Protein 4F7A (pdb70)

Nearest PDB structures (foldseek):
  4f7a-assembly1_A  TM=1.002E+00  e=8.936E-87  Phocaeicola vulgatus ATCC 8482
  8j0p-assembly1_A  TM=9.246E-01  e=2.760E-38  Aquimarina
  5j90-assembly1_B  TM=9.069E-01  e=1.672E-37  Flavobacterium johnsoniae UW101
  6dmf-assembly5_E  TM=7.631E-01  e=2.662E-22  Bacteroides ovatus ATCC 8483
  6dmf-assembly8_H  TM=7.811E-01  e=1.722E-20  Bacteroides ovatus ATCC 8483

B-factor: mean 18.97, std 9.15, range [6.81, 66.85]

Organism: Phocaeicola vulgatus (strain ATCC 8482 / DSM 1447 / JCM 5826 / CCUG 4940 / NBRC 14291 / NCTC 11154) (NCBI:txid435590)

Secondary structure (DSSP, 8-state):
-HHHIIIIIHHHHHHHHTTTT---SSS-SSHHHIIIIITTT---SS-----GGGTTTGGGT---HHHHTHHHHHIIIIIHHHHHHHHHHHTT-GGGHHHHHHHHHHHHH--TTHHHHSSBS-TTTTS--S--PBPHHHHHHHHHHHHHHHHHHHHHHHHTT--GGGGGGG-----SHHHHHHHHHHHHHHH---TTT-HHHHHHHHHHHHHSTT----SGGG-EEE--TT---HHHHHHHTT----HHHHHHHHHTT-TTHHHHB----STT-TTS--PPPTT----TTS--TTTTS--B-TTTS-TTS-EEEE-HHHHHHHHHHHHHTT---SS--HHHHHHHHHHHHHHHHT----TTGGG----PPPP---SSSS-----S----S-TT--SSHHHHHHHHHHHHHHHHTT---HHHHHHHH--S-PPPPSS--STTSS-S-----PPPPHHHHHH-HHHHHHHHHHHTS-SSTTSPPTT--SS---

Radius of gyration: 21.72 Å; Cα contacts (8 Å, |Δi|>4): 953; chains: 1; bounding box: 59×57×56 Å

InterPro domains:
  IPR011990 Tetratricopeptide-like helical domain superfamily [SSF48452] (21-533)
  IPR024302 SusD-like [PF12741] (36-531)

Solvent-accessible surface area: 17786 Å² total

Sequence (490 aa):
KEYDFQKYTTTTNFETIQKGIYFNYDWGEGTTWPWQTFQNLNHDFSGYFHDFASKFSDKNTVYALEAGWTASAWNYTYNYIFPVAHKSTLITQDEAKYKHFYGATLILKVEAHRITDTYGPIVYSKFGKNETNSVDTQEEAYKAFFDDDLDKAVDDALDTYLKEGGKEDGVKSINCNCPTASRWIKFANSLRLRLARVSNVDKTLATSSEAQKALENSYGVIESSSDDENIQISGKGYQNPLAGVAGWGETYGATIASVLNGYEDPRISIYYNPATLAEEHTEEYLGVPQGVYAKDGDPNYYQSYSFINTQQTITASTPAVLLTAAETWFLRAEASLRGINPKNESAKKQCYEAGVQTSFSSQWGAGDASLYLTSKGKPTDYINYAAGPGKKDKKALITTTPNNFDDDAVNQQEEQLEKIITQKWIACWPEGEAWAEQRRTGYPKLFKVQTNNSNNGTIDTDIIRRLPFSQDDAKKDPEEQYKNLCTALGGADNGGTRLWWDTGKNNF

CATH classification: 1.25.40.390

Structure (mmCIF, N/CA/C/O backbone):
data_4F7A
#
_entry.id   4F7A
#
_cell.length_a   160.379
_cell.length_b   160.379
_cell.length_c   160.379
_cell.angle_alpha   90.000
_cell.angle_beta   90.000
_cell.angle_gamma   90.000
#
_symmetry.space_group_name_H-M   'P 43 3 2'
#
loop_
_entity.id
_entity.type
_entity.pdbx_description
1 polymer 'Putative uncharacterized protein'
2 non-polymer GLYCEROL
3 non-polymer 'TRIETHYLENE GLYCOL'
4 non-polymer 'SODIUM ION'
5 non-polymer 'ACETATE ION'
6 water water
#
loop_
_atom_site.group_PDB
_atom_site.id
_atom_site.type_symbol
_atom_site.label_atom_id
_atom_site.label_alt_id
_atom_site.label_comp_id
_atom_site.label_asym_id
_atom_site.label_entity_id
_atom_site.label_seq_id
_atom_site.pdbx_PDB_ins_code
_atom_site.Cartn_x
_atom_site.Cartn_y
_atom_site.Cartn_z
_atom_site.occupancy
_atom_site.B_iso_or_equiv
_atom_site.auth_seq_id
_atom_site.auth_comp_id
_atom_site.auth_asym_id
_atom_site.auth_atom_id
_atom_site.pdbx_PDB_model_num
ATOM 1 N N . LYS A 1 14 ? 33.902 76.118 119.047 1.00 66.20 40 LYS A N 1
ATOM 2 C CA . LYS A 1 14 ? 34.824 77.249 118.716 1.00 65.92 40 LYS A CA 1
ATOM 3 C C . LYS A 1 14 ? 35.705 76.928 117.498 1.00 64.94 40 LYS A C 1
ATOM 4 O O . LYS A 1 14 ? 35.914 77.802 116.650 1.00 63.10 40 LYS A O 1
ATOM 6 N N . GLU A 1 15 ? 36.202 75.687 117.401 1.00 63.45 41 GLU A N 1
ATOM 7 C CA . GLU A 1 15 ? 37.052 75.272 116.255 1.00 61.83 41 GLU A CA 1
ATOM 8 C C . GLU A 1 15 ? 36.273 75.095 114.931 1.00 59.99 41 GLU A C 1
ATOM 9 O O . GLU A 1 15 ? 36.806 75.401 113.854 1.00 57.23 41 GLU A O 1
ATOM 15 N N . TYR A 1 16 ? 35.036 74.591 115.004 1.00 58.21 42 TYR A N 1
ATOM 16 C CA . TYR A 1 16 ? 34.174 74.502 113.815 1.00 56.88 42 TYR A CA 1
ATOM 17 C C . TYR A 1 16 ? 33.913 75.915 113.250 1.00 54.00 42 TYR A C 1
ATOM 18 O O . TYR A 1 16 ? 34.022 76.123 112.041 1.00 54.03 42 TYR A O 1
ATOM 20 N N . ASP A 1 17 ? 33.609 76.874 114.133 1.00 51.26 43 ASP A N 1
ATOM 21 C CA . ASP A 1 17 ? 33.406 78.286 113.755 1.00 49.96 43 ASP A CA 1
ATOM 22 C C . ASP A 1 17 ? 34.689 78.979 113.257 1.00 47.38 43 ASP A C 1
ATOM 23 O O . ASP A 1 17 ? 34.647 79.758 112.290 1.00 45.43 43 ASP A O 1
ATOM 28 N N . PHE A 1 18 ? 35.823 78.700 113.907 1.00 42.82 44 PHE A N 1
ATOM 29 C CA . PHE A 1 18 ? 37.102 79.199 113.424 1.00 39.39 44 PHE A CA 1
ATOM 30 C C . PHE A 1 18 ? 37.304 78.828 111.943 1.00 39.28 44 PHE A C 1
ATOM 31 O O . PHE A 1 18 ? 37.579 79.688 111.124 1.00 36.93 44 PHE A O 1
ATOM 39 N N . GLN A 1 19 ? 37.179 77.548 111.599 1.00 39.97 45 GLN A N 1
ATOM 40 C CA . GLN A 1 19 ? 37.351 77.110 110.203 1.00 41.11 45 GLN A CA 1
ATOM 41 C C . GLN A 1 19 ? 36.268 77.705 109.296 1.00 39.90 45 GLN A C 1
ATOM 42 O O . GLN A 1 19 ? 36.507 77.952 108.105 1.00 38.24 45 GLN A O 1
ATOM 48 N N . LYS A 1 20 ? 35.082 77.923 109.869 1.00 38.44 46 LYS A N 1
ATOM 49 C CA . LYS A 1 20 ? 33.953 78.465 109.116 1.00 38.62 46 LYS A CA 1
ATOM 50 C C . LYS A 1 20 ? 34.253 79.898 108.684 1.00 33.50 46 LYS A C 1
ATOM 51 O O . LYS A 1 20 ? 34.157 80.195 107.505 1.00 33.64 46 LYS A O 1
ATOM 57 N N . TYR A 1 21 ? 34.655 80.761 109.618 1.00 33.19 47 TYR A N 1
ATOM 58 C CA . TYR A 1 21 ? 34.764 82.219 109.345 1.00 32.81 47 TYR A CA 1
ATOM 59 C C . TYR A 1 21 ? 36.144 82.808 109.203 1.00 32.66 47 TYR A C 1
ATOM 60 O O . TYR A 1 21 ? 36.374 83.663 108.341 1.00 31.79 47 TYR A O 1
ATOM 69 N N . THR A 1 22 ? 37.078 82.385 110.052 1.00 30.66 48 THR A N 1
ATOM 70 C CA A THR A 1 22 ? 38.325 83.130 110.193 0.50 29.42 48 THR A CA 1
ATOM 71 C CA B THR A 1 22 ? 38.353 83.096 110.198 0.50 29.33 48 THR A CA 1
ATOM 72 C C . THR A 1 22 ? 39.258 82.964 108.992 1.00 27.58 48 THR A C 1
ATOM 73 O O . THR A 1 22 ? 39.910 83.928 108.578 1.00 27.89 48 THR A O 1
ATOM 80 N N A THR A 1 23 ? 39.316 81.764 108.422 0.50 26.33 49 THR A N 1
ATOM 81 N N B THR A 1 23 ? 39.304 81.769 108.419 0.50 26.06 49 THR A N 1
ATOM 82 C CA A THR A 1 23 ? 40.188 81.499 107.273 0.50 25.89 49 THR A CA 1
ATOM 83 C CA B THR A 1 23 ? 40.178 81.488 107.284 0.50 25.33 49 THR A CA 1
ATOM 84 C C A THR A 1 23 ? 39.868 82.391 106.071 0.50 25.14 49 THR A C 1
ATOM 85 C C B THR A 1 23 ? 39.862 82.342 106.046 0.50 25.03 49 THR A C 1
ATOM 86 O O A THR A 1 23 ? 40.780 82.850 105.368 0.50 23.59 49 THR A O 1
ATOM 87 O O B THR A 1 23 ? 40.773 82.724 105.296 0.50 23.89 49 THR A O 1
ATOM 94 N N . ASN A 1 24 ? 38.580 82.642 105.826 1.00 21.36 50 ASN A N 1
ATOM 95 C CA . ASN A 1 24 ? 38.190 83.544 104.741 1.00 18.85 50 ASN A CA 1
ATOM 96 C C . ASN A 1 24 ? 38.819 84.933 104.911 1.00 15.47 50 ASN A C 1
ATOM 97 O O . ASN A 1 24 ? 39.274 85.540 103.947 1.00 15.22 50 ASN A O 1
ATOM 102 N N . PHE A 1 25 ? 38.838 85.428 106.137 1.00 14.22 51 PHE A N 1
ATOM 103 C CA . PHE A 1 25 ? 39.411 86.724 106.428 1.00 14.47 51 PHE A CA 1
ATOM 104 C C . PHE A 1 25 ? 40.904 86.783 106.145 1.00 16.69 51 PHE A C 1
ATOM 105 O O . PHE A 1 25 ? 41.409 87.822 105.741 1.00 16.31 51 PHE A O 1
ATOM 113 N N . GLU A 1 26 ? 41.581 85.665 106.348 1.00 15.96 52 GLU A N 1
ATOM 114 C CA . GLU A 1 26 ? 43.001 85.572 106.093 1.00 17.05 52 GLU A CA 1
ATOM 115 C C . GLU A 1 26 ? 43.289 85.688 104.591 1.00 18.16 52 GLU A C 1
ATOM 116 O O . GLU A 1 26 ? 44.185 86.419 104.168 1.00 14.59 52 GLU A O 1
ATOM 122 N N . THR A 1 27 ? 42.547 84.939 103.780 1.00 15.88 53 THR A N 1
ATOM 123 C CA . THR A 1 27 ? 42.704 85.007 102.325 1.00 15.42 53 THR A CA 1
ATOM 124 C C . THR A 1 27 ? 42.393 86.409 101.773 1.00 16.21 53 THR A C 1
ATOM 125 O O . THR A 1 27 ? 43.122 86.941 100.928 1.00 13.95 53 THR A O 1
ATOM 129 N N . ILE A 1 28 ? 41.313 87.012 102.260 1.00 16.66 54 ILE A N 1
ATOM 130 C CA . ILE A 1 28 ? 40.917 88.334 101.763 1.00 15.15 54 ILE A CA 1
ATOM 131 C C . ILE A 1 28 ? 41.993 89.373 102.093 1.00 14.46 54 ILE A C 1
ATOM 132 O O . ILE A 1 28 ? 42.395 90.145 101.228 1.00 14.84 54 ILE A O 1
ATOM 137 N N . GLN A 1 29 ? 42.428 89.408 103.353 1.00 12.91 55 GLN A N 1
ATOM 138 C CA . GLN A 1 29 ? 43.413 90.402 103.774 1.00 14.72 55 GLN A CA 1
ATOM 139 C C . GLN A 1 29 ? 44.790 90.217 103.090 1.00 16.24 55 GLN A C 1
ATOM 140 O O . GLN A 1 29 ? 45.471 91.193 102.757 1.00 16.89 55 GLN A O 1
ATOM 146 N N . LYS A 1 30 ? 45.169 88.975 102.820 1.00 14.55 56 LYS A N 1
ATOM 147 C CA . LYS A 1 30 ? 46.399 88.707 102.065 1.00 14.91 56 LYS A CA 1
ATOM 148 C C . LYS A 1 30 ? 46.263 89.048 100.586 1.00 15.99 56 LYS A C 1
ATOM 149 O O . LYS A 1 30 ? 47.259 89.170 99.888 1.00 16.65 56 LYS A O 1
ATOM 155 N N . GLY A 1 31 ? 45.032 89.193 100.120 1.00 14.93 57 GLY A N 1
ATOM 156 C CA . GLY A 1 31 ? 44.751 89.307 98.698 1.00 15.54 57 GLY A CA 1
ATOM 157 C C . GLY A 1 31 ? 44.504 90.724 98.197 1.00 15.67 57 GLY A C 1
ATOM 158 O O . GLY A 1 31 ? 44.268 90.910 97.012 1.00 18.25 57 GLY A O 1
ATOM 159 N N . ILE A 1 32 ? 44.544 91.715 99.080 1.00 14.66 58 ILE A N 1
ATOM 160 C CA . ILE A 1 32 ? 44.338 93.130 98.669 1.00 16.64 58 ILE A CA 1
ATOM 161 C C . ILE A 1 32 ? 45.627 93.687 98.003 1.00 19.46 58 ILE A C 1
ATOM 162 O O . ILE A 1 32 ? 45.628 93.937 96.804 1.00 20.05 58 ILE A O 1
ATOM 167 N N . TYR A 1 33 ? 46.687 93.905 98.800 1.00 18.95 59 TYR A N 1
ATOM 168 C CA . TYR A 1 33 ? 48.080 94.138 98.303 1.00 18.48 59 TYR A CA 1
ATOM 169 C C . TYR A 1 33 ? 48.630 92.738 98.139 1.00 16.03 59 TYR A C 1
ATOM 170 O O . TYR A 1 33 ? 49.258 92.151 99.057 1.00 16.37 59 TYR A O 1
ATOM 179 N N . PHE A 1 34 ? 48.299 92.195 96.979 1.00 14.57 60 PHE A N 1
ATOM 180 C CA . PHE A 1 34 ? 48.145 90.762 96.797 1.00 14.79 60 PHE A CA 1
ATOM 181 C C . PHE A 1 34 ? 49.424 90.018 97.089 1.00 15.10 60 PHE A C 1
ATOM 182 O O . PHE A 1 34 ? 50.443 90.261 96.457 1.00 15.06 60 PHE A O 1
ATOM 190 N N . ASN A 1 35 ? 49.375 89.107 98.055 1.00 14.69 61 ASN A N 1
ATOM 191 C CA . ASN A 1 35 ? 50.474 88.150 98.216 1.00 14.29 61 ASN A CA 1
ATOM 192 C C . ASN A 1 35 ? 49.973 86.853 98.816 1.00 15.74 61 ASN A C 1
ATOM 193 O O . ASN A 1 35 ? 50.583 86.266 99.723 1.00 16.81 61 ASN A O 1
ATOM 198 N N . TYR A 1 36 ? 48.854 86.404 98.266 1.00 14.68 62 TYR A N 1
ATOM 199 C CA . TYR A 1 36 ? 48.205 85.183 98.668 1.00 14.25 62 TYR A CA 1
ATOM 200 C C . TYR A 1 36 ? 48.739 84.020 97.852 1.00 15.92 62 TYR A C 1
ATOM 201 O O . TYR A 1 36 ? 48.735 84.060 96.615 1.00 15.09 62 TYR A O 1
ATOM 210 N N . ASP A 1 37 ? 49.193 82.977 98.547 1.00 16.73 63 ASP A N 1
ATOM 211 C CA . ASP A 1 37 ? 49.770 81.796 97.911 1.00 19.26 63 ASP A CA 1
ATOM 212 C C . ASP A 1 37 ? 48.677 80.742 97.693 1.00 18.97 63 ASP A C 1
ATOM 213 O O . ASP A 1 37 ? 48.254 80.088 98.653 1.00 20.92 63 ASP A O 1
ATOM 218 N N . TRP A 1 38 ? 48.256 80.584 96.442 1.00 19.93 64 TRP A N 1
ATOM 219 C CA . TRP A 1 38 ? 47.223 79.615 96.081 1.00 22.11 64 TRP A CA 1
ATOM 220 C C . TRP A 1 38 ? 47.810 78.236 95.822 1.00 25.72 64 TRP A C 1
ATOM 221 O O . TRP A 1 38 ? 47.067 77.311 95.527 1.00 25.16 64 TRP A O 1
ATOM 232 N N . GLY A 1 39 ? 49.127 78.096 95.959 1.00 25.86 65 GLY A N 1
ATOM 233 C CA . GLY A 1 39 ? 49.823 76.836 95.692 1.00 26.44 65 GLY A CA 1
ATOM 234 C C . GLY A 1 39 ? 51.038 76.984 94.786 1.00 27.63 65 GLY A C 1
ATOM 235 O O . GLY A 1 39 ? 51.771 76.022 94.587 1.00 27.85 65 GLY A O 1
ATOM 236 N N . GLU A 1 40 ? 51.257 78.174 94.226 1.00 23.43 66 GLU A N 1
ATOM 237 C CA . GLU A 1 40 ? 52.345 78.384 93.261 1.00 25.96 66 GLU A CA 1
ATOM 238 C C . GLU A 1 40 ? 53.348 79.466 93.686 1.00 22.97 66 GLU A C 1
ATOM 239 O O . GLU A 1 40 ? 54.133 79.942 92.878 1.00 23.27 66 GLU A O 1
ATOM 245 N N . GLY A 1 41 ? 53.334 79.834 94.954 1.00 20.49 67 GLY A N 1
ATOM 246 C CA . GLY A 1 41 ? 54.345 80.721 95.483 1.00 19.63 67 GLY A CA 1
ATOM 247 C C . GLY A 1 41 ? 53.847 82.150 95.653 1.00 18.66 67 GLY A C 1
ATOM 248 O O . GLY A 1 41 ? 52.667 82.471 95.446 1.00 18.11 67 GLY A O 1
ATOM 249 N N . THR A 1 42 ? 54.772 83.002 96.050 1.00 17.70 68 THR A N 1
ATOM 250 C CA . THR A 1 42 ? 54.479 84.382 96.380 1.00 16.98 68 THR A CA 1
ATOM 251 C C . THR A 1 42 ? 55.406 85.288 95.579 1.00 16.90 68 THR A C 1
ATOM 252 O O . THR A 1 42 ? 56.259 84.798 94.826 1.00 16.10 68 THR A O 1
ATOM 256 N N . THR A 1 43 ? 55.213 86.598 95.743 1.00 16.15 69 THR A N 1
ATOM 257 C CA . THR A 1 43 ? 55.985 87.658 95.090 1.00 14.21 69 THR A CA 1
ATOM 258 C C . THR A 1 43 ? 55.731 87.818 93.586 1.00 14.90 69 THR A C 1
ATOM 259 O O . THR A 1 43 ? 55.387 88.926 93.128 1.00 15.13 69 THR A O 1
ATOM 263 N N . TRP A 1 44 ? 55.941 86.746 92.815 1.00 14.88 70 TRP A N 1
ATOM 264 C CA . TRP A 1 44 ? 55.834 86.831 91.359 1.00 15.77 70 TRP A CA 1
ATOM 265 C C . TRP A 1 44 ? 54.413 87.222 90.862 1.00 15.31 70 TRP A C 1
ATOM 266 O O . TRP A 1 44 ? 54.306 87.991 89.903 1.00 15.37 70 TRP A O 1
ATOM 277 N N . PRO A 1 45 ? 53.334 86.778 91.541 1.00 14.41 71 PRO A N 1
ATOM 278 C CA . PRO A 1 45 ? 52.018 87.307 91.097 1.00 14.45 71 PRO A CA 1
ATOM 279 C C . PRO A 1 45 ? 51.831 88.789 91.360 1.00 13.70 71 PRO A C 1
ATOM 280 O O . PRO A 1 45 ? 51.377 89.525 90.475 1.00 15.86 71 PRO A O 1
ATOM 284 N N . TRP A 1 46 ? 52.240 89.247 92.540 1.00 13.45 72 TRP A N 1
ATOM 285 C CA . TRP A 1 46 ? 52.125 90.657 92.884 1.00 12.17 72 TRP A CA 1
ATOM 286 C C . TRP A 1 46 ? 52.903 91.533 91.904 1.00 13.45 72 TRP A C 1
ATOM 287 O O . TRP A 1 46 ? 52.485 92.657 91.610 1.00 11.56 72 TRP A O 1
ATOM 298 N N . GLN A 1 47 ? 54.019 91.022 91.381 1.00 12.70 73 GLN A N 1
ATOM 299 C CA . GLN A 1 47 ? 54.852 91.823 90.505 1.00 14.37 73 GLN A CA 1
ATOM 300 C C . GLN A 1 47 ? 54.067 92.314 89.289 1.00 15.67 73 GLN A C 1
ATOM 301 O O . GLN A 1 47 ? 54.208 93.470 88.900 1.00 13.74 73 GLN A O 1
ATOM 307 N N . THR A 1 48 ? 53.226 91.454 88.708 1.00 15.51 74 THR A N 1
ATOM 308 C CA . THR A 1 48 ? 52.341 91.877 87.584 1.00 15.35 74 THR A CA 1
ATOM 309 C C . THR A 1 48 ? 50.991 92.439 88.012 1.00 16.90 74 THR A C 1
ATOM 310 O O . THR A 1 48 ? 50.395 93.238 87.291 1.00 17.49 74 THR A O 1
ATOM 314 N N . PHE A 1 49 ? 50.491 92.024 89.173 1.00 15.39 75 PHE A N 1
ATOM 315 C CA . PHE A 1 49 ? 49.273 92.604 89.783 1.00 15.46 75 PHE A CA 1
ATOM 316 C C . PHE A 1 49 ? 49.397 94.124 89.847 1.00 15.14 75 PHE A C 1
ATOM 317 O O . PHE A 1 49 ? 48.560 94.865 89.320 1.00 14.03 75 PHE A O 1
ATOM 325 N N . GLN A 1 50 ? 50.501 94.575 90.424 1.00 13.19 76 GLN A N 1
ATOM 326 C CA . GLN A 1 50 ? 50.683 95.978 90.705 1.00 14.48 76 GLN A CA 1
ATOM 327 C C . GLN A 1 50 ? 52.038 96.588 90.346 1.00 13.65 76 GLN A C 1
ATOM 328 O O . GLN A 1 50 ? 52.087 97.747 89.917 1.00 14.96 76 GLN A O 1
ATOM 334 N N . ASN A 1 51 ? 53.144 95.879 90.573 1.00 14.14 77 ASN A N 1
ATOM 335 C CA . ASN A 1 51 ? 54.443 96.551 90.508 1.00 14.17 77 ASN A CA 1
ATOM 336 C C . ASN A 1 51 ? 54.820 97.011 89.109 1.00 14.70 77 ASN A C 1
ATOM 337 O O . ASN A 1 51 ? 55.359 98.117 88.938 1.00 15.26 77 ASN A O 1
ATOM 342 N N . LEU A 1 52 ? 54.514 96.191 88.107 1.00 15.77 78 LEU A N 1
ATOM 343 C CA . LEU A 1 52 ? 54.802 96.567 86.722 1.00 13.40 78 LEU A CA 1
ATOM 344 C C . LEU A 1 52 ? 53.689 97.380 86.035 1.00 15.99 78 LEU A C 1
ATOM 345 O O . LEU A 1 52 ? 53.789 97.698 84.841 1.00 14.70 78 LEU A O 1
ATOM 350 N N . ASN A 1 53 ? 52.636 97.707 86.778 1.00 15.74 79 ASN A N 1
ATOM 351 C CA . ASN A 1 53 ? 51.580 98.586 86.300 1.00 14.44 79 ASN A CA 1
ATOM 352 C C . ASN A 1 53 ? 51.487 99.842 87.192 1.00 13.18 79 ASN A C 1
ATOM 353 O O . ASN A 1 53 ? 52.237 100.799 87.030 1.00 14.09 79 ASN A O 1
ATOM 358 N N . HIS A 1 54 ? 50.616 99.797 88.180 1.00 13.06 80 HIS A N 1
ATOM 359 C CA . HIS A 1 54 ? 50.297 100.966 88.994 1.00 12.27 80 HIS A CA 1
ATOM 360 C C . HIS A 1 54 ? 51.512 101.603 89.648 1.00 13.76 80 HIS A C 1
ATOM 361 O O . HIS A 1 54 ? 51.583 102.810 89.744 1.00 12.41 80 HIS A O 1
ATOM 368 N N . ASP A 1 55 ? 52.425 100.789 90.154 1.00 12.97 81 ASP A N 1
ATOM 369 C CA . ASP A 1 55 ? 53.570 101.308 90.909 1.00 12.78 81 ASP A CA 1
ATOM 370 C C . ASP A 1 55 ? 54.503 102.104 90.003 1.00 12.34 81 ASP A C 1
ATOM 371 O O . ASP A 1 55 ? 55.189 103.016 90.468 1.00 12.35 81 ASP A O 1
ATOM 384 N N . PHE A 1 57 ? 53.250 103.494 86.915 1.00 10.83 83 PHE A N 1
ATOM 385 C CA . PHE A 1 57 ? 52.462 104.584 86.368 1.00 12.09 83 PHE A CA 1
ATOM 386 C C . PHE A 1 57 ? 52.227 105.689 87.381 1.00 12.70 83 PHE A C 1
ATOM 387 O O . PHE A 1 57 ? 52.143 106.867 87.011 1.00 11.87 83 PHE A O 1
ATOM 395 N N . SER A 1 58 ? 52.211 105.324 88.660 1.00 11.89 84 SER A N 1
ATOM 396 C CA . SER A 1 58 ? 52.176 106.316 89.731 1.00 11.33 84 SER A CA 1
ATOM 397 C C . SER A 1 58 ? 53.385 107.279 89.797 1.00 11.99 84 SER A C 1
ATOM 398 O O . SER A 1 58 ? 53.302 108.352 90.439 1.00 12.47 84 SER A O 1
ATOM 401 N N . GLY A 1 59 ? 54.490 106.873 89.190 1.00 13.50 85 GLY A N 1
ATOM 402 C CA . GLY A 1 59 ? 55.756 107.581 89.265 1.00 12.78 85 GLY A CA 1
ATOM 403 C C . GLY A 1 59 ? 56.673 107.160 90.397 1.00 12.19 85 GLY A C 1
ATOM 404 O O . GLY A 1 59 ? 57.805 107.650 90.472 1.00 12.49 85 GLY A O 1
ATOM 405 N N . TYR A 1 60 ? 56.226 106.235 91.253 1.00 12.93 86 TYR A N 1
ATOM 406 C CA . TYR A 1 60 ? 57.016 105.826 92.414 1.00 11.45 86 TYR A CA 1
ATOM 407 C C . TYR A 1 60 ? 58.228 104.970 92.046 1.00 13.00 86 TYR A C 1
ATOM 408 O O . TYR A 1 60 ? 59.328 105.182 92.570 1.00 13.15 86 TYR A O 1
ATOM 417 N N . PHE A 1 61 ? 57.996 103.957 91.217 1.00 13.29 87 PHE A N 1
ATOM 418 C CA . PHE A 1 61 ? 58.972 102.872 91.010 1.00 12.66 87 PHE A CA 1
ATOM 419 C C . PHE A 1 61 ? 59.221 102.563 89.548 1.00 13.03 87 PHE A C 1
ATOM 420 O O . PHE A 1 61 ? 58.414 102.881 88.667 1.00 12.23 87 PHE A O 1
ATOM 428 N N . HIS A 1 62 ? 60.366 101.939 89.286 1.00 13.05 88 HIS A N 1
ATOM 429 C CA . HIS A 1 62 ? 60.681 101.449 87.940 1.00 14.73 88 HIS A CA 1
ATOM 430 C C . HIS A 1 62 ? 61.639 100.282 88.053 1.00 14.77 88 HIS A C 1
ATOM 431 O O . HIS A 1 62 ? 62.432 100.204 88.988 1.00 15.29 88 HIS A O 1
ATOM 438 N N . ASP A 1 63 ? 61.501 99.329 87.142 1.00 15.43 89 ASP A N 1
ATOM 439 C CA . ASP A 1 63 ? 62.418 98.219 87.036 1.00 14.94 89 ASP A CA 1
ATOM 440 C C . ASP A 1 63 ? 63.712 98.694 86.372 1.00 17.00 89 ASP A C 1
ATOM 441 O O . ASP A 1 63 ? 63.752 99.793 85.829 1.00 19.07 89 ASP A O 1
ATOM 446 N N . PHE A 1 64 ? 64.777 97.898 86.443 1.00 15.94 90 PHE A N 1
ATOM 447 C CA . PHE A 1 64 ? 66.021 98.216 85.729 1.00 18.52 90 PHE A CA 1
ATOM 448 C C . PHE A 1 64 ? 66.176 97.394 84.447 1.00 16.73 90 PHE A C 1
ATOM 449 O O . PHE A 1 64 ? 67.056 97.686 83.621 1.00 16.28 90 PHE A O 1
ATOM 457 N N . ALA A 1 65 ? 65.350 96.365 84.286 1.00 16.59 91 ALA A N 1
ATOM 458 C CA . ALA A 1 65 ? 65.607 95.370 83.252 1.00 17.74 91 ALA A CA 1
ATOM 459 C C . ALA A 1 65 ? 65.195 95.911 81.907 1.00 16.28 91 ALA A C 1
ATOM 460 O O . ALA A 1 65 ? 63.990 96.090 81.643 1.00 15.82 91 ALA A O 1
ATOM 462 N N . SER A 1 66 ? 66.185 96.145 81.041 1.00 16.07 92 SER A N 1
ATOM 463 C CA . SER A 1 66 ? 65.899 96.633 79.666 1.00 17.55 92 SER A CA 1
ATOM 464 C C . SER A 1 66 ? 65.015 95.684 78.849 1.00 18.43 92 SER A C 1
ATOM 465 O O . SER A 1 66 ? 64.288 96.120 77.941 1.00 16.90 92 SER A O 1
ATOM 468 N N . LYS A 1 67 ? 65.020 94.397 79.193 1.00 18.69 93 LYS A N 1
ATOM 469 C CA . LYS A 1 67 ? 64.086 93.448 78.553 1.00 20.09 93 LYS A CA 1
ATOM 470 C C . LYS A 1 67 ? 62.600 93.852 78.706 1.00 19.54 93 LYS A C 1
ATOM 471 O O . LYS A 1 67 ? 61.779 93.496 77.869 1.00 20.96 93 LYS A O 1
ATOM 477 N N . PHE A 1 68 ? 62.281 94.627 79.752 1.00 18.00 94 PHE A N 1
ATOM 478 C CA . PHE A 1 68 ? 60.928 95.148 79.963 1.00 15.74 94 PHE A CA 1
ATOM 479 C C . PHE A 1 68 ? 60.660 96.513 79.337 1.00 15.67 94 PHE A C 1
ATOM 480 O O . PHE A 1 68 ? 59.510 96.972 79.353 1.00 15.79 94 PHE A O 1
ATOM 488 N N . SER A 1 69 ? 61.691 97.149 78.781 1.00 16.02 95 SER A N 1
ATOM 489 C CA . SER A 1 69 ? 61.606 98.566 78.416 1.00 16.59 95 SER A CA 1
ATOM 490 C C . SER A 1 69 ? 60.976 98.793 77.044 1.00 17.95 95 SER A C 1
ATOM 491 O O . SER A 1 69 ? 60.960 99.925 76.538 1.00 17.15 95 SER A O 1
ATOM 494 N N . ASP A 1 70 ? 60.490 97.718 76.430 1.00 14.39 96 ASP A N 1
ATOM 495 C CA . ASP A 1 70 ? 59.721 97.817 75.190 1.00 18.06 96 ASP A CA 1
ATOM 496 C C . ASP A 1 70 ? 58.246 97.463 75.455 1.00 17.12 96 ASP A C 1
ATOM 497 O O . ASP A 1 70 ? 57.447 97.296 74.533 1.00 16.40 96 ASP A O 1
ATOM 502 N N . LYS A 1 71 ? 57.891 97.410 76.726 1.00 15.73 97 LYS A N 1
ATOM 503 C CA . LYS A 1 71 ? 56.527 97.071 77.124 1.00 15.69 97 LYS A CA 1
ATOM 504 C C . LYS A 1 71 ? 55.816 98.232 77.845 1.00 16.31 97 LYS A C 1
ATOM 505 O O . LYS A 1 71 ? 55.664 99.317 77.253 1.00 14.37 97 LYS A O 1
ATOM 511 N N . ASN A 1 72 ? 55.370 98.029 79.087 1.00 12.68 98 ASN A N 1
ATOM 512 C CA . ASN A 1 72 ? 54.479 98.974 79.755 1.00 13.31 98 ASN A CA 1
ATOM 513 C C . ASN A 1 72 ? 55.078 100.372 79.861 1.00 14.43 98 ASN A C 1
ATOM 514 O O . ASN A 1 72 ? 54.357 101.357 79.730 1.00 13.46 98 ASN A O 1
ATOM 519 N N . THR A 1 73 ? 56.386 100.448 80.117 1.00 13.61 99 THR A N 1
ATOM 520 C CA . THR A 1 73 ? 57.026 101.732 80.323 1.00 12.81 99 THR A CA 1
ATOM 521 C C . THR A 1 73 ? 56.856 102.675 79.126 1.00 13.54 99 THR A C 1
ATOM 522 O O . THR A 1 73 ? 56.751 103.893 79.314 1.00 14.93 99 THR A O 1
ATOM 526 N N . VAL A 1 74 ? 56.824 102.118 77.915 1.00 11.71 100 VAL A N 1
ATOM 527 C CA . VAL A 1 74 ? 56.610 102.912 76.676 1.00 13.63 100 VAL A CA 1
ATOM 528 C C . VAL A 1 74 ? 55.178 102.774 76.170 1.00 14.63 100 VAL A C 1
ATOM 529 O O . VAL A 1 74 ? 54.876 103.031 74.997 1.00 15.06 100 VAL A O 1
ATOM 533 N N . TYR A 1 75 ? 54.273 102.417 77.074 1.00 13.30 101 TYR A N 1
ATOM 534 C CA . TYR A 1 75 ? 52.854 102.300 76.754 1.00 13.29 101 TYR A CA 1
ATOM 535 C C . TYR A 1 75 ? 52.545 101.235 75.689 1.00 15.69 101 TYR A C 1
ATOM 536 O O . TYR A 1 75 ? 51.496 101.311 75.047 1.00 15.22 101 TYR A O 1
ATOM 545 N N . ALA A 1 76 ? 53.447 100.270 75.492 1.00 15.77 102 ALA A N 1
ATOM 546 C CA . ALA A 1 76 ? 53.146 99.080 74.680 1.00 17.82 102 ALA A CA 1
ATOM 547 C C . ALA A 1 76 ? 52.673 98.033 75.686 1.00 16.79 102 ALA A C 1
ATOM 548 O O . ALA A 1 76 ? 53.437 97.214 76.173 1.00 16.15 102 ALA A O 1
ATOM 550 N N . LEU A 1 77 ? 51.406 98.121 76.058 1.00 16.44 103 LEU A N 1
ATOM 551 C CA . LEU A 1 77 ? 50.955 97.428 77.246 1.00 17.40 103 LEU A CA 1
ATOM 552 C C . LEU A 1 77 ? 50.997 95.914 77.032 1.00 19.12 103 LEU A C 1
ATOM 553 O O . LEU A 1 77 ? 50.527 95.411 76.026 1.00 18.61 103 LEU A O 1
ATOM 558 N N . GLU A 1 78 ? 51.588 95.216 78.000 1.00 17.77 104 GLU A N 1
ATOM 559 C CA . GLU A 1 78 ? 51.718 93.776 77.989 1.00 17.66 104 GLU A CA 1
ATOM 560 C C . GLU A 1 78 ? 50.446 93.132 78.582 1.00 17.45 104 GLU A C 1
ATOM 561 O O . GLU A 1 78 ? 50.147 93.281 79.774 1.00 17.11 104 GLU A O 1
ATOM 567 N N . ALA A 1 79 ? 49.737 92.403 77.728 1.00 20.11 105 ALA A N 1
ATOM 568 C CA . ALA A 1 79 ? 48.402 91.851 78.013 1.00 22.23 105 ALA A CA 1
ATOM 569 C C . ALA A 1 79 ? 48.387 90.982 79.267 1.00 22.42 105 ALA A C 1
ATOM 570 O O . ALA A 1 79 ? 47.452 91.055 80.061 1.00 24.90 105 ALA A O 1
ATOM 572 N N . GLY A 1 80 ? 49.421 90.176 79.443 1.00 21.31 106 GLY A N 1
ATOM 573 C CA . GLY A 1 80 ? 49.540 89.306 80.629 1.00 24.10 106 GLY A CA 1
ATOM 574 C C . GLY A 1 80 ? 49.718 90.102 81.913 1.00 24.46 106 GLY A C 1
ATOM 575 O O . GLY A 1 80 ? 49.168 89.740 82.973 1.00 26.63 106 GLY A O 1
ATOM 576 N N . TRP A 1 81 ? 50.431 91.219 81.822 1.00 19.98 107 TRP A N 1
ATOM 577 C CA . TRP A 1 81 ? 50.680 92.053 83.006 1.00 17.50 107 TRP A CA 1
ATOM 578 C C . TRP A 1 81 ? 49.463 92.882 83.371 1.00 14.94 107 TRP A C 1
ATOM 579 O O . TRP A 1 81 ? 49.077 92.946 84.537 1.00 16.18 107 TRP A O 1
ATOM 590 N N . THR A 1 82 ? 48.863 93.548 82.384 1.00 12.59 108 THR A N 1
ATOM 591 C CA . THR A 1 82 ? 47.746 94.414 82.687 1.00 12.53 108 THR A CA 1
ATOM 592 C C . THR A 1 82 ? 46.489 93.678 83.157 1.00 12.74 108 THR A C 1
ATOM 593 O O . THR A 1 82 ? 45.648 94.276 83.827 1.00 14.13 108 THR A O 1
ATOM 597 N N . ALA A 1 83 ? 46.357 92.395 82.820 1.00 12.36 109 ALA A N 1
ATOM 598 C CA . ALA A 1 83 ? 45.199 91.610 83.231 1.00 11.79 109 ALA A CA 1
ATOM 599 C C . ALA A 1 83 ? 45.296 91.093 84.671 1.00 14.95 109 ALA A C 1
ATOM 600 O O . ALA A 1 83 ? 44.315 90.572 85.217 1.00 13.16 109 ALA A O 1
ATOM 602 N N . SER A 1 84 ? 46.482 91.177 85.271 1.00 14.38 110 SER A N 1
ATOM 603 C CA . SER A 1 84 ? 46.742 90.469 86.512 1.00 14.90 110 SER A CA 1
ATOM 604 C C . SER A 1 84 ? 45.894 90.886 87.708 1.00 13.71 110 SER A C 1
ATOM 605 O O . SER A 1 84 ? 45.428 90.026 88.455 1.00 13.38 110 SER A O 1
ATOM 608 N N . ALA A 1 85 ? 45.684 92.184 87.900 1.00 11.72 111 ALA A N 1
ATOM 609 C CA . ALA A 1 85 ? 44.881 92.650 89.033 1.00 13.59 111 ALA A CA 1
ATOM 610 C C . ALA A 1 85 ? 43.474 92.020 88.944 1.00 15.66 111 ALA A C 1
ATOM 611 O O . ALA A 1 85 ? 42.964 91.440 89.915 1.00 13.65 111 ALA A O 1
ATOM 613 N N . TRP A 1 86 ? 42.883 92.089 87.754 1.00 13.77 112 TRP A N 1
ATOM 614 C CA . TRP A 1 86 ? 41.592 91.438 87.487 1.00 12.65 112 TRP A CA 1
ATOM 615 C C . TRP A 1 86 ? 41.646 89.923 87.776 1.00 14.20 112 TRP A C 1
ATOM 616 O O . TRP A 1 86 ? 40.869 89.403 88.592 1.00 14.16 112 TRP A O 1
ATOM 627 N N . ASN A 1 87 ? 42.588 89.237 87.141 1.00 14.56 113 ASN A N 1
ATOM 628 C CA . ASN A 1 87 ? 42.606 87.774 87.148 1.00 14.09 113 ASN A CA 1
ATOM 629 C C . ASN A 1 87 ? 42.786 87.203 88.568 1.00 15.73 113 ASN A C 1
ATOM 630 O O . ASN A 1 87 ? 42.038 86.314 89.011 1.00 15.94 113 ASN A O 1
ATOM 635 N N . TYR A 1 88 ? 43.774 87.728 89.282 1.00 15.75 114 TYR A N 1
ATOM 636 C CA . TYR A 1 88 ? 44.079 87.231 90.615 1.00 15.18 114 TYR A CA 1
ATOM 637 C C . TYR A 1 88 ? 42.965 87.539 91.596 1.00 12.19 114 TYR A C 1
ATOM 638 O O . TYR A 1 88 ? 42.632 86.714 92.444 1.00 15.29 114 TYR A O 1
ATOM 647 N N . THR A 1 89 ? 42.384 88.721 91.493 1.00 14.32 115 THR A N 1
ATOM 648 C CA . THR A 1 89 ? 41.346 89.121 92.400 1.00 14.83 115 THR A CA 1
ATOM 649 C C . THR A 1 89 ? 40.076 88.283 92.175 1.00 13.72 115 THR A C 1
ATOM 650 O O . THR A 1 89 ? 39.510 87.761 93.128 1.00 16.85 115 THR A O 1
ATOM 654 N N . TYR A 1 90 ? 39.660 88.111 90.926 1.00 14.88 116 TYR A N 1
ATOM 655 C CA . TYR A 1 90 ? 38.470 87.313 90.638 1.00 14.51 116 TYR A CA 1
ATOM 656 C C . TYR A 1 90 ? 38.694 85.814 90.803 1.00 16.62 116 TYR A C 1
ATOM 657 O O . TYR A 1 90 ? 37.782 85.104 91.194 1.00 16.94 116 TYR A O 1
ATOM 666 N N . ASN A 1 91 ? 39.906 85.336 90.549 1.00 18.53 117 ASN A N 1
ATOM 667 C CA . ASN A 1 91 ? 40.177 83.913 90.734 1.00 18.73 117 ASN A CA 1
ATOM 668 C C . ASN A 1 91 ? 40.225 83.506 92.197 1.00 19.05 117 ASN A C 1
ATOM 669 O O . ASN A 1 91 ? 39.710 82.451 92.553 1.00 17.89 117 ASN A O 1
ATOM 674 N N . TYR A 1 92 ? 40.828 84.340 93.041 1.00 17.58 118 TYR A N 1
ATOM 675 C CA . TYR A 1 92 ? 41.168 83.914 94.402 1.00 18.17 118 TYR A CA 1
ATOM 676 C C . TYR A 1 92 ? 40.574 84.680 95.581 1.00 18.63 118 TYR A C 1
ATOM 677 O O . TYR A 1 92 ? 40.483 84.129 96.669 1.00 19.50 118 TYR A O 1
ATOM 686 N N . ILE A 1 93 ? 40.209 85.943 95.393 1.00 16.21 119 ILE A N 1
ATOM 687 C CA . ILE A 1 93 ? 39.956 86.831 96.507 1.00 15.61 119 ILE A CA 1
ATOM 688 C C . ILE A 1 93 ? 38.481 87.238 96.586 1.00 17.67 119 ILE A C 1
ATOM 689 O O . ILE A 1 93 ? 37.829 87.030 97.610 1.00 16.85 119 ILE A O 1
ATOM 694 N N . PHE A 1 94 ? 37.958 87.786 95.495 1.00 17.04 120 PHE A N 1
ATOM 695 C CA . PHE A 1 94 ? 36.565 88.221 95.486 1.00 16.74 120 PHE A CA 1
ATOM 696 C C . PHE A 1 94 ? 35.583 87.084 95.789 1.00 17.19 120 PHE A C 1
ATOM 697 O O . PHE A 1 94 ? 34.634 87.281 96.541 1.00 15.87 120 PHE A O 1
ATOM 705 N N . PRO A 1 95 ? 35.805 85.886 95.241 1.00 17.45 121 PRO A N 1
ATOM 706 C CA . PRO A 1 95 ? 34.820 84.839 95.561 1.00 19.98 121 PRO A CA 1
ATOM 707 C C . PRO A 1 95 ? 34.793 84.496 97.055 1.00 20.01 121 PRO A C 1
ATOM 708 O O . PRO A 1 95 ? 33.734 84.126 97.588 1.00 16.83 121 PRO A O 1
ATOM 712 N N . VAL A 1 96 ? 35.939 84.654 97.720 1.00 16.44 122 VAL A N 1
ATOM 713 C CA . VAL A 1 96 ? 36.020 84.471 99.163 1.00 16.37 122 VAL A CA 1
ATOM 714 C C . VAL A 1 96 ? 35.325 85.592 99.926 1.00 16.26 122 VAL A C 1
ATOM 715 O O . VAL A 1 96 ? 34.652 85.321 100.918 1.00 13.73 122 VAL A O 1
ATOM 719 N N . ALA A 1 97 ? 35.483 86.846 99.483 1.00 15.39 123 ALA A N 1
ATOM 720 C CA . ALA A 1 97 ? 34.783 87.962 100.106 1.00 15.29 123 ALA A CA 1
ATOM 721 C C . ALA A 1 97 ? 33.285 87.793 99.957 1.00 17.10 123 ALA A C 1
ATOM 722 O O . ALA A 1 97 ? 32.517 88.132 100.870 1.00 15.09 123 ALA A O 1
ATOM 724 N N . HIS A 1 98 ? 32.867 87.287 98.793 1.00 16.16 124 HIS A N 1
ATOM 725 C CA . HIS A 1 98 ? 31.446 87.037 98.557 1.00 17.69 124 HIS A CA 1
ATOM 726 C C . HIS A 1 98 ? 30.932 85.903 99.461 1.00 18.72 124 HIS A C 1
ATOM 727 O O . HIS A 1 98 ? 29.883 86.052 100.112 1.00 19.26 124 HIS A O 1
ATOM 734 N N . LYS A 1 99 ? 31.663 84.781 99.522 1.00 16.81 125 LYS A N 1
ATOM 735 C CA . LYS A 1 99 ? 31.305 83.689 100.436 1.00 19.16 125 LYS A CA 1
ATOM 736 C C . LYS A 1 99 ? 31.211 84.189 101.877 1.00 16.92 125 LYS A C 1
ATOM 737 O O . LYS A 1 99 ? 30.282 83.846 102.606 1.00 18.99 125 LYS A O 1
ATOM 740 N N . SER A 1 100 ? 32.153 85.027 102.283 1.00 18.48 126 SER A N 1
ATOM 741 C CA . SER A 1 100 ? 32.164 85.525 103.656 1.00 16.92 126 SER A CA 1
ATOM 742 C C . SER A 1 100 ? 30.929 86.391 103.912 1.00 17.15 126 SER A C 1
ATOM 743 O O . SER A 1 100 ? 30.359 86.361 105.006 1.00 18.26 126 SER A O 1
ATOM 746 N N . THR A 1 101 ? 30.524 87.162 102.906 1.00 17.61 127 THR A N 1
ATOM 747 C CA . THR A 1 101 ? 29.260 87.915 102.982 1.00 17.95 127 THR A CA 1
ATOM 748 C C . THR A 1 101 ? 28.061 86.988 103.204 1.00 18.02 127 THR A C 1
ATOM 749 O O . THR A 1 101 ? 27.245 87.202 104.111 1.00 17.35 127 THR A O 1
ATOM 753 N N . LEU A 1 102 ? 27.976 85.936 102.403 1.00 19.71 128 LEU A N 1
ATOM 754 C CA . LEU A 1 102 ? 26.838 85.044 102.443 1.00 20.46 128 LEU A CA 1
ATOM 755 C C . LEU A 1 102 ? 26.725 84.343 103.787 1.00 22.86 128 LEU A C 1
ATOM 756 O O . LEU A 1 102 ? 25.623 84.165 104.291 1.00 20.85 128 LEU A O 1
ATOM 761 N N . ILE A 1 103 ? 27.855 83.942 104.374 1.00 19.86 129 ILE A N 1
ATOM 762 C CA . ILE A 1 103 ? 27.788 83.177 105.612 1.00 20.85 129 ILE A CA 1
ATOM 763 C C . ILE A 1 103 ? 27.715 84.028 106.862 1.00 20.33 129 ILE A C 1
ATOM 764 O O . ILE A 1 103 ? 27.493 83.500 107.930 1.00 21.72 129 ILE A O 1
ATOM 769 N N . THR A 1 104 ? 27.880 85.342 106.751 1.00 21.05 130 THR A N 1
ATOM 770 C CA . THR A 1 104 ? 27.777 86.197 107.939 1.00 20.45 130 THR A CA 1
ATOM 771 C C . THR A 1 104 ? 26.563 87.130 107.918 1.00 23.29 130 THR A C 1
ATOM 772 O O . THR A 1 104 ? 26.096 87.545 108.986 1.00 22.71 130 THR A O 1
ATOM 776 N N . GLN A 1 105 ? 26.049 87.443 106.726 1.00 22.84 131 GLN A N 1
ATOM 777 C CA . GLN A 1 105 ? 24.995 88.467 106.595 1.00 23.79 131 GLN A CA 1
ATOM 778 C C . GLN A 1 105 ? 23.712 88.169 107.379 1.00 26.01 131 GLN A C 1
ATOM 779 O O . GLN A 1 105 ? 23.039 89.097 107.817 1.00 25.66 131 GLN A O 1
ATOM 785 N N . ASP A 1 106 ? 23.401 86.887 107.574 1.00 25.74 132 ASP A N 1
ATOM 786 C CA . ASP A 1 106 ? 22.199 86.464 108.278 1.00 29.11 132 ASP A CA 1
ATOM 787 C C . ASP A 1 106 ? 22.532 85.878 109.657 1.00 30.58 132 ASP A C 1
ATOM 788 O O . ASP A 1 106 ? 21.660 85.285 110.271 1.00 32.05 132 ASP A O 1
ATOM 793 N N . GLU A 1 107 ? 23.769 86.047 110.149 1.00 27.11 133 GLU A N 1
ATOM 794 C CA . GLU A 1 107 ? 24.178 85.439 111.428 1.00 28.29 133 GLU A CA 1
ATOM 795 C C . GLU A 1 107 ? 24.101 86.428 112.591 1.00 28.08 133 GLU A C 1
ATOM 796 O O . GLU A 1 107 ? 24.821 87.433 112.627 1.00 27.32 133 GLU A O 1
ATOM 802 N N . ALA A 1 108 ? 23.251 86.111 113.564 1.00 28.63 134 ALA A N 1
ATOM 803 C CA . ALA A 1 108 ? 22.957 87.028 114.659 1.00 29.71 134 ALA A CA 1
ATOM 804 C C . ALA A 1 108 ? 24.205 87.358 115.472 1.00 28.10 134 ALA A C 1
ATOM 805 O O . ALA A 1 108 ? 24.363 88.478 115.939 1.00 29.76 134 ALA A O 1
ATOM 807 N N . LYS A 1 109 ? 25.080 86.382 115.651 1.00 26.62 135 LYS A N 1
ATOM 808 C CA . LYS A 1 109 ? 26.249 86.554 116.513 1.00 26.99 135 LYS A CA 1
ATOM 809 C C . LYS A 1 109 ? 27.491 87.063 115.746 1.00 24.28 135 LYS A C 1
ATOM 810 O O . LYS A 1 109 ? 28.535 87.254 116.340 1.00 25.45 135 LYS A O 1
ATOM 813 N N . TYR A 1 110 ? 27.375 87.290 114.443 1.00 22.42 136 TYR A N 1
ATOM 814 C CA . TYR A 1 110 ? 28.518 87.718 113.623 1.00 20.73 136 TYR A CA 1
ATOM 815 C C . TYR A 1 110 ? 28.282 89.008 112.835 1.00 20.05 136 TYR A C 1
ATOM 816 O O . TYR A 1 110 ? 28.802 89.175 111.734 1.00 19.41 136 TYR A O 1
ATOM 825 N N . LYS A 1 111 ? 27.531 89.936 113.412 1.00 20.41 137 LYS A N 1
ATOM 826 C CA . LYS A 1 111 ? 27.312 91.227 112.768 1.00 20.24 137 LYS A CA 1
ATOM 827 C C . LYS A 1 111 ? 28.613 91.981 112.549 1.00 19.92 137 LYS A C 1
ATOM 828 O O . LYS A 1 111 ? 28.762 92.680 111.530 1.00 18.22 137 LYS A O 1
ATOM 834 N N . HIS A 1 112 ? 29.533 91.864 113.511 1.00 16.19 138 HIS A N 1
ATOM 835 C CA . HIS A 1 112 ? 30.865 92.442 113.379 1.00 17.50 138 HIS A CA 1
ATOM 836 C C . HIS A 1 112 ? 31.678 91.842 112.224 1.00 16.50 138 HIS A C 1
ATOM 837 O O . HIS A 1 112 ? 32.338 92.586 111.482 1.00 16.04 138 HIS A O 1
ATOM 844 N N . PHE A 1 113 ? 31.627 90.520 112.056 1.00 14.87 139 PHE A N 1
ATOM 845 C CA . PHE A 1 113 ? 32.351 89.870 110.940 1.00 15.35 139 PHE A CA 1
ATOM 846 C C . PHE A 1 113 ? 31.727 90.230 109.598 1.00 15.00 139 PHE A C 1
ATOM 847 O O . PHE A 1 113 ? 32.416 90.365 108.589 1.00 15.45 139 PHE A O 1
ATOM 855 N N . TYR A 1 114 ? 30.401 90.354 109.588 1.00 16.06 140 TYR A N 1
ATOM 856 C CA . TYR A 1 114 ? 29.655 90.840 108.409 1.00 15.12 140 TYR A CA 1
ATOM 857 C C . TYR A 1 114 ? 30.111 92.245 108.030 1.00 14.59 140 TYR A C 1
ATOM 858 O O . TYR A 1 114 ? 30.518 92.491 106.893 1.00 16.02 140 TYR A O 1
ATOM 867 N N . GLY A 1 115 ? 30.109 93.155 108.993 1.00 15.08 141 GLY A N 1
ATOM 868 C CA . GLY A 1 115 ? 30.621 94.508 108.749 1.00 13.82 141 GLY A CA 1
ATOM 869 C C . GLY A 1 115 ? 32.042 94.542 108.199 1.00 14.35 141 GLY A C 1
ATOM 870 O O . GLY A 1 115 ? 32.326 95.210 107.211 1.00 14.38 141 GLY A O 1
ATOM 871 N N . ALA A 1 116 ? 32.936 93.805 108.851 1.00 13.42 142 ALA A N 1
ATOM 872 C CA . ALA A 1 116 ? 34.327 93.735 108.422 1.00 13.22 142 ALA A CA 1
ATOM 873 C C . ALA A 1 116 ? 34.477 93.166 107.000 1.00 13.30 142 ALA A C 1
ATOM 874 O O . ALA A 1 116 ? 35.287 93.646 106.220 1.00 14.30 142 ALA A O 1
ATOM 876 N N . THR A 1 117 ? 33.716 92.133 106.685 1.00 12.77 143 THR A N 1
ATOM 877 C CA . THR A 1 117 ? 33.720 91.542 105.361 1.00 15.02 143 THR A CA 1
ATOM 878 C C . THR A 1 117 ? 33.395 92.592 104.320 1.00 15.12 143 THR A C 1
ATOM 879 O O . THR A 1 117 ? 34.085 92.694 103.311 1.00 13.15 143 THR A O 1
ATOM 883 N N . LEU A 1 118 ? 32.336 93.363 104.563 1.00 14.99 144 LEU A N 1
ATOM 884 C CA . LEU A 1 118 ? 31.887 94.371 103.599 1.00 15.23 144 LEU A CA 1
ATOM 885 C C . LEU A 1 118 ? 32.952 95.425 103.371 1.00 15.33 144 LEU A C 1
ATOM 886 O O . LEU A 1 118 ? 33.209 95.807 102.231 1.00 12.02 144 LEU A O 1
ATOM 891 N N . ILE A 1 119 ? 33.560 95.896 104.457 1.00 14.48 145 ILE A N 1
ATOM 892 C CA . ILE A 1 119 ? 34.629 96.905 104.359 1.00 13.08 145 ILE A CA 1
ATOM 893 C C . ILE A 1 119 ? 35.801 96.348 103.539 1.00 12.81 145 ILE A C 1
ATOM 894 O O . ILE A 1 119 ? 36.316 96.997 102.625 1.00 11.24 145 ILE A O 1
ATOM 899 N N . LEU A 1 120 ? 36.241 95.143 103.859 1.00 14.00 146 LEU A N 1
ATOM 900 C CA . LEU A 1 120 ? 37.330 94.549 103.090 1.00 12.16 146 LEU A CA 1
ATOM 901 C C . LEU A 1 120 ? 36.965 94.359 101.611 1.00 13.05 146 LEU A C 1
ATOM 902 O O . LEU A 1 120 ? 37.802 94.506 100.736 1.00 11.88 146 LEU A O 1
ATOM 907 N N . LYS A 1 121 ? 35.708 94.017 101.335 1.00 13.86 147 LYS A N 1
ATOM 908 C CA . LYS A 1 121 ? 35.263 93.784 99.962 1.00 13.65 147 LYS A CA 1
ATOM 909 C C . LYS A 1 121 ? 35.329 95.079 99.146 1.00 11.60 147 LYS A C 1
ATOM 910 O O . LYS A 1 121 ? 35.777 95.090 97.984 1.00 12.02 147 LYS A O 1
ATOM 916 N N . VAL A 1 122 ? 34.936 96.180 99.770 1.00 13.24 148 VAL A N 1
ATOM 917 C CA . VAL A 1 122 ? 35.016 97.494 99.130 1.00 11.39 148 VAL A CA 1
ATOM 918 C C . VAL A 1 122 ? 36.471 97.930 98.991 1.00 13.31 148 VAL A C 1
ATOM 919 O O . VAL A 1 122 ? 36.873 98.454 97.944 1.00 11.78 148 VAL A O 1
ATOM 923 N N . GLU A 1 123 ? 37.264 97.706 100.040 1.00 12.69 149 GLU A N 1
ATOM 924 C CA . GLU A 1 123 ? 38.712 97.987 99.969 1.00 11.16 149 GLU A CA 1
ATOM 925 C C . GLU A 1 123 ? 39.376 97.264 98.779 1.00 12.25 149 GLU A C 1
ATOM 926 O O . GLU A 1 123 ? 40.157 97.851 98.054 1.00 12.89 149 GLU A O 1
ATOM 932 N N . ALA A 1 124 ? 39.066 95.982 98.593 1.00 13.53 150 ALA A N 1
ATOM 933 C CA . ALA A 1 124 ? 39.628 95.207 97.485 1.00 13.91 150 ALA A CA 1
ATOM 934 C C . ALA A 1 124 ? 39.130 95.695 96.141 1.00 14.23 150 ALA A C 1
ATOM 935 O O . ALA A 1 124 ? 39.906 95.884 95.214 1.00 14.70 150 ALA A O 1
ATOM 945 N N . HIS A 1 126 ? 37.349 98.461 95.004 1.00 12.72 152 HIS A N 1
ATOM 946 C CA . HIS A 1 126 ? 37.467 99.827 94.473 1.00 11.30 152 HIS A CA 1
ATOM 947 C C . HIS A 1 126 ? 38.806 99.935 93.751 1.00 13.61 152 HIS A C 1
ATOM 948 O O . HIS A 1 126 ? 38.901 100.635 92.754 1.00 10.25 152 HIS A O 1
ATOM 955 N N . ARG A 1 127 ? 39.825 99.199 94.222 1.00 12.57 153 ARG A N 1
ATOM 956 C CA . ARG A 1 127 ? 41.120 99.151 93.529 1.00 12.77 153 ARG A CA 1
ATOM 957 C C . ARG A 1 127 ? 41.027 98.559 92.099 1.00 13.65 153 ARG A C 1
ATOM 958 O O . ARG A 1 127 ? 41.768 98.973 91.207 1.00 13.13 153 ARG A O 1
ATOM 966 N N . ILE A 1 128 ? 40.096 97.627 91.900 1.00 15.14 154 ILE A N 1
ATOM 967 C CA . ILE A 1 128 ? 39.879 96.998 90.589 1.00 13.23 154 ILE A CA 1
ATOM 968 C C . ILE A 1 128 ? 39.090 97.911 89.639 1.00 13.18 154 ILE A C 1
ATOM 969 O O . ILE A 1 128 ? 39.494 98.088 88.495 1.00 13.20 154 ILE A O 1
ATOM 974 N N . THR A 1 129 ? 37.979 98.496 90.091 1.00 13.51 155 THR A N 1
ATOM 975 C CA . THR A 1 129 ? 37.272 99.431 89.227 1.00 14.38 155 THR A CA 1
ATOM 976 C C . THR A 1 129 ? 38.161 100.612 88.912 1.00 11.96 155 THR A C 1
ATOM 977 O O . THR A 1 129 ? 38.107 101.121 87.804 1.00 12.73 155 THR A O 1
ATOM 981 N N . ASP A 1 130 ? 38.978 101.049 89.857 1.00 12.71 156 ASP A N 1
ATOM 982 C CA . ASP A 1 130 ? 39.863 102.198 89.576 1.00 13.72 156 ASP A CA 1
ATOM 983 C C . ASP A 1 130 ? 40.960 101.864 88.529 1.00 13.47 156 ASP A C 1
ATOM 984 O O . ASP A 1 130 ? 41.553 102.767 87.925 1.00 11.71 156 ASP A O 1
ATOM 989 N N . THR A 1 131 ? 41.221 100.568 88.337 1.00 12.58 157 THR A N 1
ATOM 990 C CA . THR A 1 131 ? 42.155 100.104 87.323 1.00 12.20 157 THR A CA 1
ATOM 991 C C . THR A 1 131 ? 41.494 100.008 85.930 1.00 13.51 157 THR A C 1
ATOM 992 O O . THR A 1 131 ? 42.033 100.514 84.970 1.00 13.25 157 THR A O 1
ATOM 996 N N . TYR A 1 132 ? 40.309 99.394 85.847 1.00 13.16 158 TYR A N 1
ATOM 997 C CA . TYR A 1 132 ? 39.709 98.988 84.572 1.00 12.17 158 TYR A CA 1
ATOM 998 C C . TYR A 1 132 ? 38.464 99.771 84.183 1.00 11.84 158 TYR A C 1
ATOM 999 O O . TYR A 1 132 ? 38.110 99.820 83.010 1.00 13.17 158 TYR A O 1
ATOM 1008 N N . GLY A 1 133 ? 37.767 100.324 85.161 1.00 12.59 159 GLY A N 1
ATOM 1009 C CA . GLY A 1 133 ? 36.456 100.902 84.949 1.00 13.23 159 GLY A CA 1
ATOM 1010 C C . GLY A 1 133 ? 35.334 99.971 85.352 1.00 12.12 159 GLY A C 1
ATOM 1011 O O . GLY A 1 133 ? 35.198 99.607 86.517 1.00 14.69 159 GLY A O 1
ATOM 1012 N N . PRO A 1 134 ? 34.516 99.558 84.383 1.00 12.46 160 PRO A N 1
ATOM 1013 C CA . PRO A 1 134 ? 33.464 98.609 84.696 1.00 13.78 160 PRO A CA 1
ATOM 1014 C C . PRO A 1 134 ? 34.006 97.319 85.334 1.00 12.88 160 PRO A C 1
ATOM 1015 O O . PRO A 1 134 ? 35.084 96.825 84.972 1.00 13.97 160 PRO A O 1
ATOM 1019 N N . ILE A 1 135 ? 33.257 96.781 86.282 1.00 14.37 161 ILE A N 1
ATOM 1020 C CA . ILE A 1 135 ? 33.641 95.512 86.903 1.00 13.84 161 ILE A CA 1
ATOM 1021 C C . ILE A 1 135 ? 32.406 94.678 87.172 1.00 13.98 161 ILE A C 1
ATOM 1022 O O . ILE A 1 135 ? 31.274 95.145 87.010 1.00 14.08 161 ILE A O 1
ATOM 1027 N N . VAL A 1 136 ? 32.622 93.439 87.595 1.00 13.29 162 VAL A N 1
ATOM 1028 C CA . VAL A 1 136 ? 31.559 92.623 88.140 1.00 12.87 162 VAL A CA 1
ATOM 1029 C C . VAL A 1 136 ? 31.564 92.805 89.662 1.00 14.70 162 VAL A C 1
ATOM 1030 O O . VAL A 1 136 ? 32.574 92.496 90.333 1.00 16.58 162 VAL A O 1
ATOM 1034 N N . TYR A 1 137 ? 30.459 93.316 90.212 1.00 14.76 163 TYR A N 1
ATOM 1035 C CA . TYR A 1 137 ? 30.383 93.572 91.649 1.00 15.23 163 TYR A CA 1
ATOM 1036 C C . TYR A 1 137 ? 28.988 93.368 92.195 1.00 16.98 163 TYR A C 1
ATOM 1037 O O . TYR A 1 137 ? 28.708 92.315 92.806 1.00 16.89 163 TYR A O 1
ATOM 1046 N N . SER A 1 138 ? 28.083 94.323 91.963 1.00 18.26 164 SER A N 1
ATOM 1047 C CA . SER A 1 138 ? 26.753 94.242 92.606 1.00 18.12 164 SER A CA 1
ATOM 1048 C C . SER A 1 138 ? 25.977 93.019 92.139 1.00 21.28 164 SER A C 1
ATOM 1049 O O . SER A 1 138 ? 25.112 92.505 92.863 1.00 21.03 164 SER A O 1
ATOM 1052 N N . LYS A 1 139 ? 26.292 92.512 90.953 1.00 21.46 165 LYS A N 1
ATOM 1053 C CA . LYS A 1 139 ? 25.560 91.359 90.429 1.00 22.81 165 LYS A CA 1
ATOM 1054 C C . LYS A 1 139 ? 26.316 90.023 90.552 1.00 23.90 165 LYS A C 1
ATOM 1055 O O . LYS A 1 139 ? 25.853 89.003 90.061 1.00 24.47 165 LYS A O 1
ATOM 1061 N N . PHE A 1 140 ? 27.459 90.031 91.224 1.00 22.32 166 PHE A N 1
ATOM 1062 C CA . PHE A 1 140 ? 28.241 88.805 91.387 1.00 25.69 166 PHE A CA 1
ATOM 1063 C C . PHE A 1 140 ? 27.411 87.712 92.067 1.00 27.71 166 PHE A C 1
ATOM 1064 O O . PHE A 1 140 ? 26.698 87.967 93.038 1.00 25.58 166 PHE A O 1
ATOM 1072 N N . GLY A 1 141 ? 27.481 86.504 91.508 1.00 33.03 167 GLY A N 1
ATOM 1073 C CA . GLY A 1 141 ? 26.753 85.344 92.039 1.00 34.63 167 GLY A CA 1
ATOM 1074 C C . GLY A 1 141 ? 25.242 85.413 91.967 1.00 38.52 167 GLY A C 1
ATOM 1075 O O . GLY A 1 141 ? 24.574 84.599 92.603 1.00 40.45 167 GLY A O 1
ATOM 1076 N N . LYS A 1 142 ? 24.691 86.372 91.211 1.00 37.87 168 LYS A N 1
ATOM 1077 C CA . LYS A 1 142 ? 23.238 86.519 91.067 1.00 39.67 168 LYS A CA 1
ATOM 1078 C C . LYS A 1 142 ? 22.717 85.947 89.741 1.00 40.02 168 LYS A C 1
ATOM 1079 O O . LYS A 1 142 ? 21.511 85.948 89.499 1.00 39.63 168 LYS A O 1
ATOM 1085 N N . ASN A 1 143 ? 23.620 85.501 88.872 1.00 39.44 169 ASN A N 1
ATOM 1086 C CA . ASN A 1 143 ? 23.226 84.859 87.609 1.00 43.12 169 ASN A CA 1
ATOM 1087 C C . ASN A 1 143 ? 22.260 85.720 86.761 1.00 43.40 169 ASN A C 1
ATOM 1088 O O . ASN A 1 143 ? 21.279 85.218 86.213 1.00 45.54 169 ASN A O 1
ATOM 1090 N N . GLU A 1 144 ? 22.540 87.022 86.667 1.00 40.39 170 GLU A N 1
ATOM 1091 C CA . GLU A 1 144 ? 21.745 87.914 85.829 1.00 38.27 170 GLU A CA 1
ATOM 1092 C C . GLU A 1 144 ? 22.292 87.880 84.427 1.00 34.23 170 GLU A C 1
ATOM 1093 O O . GLU A 1 144 ? 23.441 87.482 84.205 1.00 34.02 170 GLU A O 1
ATOM 1099 N N . THR A 1 145 ? 21.455 88.294 83.486 1.00 31.56 171 THR A N 1
ATOM 1100 C CA . THR A 1 145 ? 21.796 88.313 82.064 1.00 32.33 171 THR A CA 1
ATOM 1101 C C . THR A 1 145 ? 23.074 89.103 81.805 1.00 28.21 171 THR A C 1
ATOM 1102 O O . THR A 1 145 ? 23.964 88.624 81.117 1.00 29.36 171 THR A O 1
ATOM 1106 N N . ASN A 1 146 ? 23.138 90.314 82.360 1.00 25.88 172 ASN A N 1
ATOM 1107 C CA . ASN A 1 146 ? 24.327 91.176 82.259 1.00 23.50 172 ASN A CA 1
ATOM 1108 C C . ASN A 1 146 ? 24.954 91.302 83.651 1.00 21.85 172 ASN A C 1
ATOM 1109 O O . ASN A 1 146 ? 24.346 91.838 84.579 1.00 20.08 172 ASN A O 1
ATOM 1114 N N . SER A 1 147 ? 26.168 90.765 83.789 1.00 20.02 173 SER A N 1
ATOM 1115 C CA . SER A 1 147 ? 26.873 90.688 85.069 1.00 20.62 173 SER A CA 1
ATOM 1116 C C . SER A 1 147 ? 27.618 91.974 85.458 1.00 19.76 173 SER A C 1
ATOM 1117 O O . SER A 1 147 ? 28.173 92.082 86.565 1.00 17.44 173 SER A O 1
ATOM 1120 N N . VAL A 1 148 ? 27.643 92.944 84.553 1.00 16.91 174 VAL A N 1
ATOM 1121 C CA . VAL A 1 148 ? 28.557 94.077 84.659 1.00 16.83 174 VAL A CA 1
ATOM 1122 C C . VAL A 1 148 ? 27.927 95.287 85.352 1.00 17.89 174 VAL A C 1
ATOM 1123 O O . VAL A 1 148 ? 26.789 95.677 85.051 1.00 14.99 174 VAL A O 1
ATOM 1127 N N . ASP A 1 149 ? 28.675 95.878 86.277 1.00 15.36 175 ASP A N 1
ATOM 1128 C CA . ASP A 1 149 ? 28.370 97.223 86.781 1.00 15.10 175 ASP A CA 1
ATOM 1129 C C . ASP A 1 149 ? 29.176 98.258 86.000 1.00 14.01 175 ASP A C 1
ATOM 1130 O O . ASP A 1 149 ? 30.384 98.109 85.868 1.00 13.25 175 ASP A O 1
ATOM 1135 N N . THR A 1 150 ? 28.547 99.351 85.572 1.00 14.23 176 THR A N 1
ATOM 1136 C CA . THR A 1 150 ? 29.316 100.554 85.191 1.00 12.80 176 THR A CA 1
ATOM 1137 C C . THR A 1 150 ? 30.104 101.010 86.428 1.00 12.49 176 THR A C 1
ATOM 1138 O O . THR A 1 150 ? 29.774 100.621 87.563 1.00 12.36 176 THR A O 1
ATOM 1142 N N . GLN A 1 151 ? 31.160 101.794 86.240 1.00 12.94 177 GLN A N 1
ATOM 1143 C CA . GLN A 1 151 ? 31.900 102.293 87.392 1.00 14.46 177 GLN A CA 1
ATOM 1144 C C . GLN A 1 151 ? 31.001 103.073 88.351 1.00 15.22 177 GLN A C 1
ATOM 1145 O O . GLN A 1 151 ? 31.163 102.964 89.567 1.00 14.00 177 GLN A O 1
ATOM 1151 N N . GLU A 1 152 ? 30.082 103.866 87.809 1.00 14.70 178 GLU A N 1
ATOM 1152 C CA . GLU A 1 152 ? 29.143 104.627 88.642 1.00 14.61 178 GLU A CA 1
ATOM 1153 C C . GLU A 1 152 ? 28.325 103.683 89.529 1.00 14.72 178 GLU A C 1
ATOM 1154 O O . GLU A 1 152 ? 28.147 103.927 90.708 1.00 14.73 178 GLU A O 1
ATOM 1160 N N . GLU A 1 153 ? 27.834 102.604 88.940 1.00 13.30 179 GLU A N 1
ATOM 1161 C CA . GLU A 1 153 ? 27.050 101.623 89.675 1.00 13.59 179 GLU A CA 1
ATOM 1162 C C . GLU A 1 153 ? 27.896 100.916 90.728 1.00 13.72 179 GLU A C 1
ATOM 1163 O O . GLU A 1 153 ? 27.389 100.608 91.822 1.00 14.19 179 GLU A O 1
ATOM 1169 N N . ALA A 1 154 ? 29.148 100.610 90.389 1.00 14.39 180 ALA A N 1
ATOM 1170 C CA . ALA A 1 154 ? 30.066 99.979 91.368 1.00 13.40 180 ALA A CA 1
ATOM 1171 C C . ALA A 1 154 ? 30.293 100.915 92.548 1.00 13.40 180 ALA A C 1
ATOM 1172 O O . ALA A 1 154 ? 30.230 100.485 93.704 1.00 13.99 180 ALA A O 1
ATOM 1174 N N . TYR A 1 155 ? 30.587 102.193 92.266 1.00 11.52 181 TYR A N 1
ATOM 1175 C CA . TYR A 1 155 ? 30.751 103.196 93.350 1.00 11.54 181 TYR A CA 1
ATOM 1176 C C . TYR A 1 155 ? 29.512 103.310 94.243 1.00 13.01 181 TYR A C 1
ATOM 1177 O O . TYR A 1 155 ? 29.599 103.308 95.476 1.00 12.98 181 TYR A O 1
ATOM 1186 N N . LYS A 1 156 ? 28.339 103.367 93.626 1.00 14.62 182 LYS A N 1
ATOM 1187 C CA . LYS A 1 156 ? 27.120 103.429 94.405 1.00 14.97 182 LYS A CA 1
ATOM 1188 C C . LYS A 1 156 ? 26.994 102.160 95.259 1.00 15.15 182 LYS A C 1
ATOM 1189 O O . LYS A 1 156 ? 26.608 102.234 96.415 1.00 12.13 182 LYS A O 1
ATOM 1195 N N . ALA A 1 157 ? 27.319 100.998 94.698 1.00 13.80 183 ALA A N 1
ATOM 1196 C CA . ALA A 1 157 ? 27.261 99.765 95.500 1.00 14.47 183 ALA A CA 1
ATOM 1197 C C . ALA A 1 157 ? 28.286 99.819 96.655 1.00 13.89 183 ALA A C 1
ATOM 1198 O O . ALA A 1 157 ? 27.994 99.364 97.774 1.00 13.95 183 ALA A O 1
ATOM 1200 N N . PHE A 1 158 ? 29.464 100.396 96.413 1.00 12.54 184 PHE A N 1
ATOM 1201 C CA . PHE A 1 158 ? 30.457 100.536 97.489 1.00 11.78 184 PHE A CA 1
ATOM 1202 C C . PHE A 1 158 ? 29.900 101.371 98.635 1.00 13.71 184 PHE A C 1
ATOM 1203 O O . PHE A 1 158 ? 30.031 100.996 99.806 1.00 13.26 184 PHE A O 1
ATOM 1211 N N . PHE A 1 159 ? 29.289 102.512 98.315 1.00 13.08 185 PHE A N 1
ATOM 1212 C CA . PHE A 1 159 ? 28.743 103.371 99.363 1.00 12.62 185 PHE A CA 1
ATOM 1213 C C . PHE A 1 159 ? 27.630 102.672 100.115 1.00 14.32 185 PHE A C 1
ATOM 1214 O O . PHE A 1 159 ? 27.535 102.817 101.339 1.00 15.80 185 PHE A O 1
ATOM 1222 N N . ASP A 1 160 ? 26.785 101.919 99.396 1.00 15.59 186 ASP A N 1
ATOM 1223 C CA A ASP A 1 160 ? 25.729 101.086 100.013 0.50 15.91 186 ASP A CA 1
ATOM 1224 C CA B ASP A 1 160 ? 25.737 101.124 100.062 0.50 16.66 186 ASP A CA 1
ATOM 1225 C C . ASP A 1 160 ? 26.327 100.023 100.958 1.00 16.18 186 ASP A C 1
ATOM 1226 O O . ASP A 1 160 ? 25.839 99.797 102.064 1.00 15.51 186 ASP A O 1
ATOM 1235 N N . ASP A 1 161 ? 27.381 99.347 100.502 1.00 13.45 187 ASP A N 1
ATOM 1236 C CA . ASP A 1 161 ? 28.031 98.329 101.341 1.00 14.43 187 ASP A CA 1
ATOM 1237 C C . ASP A 1 161 ? 28.682 98.934 102.581 1.00 14.34 187 ASP A C 1
ATOM 1238 O O . ASP A 1 161 ? 28.639 98.357 103.664 1.00 14.08 187 ASP A O 1
ATOM 1243 N N . LEU A 1 162 ? 29.290 100.105 102.439 1.00 14.95 188 LEU A N 1
ATOM 1244 C CA . LEU A 1 162 ? 29.836 100.775 103.594 1.00 14.24 188 LEU A CA 1
ATOM 1245 C C . LEU A 1 162 ? 28.735 101.196 104.560 1.00 15.21 188 LEU A C 1
ATOM 1246 O O . LEU A 1 162 ? 28.930 101.134 105.773 1.00 15.72 188 LEU A O 1
ATOM 1251 N N . ASP A 1 163 ? 27.572 101.587 104.051 1.00 14.85 189 ASP A N 1
ATOM 1252 C CA . ASP A 1 163 ? 26.436 101.899 104.940 1.00 15.59 189 ASP A CA 1
ATOM 1253 C C . ASP A 1 163 ? 26.022 100.655 105.725 1.00 15.53 189 ASP A C 1
ATOM 1254 O O . ASP A 1 163 ? 25.780 100.712 106.938 1.00 15.47 189 ASP A O 1
ATOM 1259 N N . LYS A 1 164 ? 25.899 99.534 105.018 1.00 15.60 190 LYS A N 1
ATOM 1260 C CA . LYS A 1 164 ? 25.495 98.286 105.670 1.00 15.44 190 LYS A CA 1
ATOM 1261 C C . LYS A 1 164 ? 26.538 97.888 106.718 1.00 15.82 190 LYS A C 1
ATOM 1262 O O . LYS A 1 164 ? 26.195 97.462 107.833 1.00 16.12 190 LYS A O 1
ATOM 1268 N N . ALA A 1 165 ? 27.810 98.061 106.363 1.00 12.67 191 ALA A N 1
ATOM 1269 C CA . ALA A 1 165 ? 28.899 97.721 107.272 1.00 13.99 191 ALA A CA 1
ATOM 1270 C C . ALA A 1 165 ? 28.868 98.528 108.559 1.00 14.05 191 ALA A C 1
ATOM 1271 O O . ALA A 1 165 ? 28.970 97.942 109.637 1.00 14.27 191 ALA A O 1
ATOM 1273 N N . VAL A 1 166 ? 28.820 99.862 108.459 1.00 15.53 192 VAL A N 1
ATOM 1274 C CA . VAL A 1 166 ? 28.859 100.713 109.660 1.00 15.75 192 VAL A CA 1
ATOM 1275 C C . VAL A 1 166 ? 27.594 100.502 110.516 1.00 18.25 192 VAL A C 1
ATOM 1276 O O . VAL A 1 166 ? 27.662 100.510 111.748 1.00 16.32 192 VAL A O 1
ATOM 1280 N N . ASP A 1 167 ? 26.461 100.235 109.872 1.00 17.25 193 ASP A N 1
ATOM 1281 C CA A ASP A 1 167 ? 25.228 99.895 110.590 0.50 17.85 193 ASP A CA 1
ATOM 1282 C CA B ASP A 1 167 ? 25.239 99.912 110.617 0.50 18.37 193 ASP A CA 1
ATOM 1283 C C . ASP A 1 167 ? 25.410 98.600 111.392 1.00 18.43 193 ASP A C 1
ATOM 1284 O O . ASP A 1 167 ? 25.083 98.534 112.577 1.00 19.87 193 ASP A O 1
ATOM 1293 N N . ALA A 1 168 ? 25.922 97.565 110.731 1.00 17.12 194 ALA A N 1
ATOM 1294 C CA . ALA A 1 168 ? 26.120 96.247 111.367 1.00 17.29 194 ALA A CA 1
ATOM 1295 C C . ALA A 1 168 ? 27.061 96.338 112.586 1.00 17.46 194 ALA A C 1
ATOM 1296 O O . ALA A 1 168 ? 26.761 95.802 113.651 1.00 17.84 194 ALA A O 1
ATOM 1298 N N . LEU A 1 169 ? 28.180 97.032 112.423 1.00 16.64 195 LEU A N 1
ATOM 1299 C CA . LEU A 1 169 ? 29.168 97.151 113.507 1.00 16.45 195 LEU A CA 1
ATOM 1300 C C . LEU A 1 169 ? 28.650 98.002 114.652 1.00 17.40 195 LEU A C 1
ATOM 1301 O O . LEU A 1 169 ? 28.874 97.686 115.821 1.00 17.77 195 LEU A O 1
ATOM 1306 N N . ASP A 1 170 ? 27.925 99.070 114.326 1.00 18.14 196 ASP A N 1
ATOM 1307 C CA . ASP A 1 170 ? 27.295 99.895 115.363 1.00 18.91 196 ASP A CA 1
ATOM 1308 C C . ASP A 1 170 ? 26.209 99.101 116.114 1.00 20.71 196 ASP A C 1
ATOM 1309 O O . ASP A 1 170 ? 26.144 99.123 117.348 1.00 18.42 196 ASP A O 1
ATOM 1314 N N . THR A 1 171 ? 25.371 98.371 115.381 1.00 20.51 197 THR A N 1
ATOM 1315 C CA . THR A 1 171 ? 24.412 97.473 116.033 1.00 22.20 197 THR A CA 1
ATOM 1316 C C . THR A 1 171 ? 25.093 96.433 116.927 1.00 22.03 197 THR A C 1
ATOM 1317 O O . THR A 1 171 ? 24.656 96.185 118.063 1.00 20.84 197 THR A O 1
ATOM 1321 N N . TYR A 1 172 ? 26.161 95.822 116.421 1.00 20.08 198 TYR A N 1
ATOM 1322 C CA . TYR A 1 172 ? 26.905 94.834 117.198 1.00 20.37 198 TYR A CA 1
ATOM 1323 C C . TYR A 1 172 ? 27.295 95.437 118.543 1.00 20.18 198 TYR A C 1
ATOM 1324 O O . TYR A 1 172 ? 27.146 94.797 119.584 1.00 20.17 198 TYR A O 1
ATOM 1333 N N . LEU A 1 173 ? 27.801 96.670 118.519 1.00 19.64 199 LEU A N 1
ATOM 1334 C CA . LEU A 1 173 ? 28.228 97.321 119.755 1.00 21.15 199 LEU A CA 1
ATOM 1335 C C . LEU A 1 173 ? 27.063 97.702 120.650 1.00 23.59 199 LEU A C 1
ATOM 1336 O O . LEU A 1 173 ? 27.129 97.484 121.866 1.00 21.94 199 LEU A O 1
ATOM 1341 N N . LYS A 1 174 ? 26.002 98.267 120.070 1.00 24.35 200 LYS A N 1
ATOM 1342 C CA . LYS A 1 174 ? 24.833 98.663 120.868 1.00 25.69 200 LYS A CA 1
ATOM 1343 C C . LYS A 1 174 ? 24.121 97.456 121.501 1.00 26.72 200 LYS A C 1
ATOM 1344 O O . LYS A 1 174 ? 23.466 97.607 122.528 1.00 26.14 200 LYS A O 1
ATOM 1350 N N . GLU A 1 175 ? 24.253 96.271 120.902 1.00 24.19 201 GLU A N 1
ATOM 1351 C CA . GLU A 1 175 ? 23.704 95.036 121.474 1.00 26.09 201 GLU A CA 1
ATOM 1352 C C . GLU A 1 175 ? 24.606 94.434 122.556 1.00 27.23 201 GLU A C 1
ATOM 1353 O O . GLU A 1 175 ? 24.298 93.351 123.064 1.00 27.52 201 GLU A O 1
ATOM 1359 N N . GLY A 1 176 ? 25.727 95.087 122.876 1.00 26.13 202 GLY A N 1
ATOM 1360 C CA . GLY A 1 176 ? 26.634 94.601 123.916 1.00 26.81 202 GLY A CA 1
ATOM 1361 C C . GLY A 1 176 ? 27.786 93.731 123.419 1.00 26.12 202 GLY A C 1
ATOM 1362 O O . GLY A 1 176 ? 28.423 93.070 124.214 1.00 26.44 202 GLY A O 1
ATOM 1363 N N . GLY A 1 177 ? 28.058 93.721 122.114 1.00 24.53 203 GLY A N 1
ATOM 1364 C CA . GLY A 1 177 ? 29.194 92.982 121.590 1.00 24.13 203 GLY A CA 1
ATOM 1365 C C . GLY A 1 177 ? 30.492 93.617 122.086 1.00 23.58 203 GLY A C 1
ATOM 1366 O O . GLY A 1 177 ? 30.622 94.849 122.152 1.00 22.01 203 GLY A O 1
ATOM 1367 N N . LYS A 1 178 ? 31.429 92.770 122.476 1.00 21.83 204 LYS A N 1
ATOM 1368 C CA . LYS A 1 178 ? 32.720 93.223 122.981 1.00 21.75 204 LYS A CA 1
ATOM 1369 C C . LYS A 1 178 ? 33.520 93.886 121.848 1.00 20.14 204 LYS A C 1
ATOM 1370 O O . LYS A 1 178 ? 33.569 93.362 120.746 1.00 19.00 204 LYS A O 1
ATOM 1374 N N . GLU A 1 179 ? 34.116 95.048 122.127 1.00 18.68 205 GLU A N 1
ATOM 1375 C CA . GLU A 1 179 ? 34.938 95.758 121.148 1.00 20.48 205 GLU A CA 1
ATOM 1376 C C . GLU A 1 179 ? 35.962 94.831 120.501 1.00 21.03 205 GLU A C 1
ATOM 1377 O O . GLU A 1 179 ? 36.188 94.907 119.292 1.00 18.51 205 GLU A O 1
ATOM 1383 N N . ASP A 1 180 ? 36.556 93.938 121.299 1.00 19.65 206 ASP A N 1
ATOM 1384 C CA . ASP A 1 180 ? 37.610 93.063 120.804 1.00 21.15 206 ASP A CA 1
ATOM 1385 C C . ASP A 1 180 ? 37.108 91.755 120.206 1.00 22.41 206 ASP A C 1
ATOM 1386 O O . ASP A 1 180 ? 37.896 90.849 119.964 1.00 20.25 206 ASP A O 1
ATOM 1391 N N . GLY A 1 181 ? 35.806 91.661 119.900 1.00 21.17 207 GLY A N 1
ATOM 1392 C CA . GLY A 1 181 ? 35.289 90.470 119.225 1.00 20.15 207 GLY A CA 1
ATOM 1393 C C . GLY A 1 181 ? 35.854 90.250 117.833 1.00 19.61 207 GLY A C 1
ATOM 1394 O O . GLY A 1 181 ? 35.700 89.160 117.266 1.00 21.75 207 GLY A O 1
ATOM 1395 N N . VAL A 1 182 ? 36.495 91.281 117.277 1.00 17.01 208 VAL A N 1
ATOM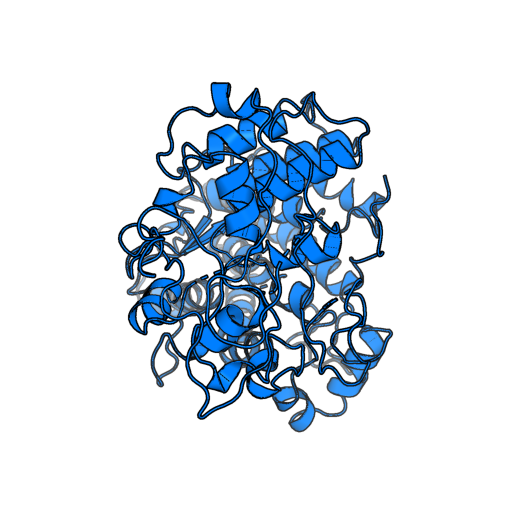 1396 C CA . VAL A 1 182 ? 37.193 91.210 115.978 1.00 15.66 208 VAL A CA 1
ATOM 1397 C C . VAL A 1 182 ? 38.670 90.789 116.057 1.00 16.18 208 VAL A C 1
ATOM 1398 O O . VAL A 1 182 ? 39.368 90.732 115.033 1.00 15.37 208 VAL A O 1
ATOM 1402 N N . LYS A 1 183 ? 39.137 90.477 117.264 1.00 18.70 209 LYS A N 1
ATOM 1403 C CA . LYS A 1 183 ? 40.535 90.127 117.506 1.00 17.61 209 LYS A CA 1
ATOM 1404 C C . LYS A 1 183 ? 41.029 89.037 116.558 1.00 17.37 209 LYS A C 1
ATOM 1405 O O . LYS A 1 183 ? 42.108 89.176 115.990 1.00 17.35 209 LYS A O 1
ATOM 1411 N N . SER A 1 184 ? 40.242 87.973 116.365 1.00 16.36 210 SER A N 1
ATOM 1412 C CA . SER A 1 184 ? 40.683 86.813 115.579 1.00 15.97 210 SER A CA 1
ATOM 1413 C C . SER A 1 184 ? 40.855 87.068 114.078 1.00 17.64 210 SER A C 1
ATOM 1414 O O . SER A 1 184 ? 41.474 86.264 113.381 1.00 18.39 210 SER A O 1
ATOM 1417 N N . ILE A 1 185 ? 40.297 88.174 113.588 1.00 18.07 211 ILE A N 1
ATOM 1418 C CA . ILE A 1 185 ? 40.344 88.501 112.162 1.00 16.84 211 ILE A CA 1
ATOM 1419 C C . ILE A 1 185 ? 41.182 89.740 111.873 1.00 16.99 211 ILE A C 1
ATOM 1420 O O . ILE A 1 185 ? 41.256 90.178 110.723 1.00 18.10 211 ILE A O 1
ATOM 1425 N N . ASN A 1 186 ? 41.858 90.278 112.882 1.00 18.27 212 ASN A N 1
ATOM 1426 C CA . ASN A 1 186 ? 42.633 91.502 112.683 1.00 18.02 212 ASN A CA 1
ATOM 1427 C C . ASN A 1 186 ? 43.972 91.258 111.975 1.00 17.03 212 ASN A C 1
ATOM 1428 O O . ASN A 1 186 ? 44.977 90.982 112.619 1.00 17.55 212 ASN A O 1
ATOM 1441 N N . CYS A 1 188 ? 44.618 93.873 109.654 1.00 15.91 214 CYS A N 1
ATOM 1442 C CA . CYS A 1 188 ? 44.683 95.187 108.989 1.00 15.25 214 CYS A CA 1
ATOM 1443 C C . CYS A 1 188 ? 44.814 96.353 109.968 1.00 16.41 214 CYS A C 1
ATOM 1444 O O . CYS A 1 188 ? 44.607 97.500 109.578 1.00 17.08 214 CYS A O 1
ATOM 1447 N N . ASN A 1 189 ? 45.207 96.060 111.208 1.00 15.39 215 ASN A N 1
ATOM 1448 C CA . ASN A 1 189 ? 45.385 97.074 112.272 1.00 15.68 215 ASN A CA 1
ATOM 1449 C C . ASN A 1 189 ? 44.037 97.687 112.692 1.00 18.16 215 ASN A C 1
ATOM 1450 O O . ASN A 1 189 ? 43.937 98.897 112.936 1.00 16.87 215 ASN A O 1
ATOM 1455 N N . CYS A 1 190 ? 43.011 96.818 112.780 1.00 16.77 216 CYS A N 1
ATOM 1456 C CA . CYS A 1 190 ? 41.699 97.164 113.340 1.00 17.53 216 CYS A CA 1
ATOM 1457 C C . CYS A 1 190 ? 41.381 96.198 114.486 1.00 17.86 216 CYS A C 1
ATOM 1458 O O . CYS A 1 190 ? 40.814 95.122 114.282 1.00 18.46 216 CYS A O 1
ATOM 1461 N N . PRO A 1 191 ? 41.794 96.557 115.696 1.00 15.53 217 PRO A N 1
ATOM 1462 C CA . PRO A 1 191 ? 41.672 95.596 116.794 1.00 15.98 217 PRO A CA 1
ATOM 1463 C C . PRO A 1 191 ? 40.323 95.629 117.484 1.00 16.37 217 PRO A C 1
ATOM 1464 O O . PRO A 1 191 ? 40.081 94.810 118.366 1.00 18.69 217 PRO A O 1
ATOM 1468 N N . THR A 1 192 ? 39.474 96.583 117.110 1.00 17.30 218 THR A N 1
ATOM 1469 C CA . THR A 1 192 ? 38.169 96.725 117.714 1.00 16.00 218 THR A CA 1
ATOM 1470 C C . THR A 1 192 ? 37.117 97.004 116.650 1.00 18.89 218 THR A C 1
ATOM 1471 O O . THR A 1 192 ? 37.417 97.444 115.530 1.00 17.48 218 THR A O 1
ATOM 1475 N N . ALA A 1 193 ? 35.870 96.742 117.017 1.00 18.27 219 ALA A N 1
ATOM 1476 C CA . ALA A 1 193 ? 34.720 97.084 116.154 1.00 16.64 219 ALA A CA 1
ATOM 1477 C C . ALA A 1 193 ? 34.696 98.570 115.792 1.00 15.40 219 ALA A C 1
ATOM 1478 O O . ALA A 1 193 ? 34.523 98.926 114.621 1.00 14.44 219 ALA A O 1
ATOM 1480 N N . SER A 1 194 ? 34.930 99.448 116.763 1.00 14.30 220 SER A N 1
ATOM 1481 C CA . SER A 1 194 ? 35.028 100.877 116.473 1.00 13.25 220 SER A CA 1
ATOM 1482 C C . SER A 1 194 ? 36.095 101.208 115.445 1.00 15.52 220 SER A C 1
ATOM 1483 O O . SER A 1 194 ? 35.880 102.077 114.590 1.00 14.99 220 SER A O 1
ATOM 1486 N N . ARG A 1 195 ? 37.238 100.525 115.488 1.00 14.34 221 ARG A N 1
ATOM 1487 C CA . ARG A 1 195 ? 38.292 100.785 114.516 1.00 14.71 221 ARG A CA 1
ATOM 1488 C C . ARG A 1 195 ? 37.935 100.359 113.099 1.00 14.17 221 ARG A C 1
ATOM 1489 O O . ARG A 1 195 ? 38.338 101.000 112.136 1.00 13.48 221 ARG A O 1
ATOM 1497 N N . TRP A 1 196 ? 37.154 99.296 112.965 1.00 13.34 222 TRP A N 1
ATOM 1498 C CA . TRP A 1 196 ? 36.601 98.923 111.663 1.00 12.70 222 TRP A CA 1
ATOM 1499 C C . TRP A 1 196 ? 35.675 99.999 111.106 1.00 12.86 222 TRP A C 1
ATOM 1500 O O . TRP A 1 196 ? 35.724 100.305 109.926 1.00 14.49 222 TRP A O 1
ATOM 1511 N N . ILE A 1 197 ? 34.849 100.588 111.960 1.00 13.99 223 ILE A N 1
ATOM 1512 C CA . ILE A 1 197 ? 33.967 101.663 111.514 1.00 13.93 223 ILE A CA 1
ATOM 1513 C C . ILE A 1 197 ? 34.772 102.893 111.091 1.00 13.55 223 ILE A C 1
ATOM 1514 O O . ILE A 1 197 ? 34.490 103.521 110.055 1.00 13.34 223 ILE A O 1
ATOM 1519 N N . LYS A 1 198 ? 35.821 103.214 111.853 1.00 14.49 224 LYS A N 1
ATOM 1520 C CA . LYS A 1 198 ? 36.744 104.306 111.472 1.00 14.01 224 LYS A CA 1
ATOM 1521 C C . LYS A 1 198 ? 37.436 104.068 110.124 1.00 13.12 224 LYS A C 1
ATOM 1522 O O . LYS A 1 198 ? 37.568 104.990 109.304 1.00 12.70 224 LYS A O 1
ATOM 1528 N N . PHE A 1 199 ? 37.848 102.830 109.886 1.00 13.50 225 PHE A N 1
ATOM 1529 C CA . PHE A 1 199 ? 38.328 102.370 108.579 1.00 13.56 225 PHE A CA 1
ATOM 1530 C C . PHE A 1 199 ? 37.248 102.644 107.501 1.00 12.82 225 PHE A C 1
ATOM 1531 O O . PHE A 1 199 ? 37.520 103.325 106.503 1.00 13.16 225 PHE A O 1
ATOM 1539 N N . ALA A 1 200 ? 36.030 102.166 107.715 1.00 12.62 226 ALA A N 1
ATOM 1540 C CA . ALA A 1 200 ? 34.927 102.403 106.765 1.00 12.55 226 ALA A CA 1
ATOM 1541 C C . ALA A 1 200 ? 34.687 103.895 106.501 1.00 11.69 226 ALA A C 1
ATOM 1542 O O . ALA A 1 200 ? 34.464 104.302 105.367 1.00 11.49 226 ALA A O 1
ATOM 1544 N N . ASN A 1 201 ? 34.720 104.704 107.548 1.00 12.22 227 ASN A N 1
ATOM 1545 C CA . ASN A 1 201 ? 34.493 106.146 107.400 1.00 13.03 227 ASN A CA 1
ATOM 1546 C C . ASN A 1 201 ? 35.581 106.792 106.552 1.00 11.78 227 ASN A C 1
ATOM 1547 O O . ASN A 1 201 ? 35.302 107.623 105.692 1.00 12.61 227 ASN A O 1
ATOM 1552 N N . SER A 1 202 ? 36.830 106.404 106.792 1.00 12.93 228 SER A N 1
ATOM 1553 C CA . SER A 1 202 ? 37.972 106.953 106.063 1.00 11.89 228 SER A CA 1
ATOM 1554 C C . SER A 1 202 ? 37.947 106.514 104.613 1.00 10.59 228 SER A C 1
ATOM 1555 O O . SER A 1 202 ? 38.202 107.300 103.720 1.00 10.21 228 SER A O 1
ATOM 1558 N N . LEU A 1 203 ? 37.656 105.233 104.388 1.00 10.84 229 LEU A N 1
ATOM 1559 C CA . LEU A 1 203 ? 37.515 104.707 103.027 1.00 11.59 229 LEU A CA 1
ATOM 1560 C C . LEU A 1 203 ? 36.368 105.427 102.288 1.00 11.21 229 LEU A C 1
ATOM 1561 O O . LEU A 1 203 ? 36.509 105.820 101.111 1.00 12.12 229 LEU A O 1
ATOM 1566 N N . ARG A 1 204 ? 35.246 105.647 102.979 1.00 11.88 230 ARG A N 1
ATOM 1567 C CA . ARG A 1 204 ? 34.127 106.375 102.355 1.00 11.21 230 ARG A CA 1
ATOM 1568 C C . ARG A 1 204 ? 34.567 107.765 101.933 1.00 11.19 230 ARG A C 1
ATOM 1569 O O . ARG A 1 204 ? 34.207 108.222 100.844 1.00 11.30 230 ARG A O 1
ATOM 1577 N N . LEU A 1 205 ? 35.360 108.439 102.773 1.00 11.88 231 LEU A N 1
ATOM 1578 C CA . LEU A 1 205 ? 35.835 109.767 102.414 1.00 11.89 231 LEU A CA 1
ATOM 1579 C C . LEU A 1 205 ? 36.716 109.720 101.168 1.00 12.22 231 LEU A C 1
ATOM 1580 O O . LEU A 1 205 ? 36.631 110.598 100.306 1.00 12.99 231 LEU A O 1
ATOM 1585 N N . ARG A 1 206 ? 37.593 108.716 101.091 1.00 11.07 232 ARG A N 1
ATOM 1586 C CA . ARG A 1 206 ? 38.418 108.537 99.907 1.00 11.36 232 ARG A CA 1
ATOM 1587 C C . ARG A 1 206 ? 37.549 108.431 98.657 1.00 11.05 232 ARG A C 1
ATOM 1588 O O . ARG A 1 206 ? 37.794 109.100 97.647 1.00 11.06 232 ARG A O 1
ATOM 1596 N N . LEU A 1 207 ? 36.545 107.560 98.719 1.00 11.34 233 LEU A N 1
ATOM 1597 C CA . LEU A 1 207 ? 35.677 107.316 97.566 1.00 11.25 233 LEU A CA 1
ATOM 1598 C C . LEU A 1 207 ? 34.860 108.558 97.201 1.00 12.74 233 LEU A C 1
ATOM 1599 O O . LEU A 1 207 ? 34.623 108.828 96.025 1.00 11.86 233 LEU A O 1
ATOM 1604 N N . ALA A 1 208 ? 34.452 109.302 98.228 1.00 11.15 234 ALA A N 1
ATOM 1605 C CA . ALA A 1 208 ? 33.751 110.568 98.075 1.00 11.49 234 ALA A CA 1
ATOM 1606 C C . ALA A 1 208 ? 34.583 111.591 97.319 1.00 11.69 234 ALA A C 1
ATOM 1607 O O . ALA A 1 208 ? 34.079 112.230 96.394 1.00 10.94 234 ALA A O 1
ATOM 1617 N N . ARG A 1 210 ? 37.111 110.852 95.372 1.00 11.35 236 ARG A N 1
ATOM 1618 C CA . ARG A 1 210 ? 37.285 110.296 94.035 1.00 12.49 236 ARG A CA 1
ATOM 1619 C C . ARG A 1 210 ? 36.179 110.756 93.069 1.00 12.53 236 ARG A C 1
ATOM 1620 O O . ARG A 1 210 ? 36.453 111.060 91.919 1.00 12.71 236 ARG A O 1
ATOM 1628 N N . VAL A 1 211 ? 34.928 110.776 93.533 1.00 12.91 237 VAL A N 1
ATOM 1629 C CA . VAL A 1 211 ? 33.808 111.091 92.645 1.00 11.09 237 VAL A CA 1
ATOM 1630 C C . VAL A 1 211 ? 33.488 112.595 92.616 1.00 12.62 237 VAL A C 1
ATOM 1631 O O . VAL A 1 211 ? 32.521 112.984 91.981 1.00 14.45 237 VAL A O 1
ATOM 1635 N N . SER A 1 212 ? 34.298 113.428 93.281 1.00 12.85 238 SER A N 1
ATOM 1636 C CA . SER A 1 212 ? 33.965 114.861 93.455 1.00 12.31 238 SER A CA 1
ATOM 1637 C C . SER A 1 212 ? 33.919 115.686 92.169 1.00 13.56 238 SER A C 1
ATOM 1638 O O . SER A 1 212 ? 33.162 116.656 92.109 1.00 14.38 238 SER A O 1
ATOM 1641 N N . ASN A 1 213 ? 34.693 115.306 91.144 1.00 11.17 239 ASN A N 1
ATOM 1642 C CA . ASN A 1 213 ? 34.674 116.027 89.866 1.00 13.04 239 ASN A CA 1
ATOM 1643 C C . ASN A 1 213 ? 33.514 115.602 88.997 1.00 14.22 239 ASN A C 1
ATOM 1644 O O . ASN A 1 213 ? 32.916 116.446 88.350 1.00 14.99 239 ASN A O 1
ATOM 1649 N N . VAL A 1 214 ? 33.187 114.308 88.995 1.00 14.97 240 VAL A N 1
ATOM 1650 C CA . VAL A 1 214 ? 32.062 113.793 88.185 1.00 13.96 240 VAL A CA 1
ATOM 1651 C C . VAL A 1 214 ? 30.692 113.970 88.812 1.00 15.80 240 VAL A C 1
ATOM 1652 O O . VAL A 1 214 ? 29.698 114.167 88.092 1.00 15.45 240 VAL A O 1
ATOM 1656 N N . ASP A 1 215 ? 30.608 113.893 90.137 1.00 15.71 241 ASP A N 1
ATOM 1657 C CA . ASP A 1 215 ? 29.314 113.898 90.826 1.00 18.20 241 ASP A CA 1
ATOM 1658 C C . ASP A 1 215 ? 29.417 114.594 92.178 1.00 16.06 241 ASP A C 1
ATOM 1659 O O . ASP A 1 215 ? 29.555 113.948 93.238 1.00 14.41 241 ASP A O 1
ATOM 1664 N N . LYS A 1 216 ? 29.361 115.924 92.143 1.00 16.36 242 LYS A N 1
ATOM 1665 C CA . LYS A 1 216 ? 29.547 116.708 93.354 1.00 16.61 242 LYS A CA 1
ATOM 1666 C C . LYS A 1 216 ? 28.479 116.424 94.394 1.00 15.90 242 LYS A C 1
ATOM 1667 O O . LYS A 1 216 ? 28.758 116.459 95.601 1.00 18.37 242 LYS A O 1
ATOM 1673 N N . THR A 1 217 ? 27.257 116.162 93.942 1.00 16.88 243 THR A N 1
ATOM 1674 C CA . THR A 1 217 ? 26.156 115.869 94.852 1.00 18.07 243 THR A CA 1
ATOM 1675 C C . THR A 1 217 ? 26.418 114.609 95.667 1.00 16.73 243 THR A C 1
ATOM 1676 O O . THR A 1 217 ? 26.233 114.624 96.863 1.00 15.80 243 THR A O 1
ATOM 1680 N N . LEU A 1 218 ? 26.873 113.541 95.016 1.00 14.97 244 LEU A N 1
ATOM 1681 C CA . LEU A 1 218 ? 27.252 112.283 95.695 1.00 15.94 244 LEU A CA 1
ATOM 1682 C C . LEU A 1 218 ? 28.453 112.479 96.602 1.00 14.76 244 LEU A C 1
ATOM 1683 O O . LEU A 1 218 ? 28.450 112.025 97.751 1.00 17.36 244 LEU A O 1
ATOM 1688 N N . ALA A 1 219 ? 29.490 113.135 96.085 1.00 14.10 245 ALA A N 1
ATOM 1689 C CA . ALA A 1 219 ? 30.678 113.428 96.896 1.00 13.26 245 ALA A CA 1
ATOM 1690 C C . ALA A 1 219 ? 30.290 114.161 98.173 1.00 12.98 245 ALA A C 1
ATOM 1691 O O . ALA A 1 219 ? 30.821 113.875 99.244 1.00 14.38 245 ALA A O 1
ATOM 1693 N N . THR A 1 220 ? 29.374 115.122 98.050 1.00 15.97 246 THR A N 1
ATOM 1694 C CA . THR A 1 220 ? 28.970 115.958 99.184 1.00 14.69 246 THR A CA 1
ATOM 1695 C C . THR A 1 220 ? 28.262 115.106 100.227 1.00 15.41 246 THR A C 1
ATOM 1696 O O . THR A 1 220 ? 28.597 115.178 101.418 1.00 13.23 246 THR A O 1
ATOM 1700 N N . SER A 1 221 ? 27.298 114.293 99.781 1.00 16.45 247 SER A N 1
ATOM 1701 C CA A SER A 1 221 ? 26.519 113.474 100.711 0.50 16.59 247 SER A CA 1
ATOM 1702 C CA B SER A 1 221 ? 26.513 113.442 100.662 0.50 16.79 247 SER A CA 1
ATOM 1703 C C . SER A 1 221 ? 27.395 112.418 101.384 1.00 15.53 247 SER A C 1
ATOM 1704 O O . SER A 1 221 ? 27.257 112.178 102.598 1.00 14.09 247 SER A O 1
ATOM 1709 N N . GLU A 1 222 ? 28.294 111.804 100.632 1.00 15.75 248 GLU A N 1
ATOM 1710 C CA . GLU A 1 222 ? 29.158 110.747 101.205 1.00 16.74 248 GLU A CA 1
ATOM 1711 C C . GLU A 1 222 ? 30.262 111.330 102.092 1.00 16.27 248 GLU A C 1
ATOM 1712 O O . GLU A 1 222 ? 30.546 110.770 103.158 1.00 14.93 248 GLU A O 1
ATOM 1718 N N . ALA A 1 223 ? 30.837 112.475 101.705 1.00 14.13 249 ALA A N 1
ATOM 1719 C CA . ALA A 1 223 ? 31.802 113.136 102.608 1.00 15.63 249 ALA A CA 1
ATOM 1720 C C . ALA A 1 223 ? 31.121 113.546 103.898 1.00 15.92 249 ALA A C 1
ATOM 1721 O O . ALA A 1 223 ? 31.724 113.456 104.977 1.00 15.13 249 ALA A O 1
ATOM 1723 N N . GLN A 1 224 ? 29.856 113.967 103.820 1.00 14.76 250 GLN A N 1
ATOM 1724 C CA . GLN A 1 224 ? 29.156 114.371 105.031 1.00 15.51 250 GLN A CA 1
ATOM 1725 C C . GLN A 1 224 ? 28.964 113.207 105.984 1.00 15.84 250 GLN A C 1
ATOM 1726 O O . GLN A 1 224 ? 29.182 113.343 107.181 1.00 16.03 250 GLN A O 1
ATOM 1732 N N . LYS A 1 225 ? 28.561 112.061 105.435 1.00 16.37 251 LYS A N 1
ATOM 1733 C CA . LYS A 1 225 ? 28.445 110.829 106.195 1.00 16.72 251 LYS A CA 1
ATOM 1734 C C . LYS A 1 225 ? 29.771 110.379 106.811 1.00 14.20 251 LYS A C 1
ATOM 1735 O O . LYS A 1 225 ? 29.799 110.014 108.002 1.00 14.71 251 LYS A O 1
ATOM 1741 N N . ALA A 1 226 ? 30.837 110.406 106.011 1.00 12.34 252 ALA A N 1
ATOM 1742 C CA . ALA A 1 226 ? 32.168 110.030 106.455 1.00 13.88 252 ALA A CA 1
ATOM 1743 C C . ALA A 1 226 ? 32.654 110.849 107.644 1.00 14.80 252 ALA A C 1
ATOM 1744 O O . ALA A 1 226 ? 33.135 110.294 108.627 1.00 15.03 252 ALA A O 1
ATOM 1746 N N . LEU A 1 227 ? 32.476 112.160 107.564 1.00 14.30 253 LEU A N 1
ATOM 1747 C CA . LEU A 1 227 ? 33.046 113.066 108.550 1.00 15.31 253 LEU A CA 1
ATOM 1748 C C . LEU A 1 227 ? 32.101 113.424 109.707 1.00 16.69 253 LEU A C 1
ATOM 1749 O O . LEU A 1 227 ? 32.537 114.049 110.663 1.00 17.30 253 LEU A O 1
ATOM 1754 N N . GLU A 1 228 ? 30.829 113.011 109.646 1.00 16.37 254 GLU A N 1
ATOM 1755 C CA . GLU A 1 228 ? 29.926 113.189 110.783 1.00 17.79 254 GLU A CA 1
ATOM 1756 C C . GLU A 1 228 ? 29.684 111.903 111.556 1.00 18.76 254 GLU A C 1
ATOM 1757 O O . GLU A 1 228 ? 29.142 111.937 112.637 1.00 19.77 254 GLU A O 1
ATOM 1763 N N . ASN A 1 229 ? 30.063 110.763 111.004 1.00 18.74 255 ASN A N 1
ATOM 1764 C CA . ASN A 1 229 ? 29.854 109.524 111.730 1.00 17.42 255 ASN A CA 1
ATOM 1765 C C . ASN A 1 229 ? 30.604 109.606 113.060 1.00 17.38 255 ASN A C 1
ATOM 1766 O O . ASN A 1 229 ? 31.782 109.993 113.103 1.00 16.67 255 ASN A O 1
ATOM 1771 N N . SER A 1 230 ? 29.919 109.262 114.145 1.00 15.42 256 SER A N 1
ATOM 1772 C CA . SER A 1 230 ? 30.457 109.477 115.487 1.00 18.84 256 SER A CA 1
ATOM 1773 C C . SER A 1 230 ? 31.711 108.640 115.796 1.00 18.87 256 SER A C 1
ATOM 1774 O O . SER A 1 230 ? 32.425 108.962 116.727 1.00 18.94 256 SER A O 1
ATOM 1777 N N . TYR A 1 231 ? 31.971 107.565 115.040 1.00 16.86 257 TYR A N 1
ATOM 1778 C CA . TYR A 1 231 ? 33.157 106.736 115.300 1.00 17.98 257 TYR A CA 1
ATOM 1779 C C . TYR A 1 231 ? 34.468 107.361 114.793 1.00 17.46 257 TYR A C 1
ATOM 1780 O O . TYR A 1 231 ? 35.538 106.900 115.161 1.00 16.56 257 TYR A O 1
ATOM 1789 N N . GLY A 1 232 ? 34.375 108.403 113.968 1.00 16.16 258 GLY A N 1
ATOM 1790 C CA . GLY A 1 232 ? 35.545 109.174 113.564 1.00 18.12 258 GLY A CA 1
ATOM 1791 C C . GLY A 1 232 ? 36.215 108.625 112.324 1.00 17.28 258 GLY A C 1
ATOM 1792 O O . GLY A 1 232 ? 35.748 107.645 111.754 1.00 15.08 258 GLY A O 1
ATOM 1793 N N . VAL A 1 233 ? 37.301 109.294 111.911 1.00 14.51 259 VAL A N 1
ATOM 1794 C CA . VAL A 1 233 ? 38.143 108.852 110.813 1.00 12.73 259 VAL A CA 1
ATOM 1795 C C . VAL A 1 233 ? 39.565 108.738 111.357 1.00 13.87 259 VAL A C 1
ATOM 1796 O O . VAL A 1 233 ? 39.860 109.193 112.471 1.00 14.67 259 VAL A O 1
ATOM 1800 N N . ILE A 1 234 ? 40.436 108.106 110.587 1.00 13.61 260 ILE A N 1
ATOM 1801 C CA . ILE A 1 234 ? 41.805 107.871 111.032 1.00 13.00 260 ILE A CA 1
ATOM 1802 C C . ILE A 1 234 ? 42.568 109.188 111.061 1.00 13.06 260 ILE A C 1
ATOM 1803 O O . ILE A 1 234 ? 42.620 109.900 110.062 1.00 12.99 260 ILE A O 1
ATOM 1808 N N . GLU A 1 235 ? 43.146 109.512 112.224 1.00 12.34 261 GLU A N 1
ATOM 1809 C CA . GLU A 1 235 ? 43.880 110.766 112.438 1.00 12.10 261 GLU A CA 1
ATOM 1810 C C . GLU A 1 235 ? 45.321 110.577 112.902 1.00 13.46 261 GLU A C 1
ATOM 1811 O O . GLU A 1 235 ? 46.134 111.480 112.735 1.00 14.68 261 GLU A O 1
ATOM 1817 N N . SER A 1 236 ? 45.613 109.410 113.473 1.00 13.49 262 SER A N 1
ATOM 1818 C CA A SER A 1 236 ? 46.951 109.078 113.974 0.50 15.04 262 SER A CA 1
ATOM 1819 C CA B SER A 1 236 ? 46.947 109.073 113.976 0.50 15.23 262 SER A CA 1
ATOM 1820 C C . SER A 1 236 ? 47.564 107.957 113.159 1.00 13.06 262 SER A C 1
ATOM 1821 O O . SER A 1 236 ? 46.888 106.979 112.855 1.00 13.86 262 SER A O 1
ATOM 1826 N N . SER A 1 237 ? 48.866 108.065 112.864 1.00 13.51 263 SER A N 1
ATOM 1827 C CA . SER A 1 237 ? 49.560 107.023 112.068 1.00 14.62 263 SER A CA 1
ATOM 1828 C C . SER A 1 237 ? 49.568 105.665 112.754 1.00 15.08 263 SER A C 1
ATOM 1829 O O . SER A 1 237 ? 49.636 104.635 112.092 1.00 16.16 263 SER A O 1
ATOM 1832 N N . ASP A 1 238 ? 49.442 105.664 114.084 1.00 16.24 264 ASP A N 1
ATOM 1833 C CA A ASP A 1 238 ? 49.387 104.404 114.822 0.67 16.83 264 ASP A CA 1
ATOM 1834 C CA B ASP A 1 238 ? 49.369 104.419 114.847 0.33 16.66 264 ASP A CA 1
ATOM 1835 C C . ASP A 1 238 ? 48.157 103.581 114.427 1.00 16.62 264 ASP A C 1
ATOM 1836 O O . ASP A 1 238 ? 48.124 102.389 114.659 1.00 14.86 264 ASP A O 1
ATOM 1845 N N . GLU A 1 239 ? 47.173 104.220 113.796 1.00 15.69 265 GLU A N 1
ATOM 1846 C CA . GLU A 1 239 ? 45.929 103.548 113.378 1.00 13.73 265 GLU A CA 1
ATOM 1847 C C . GLU A 1 239 ? 45.847 103.317 111.857 1.00 14.18 265 GLU A C 1
ATOM 1848 O O . GLU A 1 239 ? 44.786 103.013 111.314 1.00 12.83 265 GLU A O 1
ATOM 1854 N N . ASN A 1 240 ? 46.971 103.460 111.167 1.00 12.05 266 ASN A N 1
ATOM 1855 C CA . ASN A 1 240 ? 46.979 103.297 109.708 1.00 11.84 266 ASN A CA 1
ATOM 1856 C C . ASN A 1 240 ? 46.492 101.874 109.372 1.00 12.78 266 ASN A C 1
ATOM 1857 O O . ASN A 1 240 ? 46.830 100.922 110.060 1.00 12.89 266 ASN A O 1
ATOM 1862 N N . ILE A 1 241 ? 45.686 101.753 108.325 1.00 12.73 267 ILE A N 1
ATOM 1863 C CA . ILE A 1 241 ? 45.280 100.440 107.830 1.00 12.84 267 ILE A CA 1
ATOM 1864 C C . ILE A 1 241 ? 46.466 99.887 107.047 1.00 13.95 267 ILE A C 1
ATOM 1865 O O . ILE A 1 241 ? 46.929 100.499 106.080 1.00 12.05 267 ILE A O 1
ATOM 1870 N N . GLN A 1 242 ? 46.937 98.721 107.476 1.00 11.83 268 GLN A N 1
ATOM 1871 C CA . GLN A 1 242 ? 48.113 98.095 106.897 1.00 12.43 268 GLN A CA 1
ATOM 1872 C C . GLN A 1 242 ? 48.060 96.609 107.197 1.00 12.03 268 GLN A C 1
ATOM 1873 O O . GLN A 1 242 ? 47.629 96.204 108.268 1.00 12.27 268 GLN A O 1
ATOM 1879 N N . ILE A 1 243 ? 48.477 95.817 106.230 1.00 13.29 269 ILE A N 1
ATOM 1880 C CA . ILE A 1 243 ? 48.326 94.363 106.293 1.00 13.76 269 ILE A CA 1
ATOM 1881 C C . ILE A 1 243 ? 49.534 93.665 106.894 1.00 14.17 269 ILE A C 1
ATOM 1882 O O . ILE A 1 243 ? 50.673 93.889 106.456 1.00 14.02 269 ILE A O 1
ATOM 1887 N N . SER A 1 244 ? 49.274 92.802 107.863 1.00 15.92 270 SER A N 1
ATOM 1888 C CA . SER A 1 244 ? 50.315 91.965 108.464 1.00 17.76 270 SER A CA 1
ATOM 1889 C C . SER A 1 244 ? 49.725 90.828 109.260 1.00 19.47 270 SER A C 1
ATOM 1890 O O . SER A 1 244 ? 48.573 90.884 109.710 1.00 18.19 270 SER A O 1
ATOM 1893 N N . GLY A 1 245 ? 50.550 89.806 109.449 1.00 18.97 271 GLY A N 1
ATOM 1894 C CA . GLY A 1 245 ? 50.229 88.682 110.323 1.00 20.18 271 GLY A CA 1
ATOM 1895 C C . GLY A 1 245 ? 49.924 87.426 109.522 1.00 19.75 271 GLY A C 1
ATOM 1896 O O . GLY A 1 245 ? 49.855 87.457 108.279 1.00 20.61 271 GLY A O 1
ATOM 1897 N N . LYS A 1 246 ? 49.754 86.328 110.245 1.00 19.18 272 LYS A N 1
ATOM 1898 C CA . LYS A 1 246 ? 49.449 85.008 109.673 1.00 22.24 272 LYS A CA 1
ATOM 1899 C C . LYS A 1 246 ? 50.415 84.565 108.567 1.00 22.09 272 LYS A C 1
ATOM 1900 O O . LYS A 1 246 ? 50.015 83.897 107.616 1.00 23.58 272 LYS A O 1
ATOM 1906 N N . GLY A 1 247 ? 51.681 84.931 108.705 1.00 20.72 273 GLY A N 1
ATOM 1907 C CA . GLY A 1 247 ? 52.705 84.572 107.714 1.00 23.86 273 GLY A CA 1
ATOM 1908 C C . GLY A 1 247 ? 52.764 85.437 106.448 1.00 22.02 273 GLY A C 1
ATOM 1909 O O . GLY A 1 247 ? 53.603 85.197 105.578 1.00 22.34 273 GLY A O 1
ATOM 1910 N N . TYR A 1 248 ? 51.900 86.449 106.334 1.00 19.01 274 TYR A N 1
ATOM 1911 C CA . TYR A 1 248 ? 51.950 87.376 105.193 1.00 17.22 274 TYR A CA 1
ATOM 1912 C C . TYR A 1 248 ? 53.335 87.993 105.061 1.00 17.38 274 TYR A C 1
ATOM 1913 O O . TYR A 1 248 ? 53.948 88.357 106.042 1.00 14.82 274 TYR A O 1
ATOM 1922 N N . GLN A 1 249 ? 53.821 88.102 103.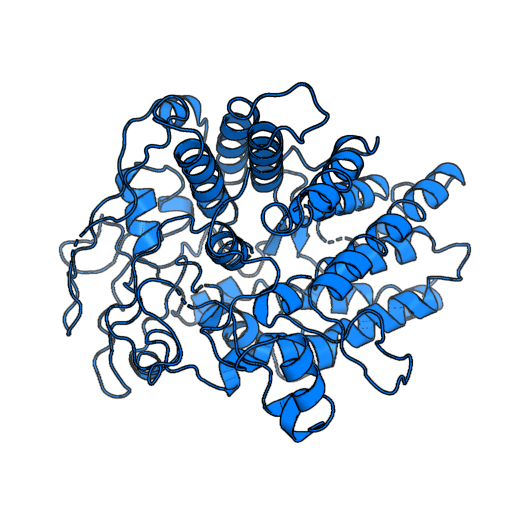841 1.00 15.50 275 GLN A N 1
ATOM 1923 C CA . GLN A 1 249 ? 55.102 88.756 103.573 1.00 17.57 275 GLN A CA 1
ATOM 1924 C C . GLN A 1 249 ? 54.798 89.921 102.646 1.00 14.84 275 GLN A C 1
ATOM 1925 O O . GLN A 1 249 ? 53.952 89.794 101.753 1.00 13.94 275 GLN A O 1
ATOM 1931 N N . ASN A 1 250 ? 55.474 91.047 102.849 1.00 12.88 276 ASN A N 1
ATOM 1932 C CA . ASN A 1 250 ? 55.272 92.196 102.014 1.00 12.86 276 ASN A CA 1
ATOM 1933 C C . ASN A 1 250 ? 55.903 91.950 100.634 1.00 13.18 276 ASN A C 1
ATOM 1934 O O . ASN A 1 250 ? 57.115 91.787 100.520 1.00 13.56 276 ASN A O 1
ATOM 1939 N N . PRO A 1 251 ? 55.090 91.923 99.575 1.00 12.30 277 PRO A N 1
ATOM 1940 C CA . PRO A 1 251 ? 55.646 91.527 98.282 1.00 13.20 277 PRO A CA 1
ATOM 1941 C C . PRO A 1 251 ? 56.579 92.569 97.670 1.00 12.43 277 PRO A C 1
ATOM 1942 O O . PRO A 1 251 ? 57.418 92.219 96.846 1.00 13.98 277 PRO A O 1
ATOM 1946 N N . LEU A 1 252 ? 56.450 93.830 98.073 1.00 10.75 278 LEU A N 1
ATOM 1947 C CA . LEU A 1 252 ? 57.363 94.868 97.587 1.00 11.39 278 LEU A CA 1
ATOM 1948 C C . LEU A 1 252 ? 58.781 94.535 97.995 1.00 12.75 278 LEU A C 1
ATOM 1949 O O . LEU A 1 252 ? 59.710 94.705 97.211 1.00 13.94 278 LEU A O 1
ATOM 1954 N N . ALA A 1 253 ? 58.940 94.025 99.219 1.00 12.61 279 ALA A N 1
ATOM 1955 C CA . ALA A 1 253 ? 60.234 93.642 99.727 1.00 14.70 279 ALA A CA 1
ATOM 1956 C C . ALA A 1 253 ? 60.753 92.450 98.958 1.00 15.38 279 ALA A C 1
ATOM 1957 O O . ALA A 1 253 ? 61.960 92.344 98.741 1.00 13.32 279 ALA A O 1
ATOM 1959 N N . GLY A 1 254 ? 59.850 91.570 98.523 1.00 14.24 280 GLY A N 1
ATOM 1960 C CA . GLY A 1 254 ? 60.232 90.433 97.699 1.00 16.68 280 GLY A CA 1
ATOM 1961 C C . GLY A 1 254 ? 60.791 90.838 96.351 1.00 15.87 280 GLY A C 1
ATOM 1962 O O . GLY A 1 254 ? 61.847 90.344 95.954 1.00 18.23 280 GLY A O 1
ATOM 1963 N N . VAL A 1 255 ? 60.094 91.745 95.656 1.00 14.59 281 VAL A N 1
ATOM 1964 C CA . VAL A 1 255 ? 60.576 92.289 94.372 1.00 15.31 281 VAL A CA 1
ATOM 1965 C C . VAL A 1 255 ? 61.862 93.105 94.564 1.00 15.03 281 VAL A C 1
ATOM 1966 O O . VAL A 1 255 ? 62.768 93.047 93.719 1.00 17.85 281 VAL A O 1
ATOM 1970 N N . ALA A 1 256 ? 61.965 93.821 95.679 1.00 12.01 282 ALA A N 1
ATOM 1971 C CA . ALA A 1 256 ? 63.211 94.532 96.020 1.00 15.45 282 ALA A CA 1
ATOM 1972 C C . ALA A 1 256 ? 64.365 93.536 96.165 1.00 17.85 282 ALA A C 1
ATOM 1973 O O . ALA A 1 256 ? 65.496 93.823 95.751 1.00 14.35 282 ALA A O 1
ATOM 1975 N N . GLY A 1 257 ? 64.071 92.368 96.737 1.00 17.96 283 GLY A N 1
ATOM 1976 C CA . GLY A 1 257 ? 65.061 91.316 96.899 1.00 18.11 283 GLY A CA 1
ATOM 1977 C C . GLY A 1 257 ? 65.560 90.778 95.573 1.00 19.05 283 GLY A C 1
ATOM 1978 O O . GLY A 1 257 ? 66.674 90.299 95.493 1.00 17.59 283 GLY A O 1
ATOM 1979 N N . TRP A 1 258 ? 64.743 90.860 94.531 1.00 17.55 284 TRP A N 1
ATOM 1980 C CA . TRP A 1 258 ? 65.190 90.515 93.180 1.00 18.16 284 TRP A CA 1
ATOM 1981 C C . TRP A 1 258 ? 65.965 91.636 92.477 1.00 19.92 284 TRP A C 1
ATOM 1982 O O . TRP A 1 258 ? 66.407 91.470 91.351 1.00 18.04 284 TRP A O 1
ATOM 1993 N N . GLY A 1 259 ? 66.096 92.783 93.121 1.00 17.98 285 GLY A N 1
ATOM 1994 C CA . GLY A 1 259 ? 66.804 93.905 92.553 1.00 17.27 285 GLY A CA 1
ATOM 1995 C C . GLY A 1 259 ? 66.005 94.731 91.559 1.00 17.21 285 GLY A C 1
ATOM 1996 O O . GLY A 1 259 ? 66.594 95.370 90.705 1.00 16.45 285 GLY A O 1
ATOM 1997 N N . GLU A 1 260 ? 64.680 94.777 91.692 1.00 17.18 286 GLU A N 1
ATOM 1998 C CA . GLU A 1 260 ? 63.812 95.344 90.635 1.00 16.52 286 GLU A CA 1
ATOM 1999 C C . GLU A 1 260 ? 62.951 96.550 91.025 1.00 16.84 286 GLU A C 1
ATOM 2000 O O . GLU A 1 260 ? 62.071 96.933 90.266 1.00 18.05 286 GLU A O 1
ATOM 2006 N N . THR A 1 261 ? 63.223 97.176 92.175 1.00 16.92 287 THR A N 1
ATOM 2007 C CA . THR A 1 261 ? 62.432 98.322 92.643 1.00 13.41 287 THR A CA 1
ATOM 2008 C C . THR A 1 261 ? 63.275 99.589 92.781 1.00 14.95 287 THR A C 1
ATOM 2009 O O . THR A 1 261 ? 63.809 99.875 93.847 1.00 15.17 287 THR A O 1
ATOM 2013 N N . TYR A 1 262 ? 63.409 100.327 91.682 1.00 12.01 288 TYR A N 1
ATOM 2014 C CA . TYR A 1 262 ? 64.158 101.574 91.660 1.00 12.43 288 TYR A CA 1
ATOM 2015 C C . TYR A 1 262 ? 63.227 102.757 91.819 1.00 11.13 288 TYR A C 1
ATOM 2016 O O . TYR A 1 262 ? 62.031 102.676 91.521 1.00 11.49 288 TYR A O 1
ATOM 2033 N N . GLY A 1 264 ? 61.535 106.259 90.931 1.00 10.48 290 GLY A N 1
ATOM 2034 C CA . GLY A 1 264 ? 61.096 106.886 89.678 1.00 11.54 290 GLY A CA 1
ATOM 2035 C C . GLY A 1 264 ? 61.574 108.328 89.560 1.00 13.04 290 GLY A C 1
ATOM 2036 O O . GLY A 1 264 ? 61.807 109.009 90.569 1.00 12.02 290 GLY A O 1
ATOM 2037 N N . ALA A 1 265 ? 61.755 108.800 88.330 1.00 11.40 291 ALA A N 1
ATOM 2038 C CA . ALA A 1 265 ? 62.203 110.185 88.081 1.00 12.17 291 ALA A CA 1
ATOM 2039 C C . ALA A 1 265 ? 61.344 111.286 88.729 1.00 9.53 291 ALA A C 1
ATOM 2040 O O . ALA A 1 265 ? 61.887 112.287 89.209 1.00 10.55 291 ALA A O 1
ATOM 2042 N N . THR A 1 266 ? 60.029 111.126 88.769 1.00 10.47 292 THR A N 1
ATOM 2043 C CA . THR A 1 266 ? 59.176 112.174 89.328 1.00 9.94 292 THR A CA 1
ATOM 2044 C C . THR A 1 266 ? 59.348 112.284 90.827 1.00 10.51 292 THR A C 1
ATOM 2045 O O . THR A 1 266 ? 59.455 113.372 91.324 1.00 11.17 292 THR A O 1
ATOM 2049 N N . ILE A 1 267 ? 59.402 111.159 91.536 1.00 10.42 293 ILE A N 1
ATOM 2050 C CA . ILE A 1 267 ? 59.579 111.200 92.983 1.00 9.37 293 ILE A CA 1
ATOM 2051 C C . ILE A 1 267 ? 60.999 111.690 93.333 1.00 10.12 293 ILE A C 1
ATOM 2052 O O . ILE A 1 267 ? 61.161 112.418 94.315 1.00 11.76 293 ILE A O 1
ATOM 2057 N N . ALA A 1 268 ? 62.006 111.418 92.491 1.00 11.24 294 ALA A N 1
ATOM 2058 C CA . ALA A 1 268 ? 63.348 112.015 92.695 1.00 12.23 294 ALA A CA 1
ATOM 2059 C C . ALA A 1 268 ? 63.301 113.544 92.511 1.00 12.14 294 ALA A C 1
ATOM 2060 O O . ALA A 1 268 ? 63.846 114.275 93.313 1.00 12.90 294 ALA A O 1
ATOM 2062 N N . SER A 1 269 ? 62.603 114.010 91.481 1.00 10.08 295 SER A N 1
ATOM 2063 C CA . SER A 1 269 ? 62.424 115.446 91.262 1.00 12.83 295 SER A CA 1
ATOM 2064 C C . SER A 1 269 ? 61.788 116.150 92.467 1.00 13.15 295 SER A C 1
ATOM 2065 O O . SER A 1 269 ? 62.291 117.175 92.927 1.00 12.37 295 SER A O 1
ATOM 2068 N N . VAL A 1 270 ? 60.684 115.578 92.956 1.00 12.73 296 VAL A N 1
ATOM 2069 C CA . VAL A 1 270 ? 59.943 116.144 94.056 1.00 13.85 296 VAL A CA 1
ATOM 2070 C C . VAL A 1 270 ? 60.732 116.098 95.370 1.00 12.19 296 VAL A C 1
ATOM 2071 O O . VAL A 1 270 ? 60.888 117.108 96.040 1.00 11.35 296 VAL A O 1
ATOM 2075 N N . LEU A 1 271 ? 61.212 114.928 95.753 1.00 11.04 297 LEU A N 1
ATOM 2076 C CA . LEU A 1 271 ? 61.829 114.796 97.045 1.00 12.14 297 LEU A CA 1
ATOM 2077 C C . LEU A 1 271 ? 63.177 115.531 97.115 1.00 13.28 297 LEU A C 1
ATOM 2078 O O . LEU A 1 271 ? 63.507 116.121 98.150 1.00 11.43 297 LEU A O 1
ATOM 2083 N N . ASN A 1 272 ? 63.942 115.536 96.020 1.00 13.94 298 ASN A N 1
ATOM 2084 C CA . ASN A 1 272 ? 65.187 116.321 95.995 1.00 15.41 298 ASN A CA 1
ATOM 2085 C C . ASN A 1 272 ? 64.892 117.820 96.074 1.00 14.41 298 ASN A C 1
ATOM 2086 O O . ASN A 1 272 ? 65.504 118.536 96.857 1.00 12.68 298 ASN A O 1
ATOM 2091 N N . GLY A 1 273 ? 63.987 118.307 95.245 1.00 13.46 299 GLY A N 1
ATOM 2092 C CA . GLY A 1 273 ? 63.727 119.753 95.212 1.00 11.94 299 GLY A CA 1
ATOM 2093 C C . GLY A 1 273 ? 63.116 120.298 96.499 1.00 13.85 299 GLY A C 1
ATOM 2094 O O . GLY A 1 273 ? 63.419 121.412 96.913 1.00 14.69 299 GLY A O 1
ATOM 2095 N N . TYR A 1 274 ? 62.266 119.504 97.133 1.00 10.86 300 TYR A N 1
ATOM 2096 C CA . TYR A 1 274 ? 61.674 119.871 98.423 1.00 12.73 300 TYR A CA 1
ATOM 2097 C C . TYR A 1 274 ? 62.623 119.651 99.614 1.00 14.48 300 TYR A C 1
ATOM 2098 O O . TYR A 1 274 ? 62.276 119.960 100.752 1.00 13.73 300 TYR A O 1
ATOM 2107 N N . GLU A 1 275 ? 63.812 119.089 99.354 1.00 16.08 301 GLU A N 1
ATOM 2108 C CA . GLU A 1 275 ? 64.774 118.722 100.399 1.00 16.13 301 GLU A CA 1
ATOM 2109 C C . GLU A 1 275 ? 64.050 117.937 101.468 1.00 15.22 301 GLU A C 1
ATOM 2110 O O . GLU A 1 275 ? 64.144 118.220 102.659 1.00 13.38 301 GLU A O 1
ATOM 2116 N N . ASP A 1 276 ? 63.304 116.942 101.009 1.00 13.27 302 ASP A N 1
ATOM 2117 C CA . ASP A 1 276 ? 62.324 116.265 101.842 1.00 12.70 302 ASP A CA 1
ATOM 2118 C C . ASP A 1 276 ? 63.041 115.249 102.724 1.00 14.36 302 ASP A C 1
ATOM 2119 O O . ASP A 1 276 ? 63.756 114.385 102.218 1.00 13.55 302 ASP A O 1
ATOM 2124 N N . PRO A 1 277 ? 62.824 115.325 104.050 1.00 14.02 303 PRO A N 1
ATOM 2125 C CA . PRO A 1 277 ? 63.516 114.375 104.930 1.00 14.26 303 PRO A CA 1
ATOM 2126 C C . PRO A 1 277 ? 63.045 112.940 104.785 1.00 15.80 303 PRO A C 1
ATOM 2127 O O . PRO A 1 277 ? 63.676 112.035 105.351 1.00 15.16 303 PRO A O 1
ATOM 2131 N N . ARG A 1 278 ? 61.950 112.705 104.053 1.00 11.11 304 ARG A N 1
ATOM 2132 C CA . ARG A 1 278 ? 61.545 111.332 103.789 1.00 12.32 304 ARG A CA 1
ATOM 2133 C C . ARG A 1 278 ? 62.400 110.671 102.681 1.00 16.36 304 ARG A C 1
ATOM 2134 O O . ARG A 1 278 ? 62.336 109.444 102.498 1.00 15.17 304 ARG A O 1
ATOM 2142 N N . ILE A 1 279 ? 63.177 111.465 101.940 1.00 14.31 305 ILE A N 1
ATOM 2143 C CA . ILE A 1 279 ? 63.899 110.943 100.779 1.00 13.41 305 ILE A CA 1
ATOM 2144 C C . ILE A 1 279 ? 64.792 109.724 101.144 1.00 13.47 305 ILE A C 1
ATOM 2145 O O . ILE A 1 279 ? 64.786 108.717 100.438 1.00 13.27 305 ILE A O 1
ATOM 2150 N N . SER A 1 280 ? 65.529 109.805 102.248 1.00 13.33 306 SER A N 1
ATOM 2151 C CA . SER A 1 280 ? 66.491 108.745 102.609 1.00 13.86 306 SER A CA 1
ATOM 2152 C C . SER A 1 280 ? 65.795 107.608 103.358 1.00 14.44 306 SER A C 1
ATOM 2153 O O . SER A 1 280 ? 66.360 106.541 103.547 1.00 12.47 306 SER A O 1
ATOM 2156 N N . ILE A 1 281 ? 64.559 107.858 103.786 1.00 11.50 307 ILE A N 1
ATOM 2157 C CA . ILE A 1 281 ? 63.712 106.825 104.394 1.00 12.54 307 ILE A CA 1
ATOM 2158 C C . ILE A 1 281 ? 63.091 105.936 103.319 1.00 13.65 307 ILE A C 1
ATOM 2159 O O . ILE A 1 281 ? 63.092 104.700 103.418 1.00 12.09 307 ILE A O 1
ATOM 2164 N N . TYR A 1 282 ? 62.621 106.574 102.259 1.00 13.68 308 TYR A N 1
ATOM 2165 C CA . TYR A 1 282 ? 62.044 105.859 101.133 1.00 13.82 308 TYR A CA 1
ATOM 2166 C C . TYR A 1 282 ? 63.080 105.149 100.238 1.00 11.76 308 TYR A C 1
ATOM 2167 O O . TYR A 1 282 ? 62.841 104.025 99.802 1.00 10.92 308 TYR A O 1
ATOM 2176 N N . TYR A 1 283 ? 64.172 105.836 99.929 1.00 11.35 309 TYR A N 1
ATOM 2177 C CA . TYR A 1 283 ? 65.153 105.369 98.953 1.00 13.26 309 TYR A CA 1
ATOM 2178 C C . TYR A 1 283 ? 66.581 105.524 99.475 1.00 14.51 309 TYR A C 1
ATOM 2179 O O . TYR A 1 283 ? 66.827 106.140 100.519 1.00 15.29 309 TYR A O 1
ATOM 2188 N N . ASN A 1 284 ? 67.514 104.955 98.726 1.00 13.59 310 ASN A N 1
ATOM 2189 C CA . ASN A 1 284 ? 68.948 105.072 98.994 1.00 14.06 310 ASN A CA 1
ATOM 2190 C C . ASN A 1 284 ? 69.584 105.914 97.888 1.00 16.99 310 ASN A C 1
ATOM 2191 O O . ASN A 1 284 ? 69.072 105.940 96.762 1.00 16.16 310 ASN A O 1
ATOM 2196 N N . PRO A 1 285 ? 70.718 106.573 98.183 1.00 14.69 311 PRO A N 1
ATOM 2197 C CA . PRO A 1 285 ? 71.424 107.260 97.118 1.00 16.21 311 PRO A CA 1
ATOM 2198 C C . PRO A 1 285 ? 71.838 106.320 96.000 1.00 14.70 311 PRO A C 1
ATOM 2199 O O . PRO A 1 285 ? 72.044 105.126 96.224 1.00 15.21 311 PRO A O 1
ATOM 2203 N N . ALA A 1 286 ? 71.968 106.870 94.801 1.00 14.98 312 ALA A N 1
ATOM 2204 C CA . ALA A 1 286 ? 72.445 106.133 93.649 1.00 14.04 312 ALA A CA 1
ATOM 2205 C C . ALA A 1 286 ? 73.837 105.532 93.885 1.00 15.36 312 ALA A C 1
ATOM 2206 O O . ALA A 1 286 ? 74.625 106.076 94.680 1.00 16.22 312 ALA A O 1
ATOM 2208 N N . THR A 1 287 ? 74.128 104.426 93.204 1.00 16.24 313 THR A N 1
ATOM 2209 C CA . THR A 1 287 ? 75.482 103.848 93.211 1.00 19.85 313 THR A CA 1
ATOM 2210 C C . THR A 1 287 ? 76.297 104.219 91.950 1.00 20.38 313 THR A C 1
ATOM 2211 O O . THR A 1 287 ? 77.463 103.797 91.796 1.00 19.88 313 THR A O 1
ATOM 2215 N N . LEU A 1 288 ? 75.712 105.019 91.064 1.00 18.56 314 LEU A N 1
ATOM 2216 C CA . LEU A 1 288 ? 76.400 105.459 89.833 1.00 20.67 314 LEU A CA 1
ATOM 2217 C C . LEU A 1 288 ? 77.619 106.283 90.193 1.00 20.77 314 LEU A C 1
ATOM 2218 O O . LEU A 1 288 ? 77.525 107.223 90.971 1.00 20.36 314 LEU A O 1
ATOM 2223 N N . ALA A 1 289 ? 78.767 105.938 89.602 1.00 22.45 315 ALA A N 1
ATOM 2224 C CA . ALA A 1 289 ? 80.012 106.635 89.866 1.00 22.81 315 ALA A CA 1
ATOM 2225 C C . ALA A 1 289 ? 79.859 108.131 89.611 1.00 22.71 315 ALA A C 1
ATOM 2226 O O . ALA A 1 289 ? 79.241 108.523 88.630 1.00 24.24 315 ALA A O 1
ATOM 2228 N N . GLU A 1 290 ? 80.427 108.910 90.529 1.00 23.96 316 GLU A N 1
ATOM 2229 C CA A GLU A 1 290 ? 80.372 110.380 90.505 0.50 25.99 316 GLU A CA 1
ATOM 2230 C CA B GLU A 1 290 ? 80.393 110.372 90.580 0.50 26.20 316 GLU A CA 1
ATOM 2231 C C . GLU A 1 290 ? 79.016 110.937 90.966 1.00 25.72 316 GLU A C 1
ATOM 2232 O O . GLU A 1 290 ? 78.810 112.146 90.961 1.00 25.20 316 GLU A O 1
ATOM 2243 N N . HIS A 1 291 ? 78.100 110.060 91.380 1.00 23.30 317 HIS A N 1
ATOM 2244 C CA . HIS A 1 291 ? 76.756 110.479 91.790 1.00 21.05 317 HIS A CA 1
ATOM 2245 C C . HIS A 1 291 ? 76.287 109.752 93.051 1.00 21.01 317 HIS A C 1
ATOM 2246 O O . HIS A 1 291 ? 75.077 109.591 93.298 1.00 18.75 317 HIS A O 1
ATOM 2253 N N . THR A 1 292 ? 77.238 109.311 93.859 1.00 19.97 318 THR A N 1
ATOM 2254 C CA . THR A 1 292 ? 76.943 108.338 94.900 1.00 20.38 318 THR A CA 1
ATOM 2255 C C . THR A 1 292 ? 76.326 108.973 96.132 1.00 20.00 318 THR A C 1
ATOM 2256 O O . THR A 1 292 ? 75.964 108.275 97.058 1.00 22.13 318 THR A O 1
ATOM 2260 N N . GLU A 1 293 ? 76.213 110.293 96.157 1.00 20.78 319 GLU A N 1
ATOM 2261 C CA . GLU A 1 293 ? 75.466 110.959 97.209 1.00 22.05 319 GLU A CA 1
ATOM 2262 C C . GLU A 1 293 ? 74.149 111.568 96.689 1.00 20.15 319 GLU A C 1
ATOM 2263 O O . GLU A 1 293 ? 73.453 112.263 97.419 1.00 23.54 319 GLU A O 1
ATOM 2269 N N . GLU A 1 294 ? 73.806 111.316 95.438 1.00 17.13 320 GLU A N 1
ATOM 2270 C CA . GLU A 1 294 ? 72.592 111.874 94.845 1.00 17.34 320 GLU A CA 1
ATOM 2271 C C . GLU A 1 294 ? 71.482 110.830 94.779 1.00 16.47 320 GLU A C 1
ATOM 2272 O O . GLU A 1 294 ? 71.733 109.604 94.750 1.00 17.15 320 GLU A O 1
ATOM 2278 N N . TYR A 1 295 ? 70.259 111.319 94.750 1.00 13.50 321 TYR A N 1
ATOM 2279 C CA . TYR A 1 295 ? 69.100 110.459 94.522 1.00 11.69 321 TYR A CA 1
ATOM 2280 C C . TYR A 1 295 ? 68.688 110.615 93.079 1.00 14.51 321 TYR A C 1
ATOM 2281 O O . TYR A 1 295 ? 68.282 111.704 92.654 1.00 15.35 321 TYR A O 1
ATOM 2290 N N . LEU A 1 296 ? 68.780 109.530 92.325 1.00 13.16 322 LEU A N 1
ATOM 2291 C CA . LEU A 1 296 ? 68.486 109.549 90.893 1.00 12.49 322 LEU A CA 1
ATOM 2292 C C . LEU A 1 296 ? 67.328 108.609 90.610 1.00 13.16 322 LEU A C 1
ATOM 2293 O O . LEU A 1 296 ? 67.379 107.451 90.985 1.00 11.74 322 LEU A O 1
ATOM 2298 N N . GLY A 1 297 ? 66.277 109.134 89.975 1.00 13.55 323 GLY A N 1
ATOM 2299 C CA . GLY A 1 297 ? 65.110 108.377 89.596 1.00 12.37 323 GLY A CA 1
ATOM 2300 C C . GLY A 1 297 ? 65.069 107.989 88.124 1.00 13.10 323 GLY A C 1
ATOM 2301 O O . GLY A 1 297 ? 65.496 108.745 87.251 1.00 14.60 323 GLY A O 1
ATOM 2302 N N . VAL A 1 298 ? 64.522 106.810 87.854 1.00 11.08 324 VAL A N 1
ATOM 2303 C CA . VAL A 1 298 ? 64.422 106.299 86.510 1.00 12.59 324 VAL A CA 1
ATOM 2304 C C . VAL A 1 298 ? 63.300 106.977 85.733 1.00 12.96 324 VAL A C 1
ATOM 2305 O O . VAL A 1 298 ? 62.153 106.980 86.175 1.00 13.40 324 VAL A O 1
ATOM 2309 N N . PRO A 1 299 ? 63.613 107.556 84.565 1.00 11.93 325 PRO A N 1
ATOM 2310 C CA . PRO A 1 299 ? 62.539 108.159 83.762 1.00 13.74 325 PRO A CA 1
ATOM 2311 C C . PRO A 1 299 ? 61.703 107.092 83.059 1.00 14.04 325 PRO A C 1
ATOM 2312 O O . PRO A 1 299 ? 62.257 106.157 82.484 1.00 13.56 325 PRO A O 1
ATOM 2316 N N . GLN A 1 300 ? 60.385 107.242 83.081 1.00 13.48 326 GLN A N 1
ATOM 2317 C CA . GLN A 1 300 ? 59.525 106.285 82.389 1.00 14.44 326 GLN A CA 1
ATOM 2318 C C . GLN A 1 300 ? 59.584 106.494 80.870 1.00 14.88 326 GLN A C 1
ATOM 2319 O O . GLN A 1 300 ? 59.686 107.621 80.376 1.00 15.17 326 GLN A O 1
ATOM 2325 N N . GLY A 1 301 ? 59.492 105.396 80.135 1.00 13.61 327 GLY A N 1
ATOM 2326 C CA . GLY A 1 301 ? 59.328 105.448 78.681 1.00 13.86 327 GLY A CA 1
ATOM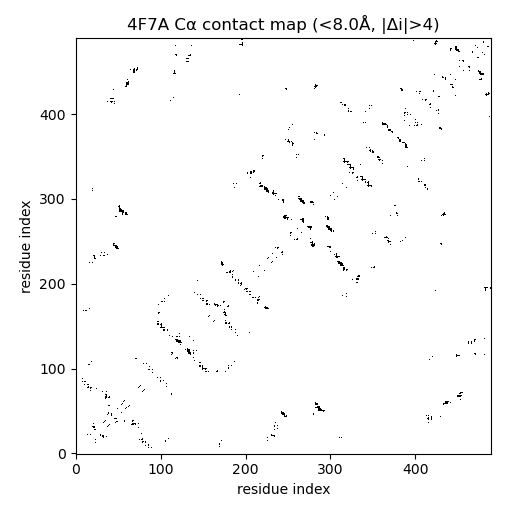 2327 C C . GLY A 1 301 ? 60.595 105.629 77.895 1.00 14.14 327 GLY A C 1
ATOM 2328 O O . GLY A 1 301 ? 60.563 106.208 76.802 1.00 14.04 327 GLY A O 1
ATOM 2329 N N . VAL A 1 302 ? 61.722 105.157 78.438 1.00 13.35 328 VAL A N 1
ATOM 2330 C CA . VAL A 1 302 ? 62.968 105.121 77.686 1.00 13.78 328 VAL A CA 1
ATOM 2331 C C . VAL A 1 302 ? 63.069 103.727 77.030 1.00 16.56 328 VAL A C 1
ATOM 2332 O O . VAL A 1 302 ? 63.211 102.714 77.712 1.00 15.67 328 VAL A O 1
ATOM 2336 N N . TYR A 1 303 ? 62.956 103.702 75.713 1.00 16.74 329 TYR A N 1
ATOM 2337 C CA . TYR A 1 303 ? 62.854 102.461 74.973 1.00 17.48 329 TYR A CA 1
ATOM 2338 C C . TYR A 1 303 ? 64.176 101.720 75.028 1.00 18.60 329 TYR A C 1
ATOM 2339 O O . TYR A 1 303 ? 65.230 102.309 74.836 1.00 17.57 329 TYR A O 1
ATOM 2348 N N . ALA A 1 304 ? 64.093 100.423 75.312 1.00 17.43 330 ALA A N 1
ATOM 2349 C CA . ALA A 1 304 ? 65.210 99.488 75.173 1.00 17.22 330 ALA A CA 1
ATOM 2350 C C . ALA A 1 304 ? 64.568 98.111 75.081 1.00 17.55 330 ALA A C 1
ATOM 2351 O O . ALA A 1 304 ? 63.361 97.974 75.287 1.00 18.03 330 ALA A O 1
ATOM 2353 N N . LYS A 1 305 ? 65.358 97.092 74.791 1.00 18.80 331 LYS A N 1
ATOM 2354 C CA . LYS A 1 305 ? 64.811 95.758 74.659 1.00 19.20 331 LYS A CA 1
ATOM 2355 C C . LYS A 1 305 ? 65.848 94.745 75.134 1.00 20.33 331 LYS A C 1
ATOM 2356 O O . LYS A 1 305 ? 66.987 95.090 75.427 1.00 18.55 331 LYS A O 1
ATOM 2362 N N . ASP A 1 306 ? 65.430 93.493 75.192 1.00 21.50 332 ASP A N 1
ATOM 2363 C CA . ASP A 1 306 ? 66.265 92.423 75.687 1.00 22.94 332 ASP A CA 1
ATOM 2364 C C . ASP A 1 306 ? 67.538 92.337 74.872 1.00 22.43 332 ASP A C 1
ATOM 2365 O O . ASP A 1 306 ? 67.498 92.312 73.644 1.00 25.08 332 ASP A O 1
ATOM 2370 N N . GLY A 1 307 ? 68.662 92.304 75.573 1.00 23.58 333 GLY A N 1
ATOM 2371 C CA . GLY A 1 307 ? 69.977 92.328 74.954 1.00 24.81 333 GLY A CA 1
ATOM 2372 C C . GLY A 1 307 ? 70.671 93.661 75.147 1.00 24.17 333 GLY A C 1
ATOM 2373 O O . GLY A 1 307 ? 71.872 93.725 75.074 1.00 24.13 333 GLY A O 1
ATOM 2374 N N . ASP A 1 308 ? 69.914 94.725 75.377 1.00 20.32 334 ASP A N 1
ATOM 2375 C CA . ASP A 1 308 ? 70.491 96.040 75.629 1.00 20.65 334 ASP A CA 1
ATOM 2376 C C . ASP A 1 308 ? 71.062 96.106 77.052 1.00 21.49 334 ASP A C 1
ATOM 2377 O O . ASP A 1 308 ? 70.582 95.411 77.954 1.00 20.02 334 ASP A O 1
ATOM 2382 N N . PRO A 1 309 ? 72.078 96.956 77.271 1.00 20.88 335 PRO A N 1
ATOM 2383 C CA . PRO A 1 309 ? 72.494 97.181 78.668 1.00 20.53 335 PRO A CA 1
ATOM 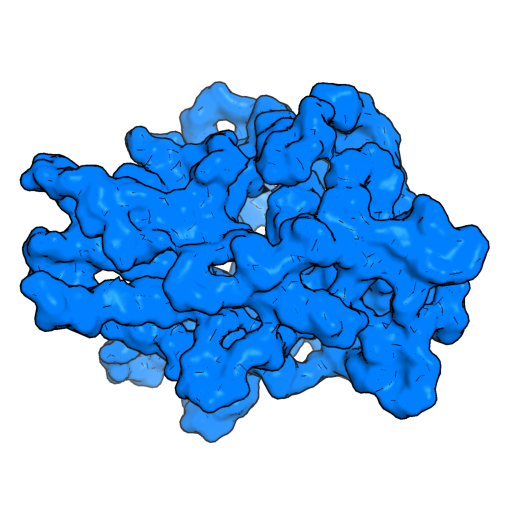2384 C C . PRO A 1 309 ? 71.325 97.658 79.540 1.00 20.64 335 PRO A C 1
ATOM 2385 O O . PRO A 1 309 ? 70.363 98.249 79.030 1.00 21.03 335 PRO A O 1
ATOM 2389 N N . ASN A 1 310 ? 71.409 97.381 80.835 1.00 19.14 336 ASN A N 1
ATOM 2390 C CA . ASN A 1 310 ? 70.418 97.827 81.788 1.00 18.98 336 ASN A CA 1
ATOM 2391 C C . ASN A 1 310 ? 70.862 99.199 82.291 1.00 18.33 336 ASN A C 1
ATOM 2392 O O . ASN A 1 310 ? 71.509 99.332 83.339 1.00 17.20 336 ASN A O 1
ATOM 2397 N N . TYR A 1 311 ? 70.486 100.218 81.532 1.00 18.24 337 TYR A N 1
ATOM 2398 C CA . TYR A 1 311 ? 71.082 101.538 81.674 1.00 16.18 337 TYR A CA 1
ATOM 2399 C C . TYR A 1 311 ? 70.915 102.159 83.056 1.00 13.36 337 TYR A C 1
ATOM 2400 O O . TYR A 1 311 ? 71.756 102.925 83.482 1.00 13.81 337 TYR A O 1
ATOM 2409 N N . TYR A 1 312 ? 69.832 101.838 83.739 1.00 13.92 338 TYR A N 1
ATOM 2410 C CA . TYR A 1 312 ? 69.456 102.520 84.977 1.00 14.54 338 TYR A CA 1
ATOM 2411 C C . TYR A 1 312 ? 69.773 101.716 86.239 1.00 15.20 338 TYR A C 1
ATOM 2412 O O . TYR A 1 312 ? 69.328 102.031 87.307 1.00 15.84 338 TYR A O 1
ATOM 2421 N N . GLN A 1 313 ? 70.558 100.659 86.089 1.00 17.55 339 GLN A N 1
ATOM 2422 C CA . GLN A 1 313 ? 70.851 99.740 87.181 1.00 17.88 339 GLN A CA 1
ATOM 2423 C C . GLN A 1 313 ? 71.607 100.356 88.374 1.00 17.31 339 GLN A C 1
ATOM 2424 O O . GLN A 1 313 ? 71.581 99.799 89.477 1.00 16.85 339 GLN A O 1
ATOM 2430 N N . SER A 1 314 ? 72.268 101.493 88.170 1.00 16.34 340 SER A N 1
ATOM 2431 C CA . SER A 1 314 ? 72.954 102.198 89.264 1.00 17.69 340 SER A CA 1
ATOM 2432 C C . SER A 1 314 ? 72.231 103.445 89.780 1.00 14.42 340 SER A C 1
ATOM 2433 O O . SER A 1 314 ? 72.788 104.213 90.573 1.00 15.71 340 SER A O 1
ATOM 2436 N N . TYR A 1 315 ? 70.981 103.625 89.356 1.00 14.64 341 TYR A N 1
ATOM 2437 C CA . TYR A 1 315 ? 70.100 104.663 89.934 1.00 14.29 341 TYR A CA 1
ATOM 2438 C C . TYR A 1 315 ? 69.651 104.294 91.352 1.00 14.76 341 TYR A C 1
ATOM 2439 O O . TYR A 1 315 ? 69.990 103.217 91.878 1.00 14.68 341 TYR A O 1
ATOM 2448 N N . SER A 1 316 ? 68.928 105.201 92.001 1.00 14.23 342 SER A N 1
ATOM 2449 C CA . SER A 1 316 ? 68.536 104.995 93.393 1.00 14.10 342 SER A CA 1
ATOM 2450 C C . SER A 1 316 ? 67.567 103.819 93.549 1.00 14.82 342 SER A C 1
ATOM 2451 O O . SER A 1 316 ? 66.628 103.672 92.776 1.00 14.29 342 SER A O 1
ATOM 2454 N N . PHE A 1 317 ? 67.827 103.006 94.574 1.00 12.05 343 PHE A N 1
ATOM 2455 C CA . PHE A 1 317 ? 67.039 101.838 94.870 1.00 13.36 343 PHE A CA 1
ATOM 2456 C C . PHE A 1 317 ? 66.202 102.136 96.090 1.00 12.09 343 PHE A C 1
ATOM 2457 O O . PHE A 1 317 ? 66.542 103.019 96.867 1.00 13.18 343 PHE A O 1
ATOM 2465 N N . ILE A 1 318 ? 65.121 101.383 96.262 1.00 10.51 344 ILE A N 1
ATOM 2466 C CA . ILE A 1 318 ? 64.330 101.438 97.465 1.00 10.51 344 ILE A CA 1
ATOM 2467 C C . ILE A 1 318 ? 65.195 101.167 98.687 1.00 11.87 344 ILE A C 1
ATOM 2468 O O . ILE A 1 318 ? 66.181 100.435 98.623 1.00 13.39 344 ILE A O 1
ATOM 2473 N N . ASN A 1 319 ? 64.840 101.803 99.790 1.00 11.79 345 ASN A N 1
ATOM 2474 C CA . ASN A 1 319 ? 65.464 101.532 101.090 1.00 11.84 345 ASN A CA 1
ATOM 2475 C C . ASN A 1 319 ? 64.923 100.231 101.700 1.00 12.87 345 ASN A C 1
ATOM 2476 O O . ASN A 1 319 ? 63.761 100.163 102.150 1.00 14.28 345 ASN A O 1
ATOM 2481 N N . THR A 1 320 ? 65.764 99.209 101.718 1.00 13.73 346 THR A N 1
ATOM 2482 C CA . THR A 1 320 ? 65.354 97.869 102.136 1.00 15.49 346 THR A CA 1
ATOM 2483 C C . THR A 1 320 ? 65.497 97.641 103.646 1.00 17.40 346 THR A C 1
ATOM 2484 O O . THR A 1 320 ? 65.270 96.531 104.114 1.00 17.68 346 THR A O 1
ATOM 2488 N N . GLN A 1 321 ? 65.906 98.665 104.396 1.00 16.01 347 GLN A N 1
ATOM 2489 C CA A GLN A 1 321 ? 65.752 98.667 105.856 0.50 15.36 347 GLN A CA 1
ATOM 2490 C CA B GLN A 1 321 ? 65.749 98.651 105.847 0.50 15.50 347 GLN A CA 1
ATOM 2491 C C . GLN A 1 321 ? 64.353 99.150 106.187 1.00 14.67 347 GLN A C 1
ATOM 2492 O O . GLN A 1 321 ? 63.735 98.683 107.128 1.00 15.72 347 GLN A O 1
ATOM 2503 N N . THR A 1 322 ? 63.848 100.097 105.398 1.00 15.39 348 THR A N 1
ATOM 2504 C CA . THR A 1 322 ? 62.493 100.622 105.583 1.00 14.97 348 THR A CA 1
ATOM 2505 C C . THR A 1 322 ? 61.422 99.623 105.140 1.00 15.20 348 THR A C 1
ATOM 2506 O O . THR A 1 322 ? 60.437 99.383 105.859 1.00 14.86 348 THR A O 1
ATOM 2510 N N . ILE A 1 323 ? 61.609 99.038 103.959 1.00 15.26 349 ILE A N 1
ATOM 2511 C CA . ILE A 1 323 ? 60.653 98.069 103.421 1.00 15.02 349 ILE A CA 1
ATOM 2512 C C . ILE A 1 323 ? 61.286 96.653 103.490 1.00 16.72 349 ILE A C 1
ATOM 2513 O O . ILE A 1 323 ? 62.242 96.339 102.757 1.00 15.87 349 ILE A O 1
ATOM 2518 N N . THR A 1 324 ? 60.759 95.830 104.390 1.00 13.90 350 THR A N 1
ATOM 2519 C CA . THR A 1 324 ? 61.220 94.443 104.594 1.00 15.92 350 THR A CA 1
ATOM 2520 C C . THR A 1 324 ? 60.048 93.492 104.439 1.00 14.24 350 THR A C 1
ATOM 2521 O O . THR A 1 324 ? 58.900 93.918 104.396 1.00 13.16 350 THR A O 1
ATOM 2525 N N . ALA A 1 325 ? 60.323 92.196 104.400 1.00 14.15 351 ALA A N 1
ATOM 2526 C CA . ALA A 1 325 ? 59.267 91.187 104.303 1.00 15.04 351 ALA A CA 1
ATOM 2527 C C . ALA A 1 325 ? 58.256 91.308 105.442 1.00 14.96 351 ALA A C 1
ATOM 2528 O O . ALA A 1 325 ? 57.053 91.029 105.245 1.00 13.43 351 ALA A O 1
ATOM 2530 N N . SER A 1 326 ? 58.730 91.684 106.643 1.00 13.93 352 SER A N 1
ATOM 2531 C CA . SER A 1 326 ? 57.838 91.766 107.809 1.00 16.66 352 SER A CA 1
ATOM 2532 C C . SER A 1 326 ? 57.186 93.147 107.961 1.00 18.59 352 SER A C 1
ATOM 2533 O O . SER A 1 326 ? 56.461 93.395 108.927 1.00 16.81 352 SER A O 1
ATOM 2536 N N . THR A 1 327 ? 57.447 94.058 107.028 1.00 16.82 353 THR A N 1
ATOM 2537 C CA . THR A 1 327 ? 56.842 95.397 107.082 1.00 14.03 353 THR A CA 1
ATOM 2538 C C . THR A 1 327 ? 55.335 95.322 106.734 1.00 13.44 353 THR A C 1
ATOM 2539 O O . THR A 1 327 ? 54.989 94.849 105.661 1.00 12.04 353 THR A O 1
ATOM 2543 N N . PRO A 1 328 ? 54.441 95.807 107.627 1.00 12.81 354 PRO A N 1
ATOM 2544 C CA . PRO A 1 328 ? 53.026 95.795 107.212 1.00 14.37 354 PRO A CA 1
ATOM 2545 C C . PRO A 1 328 ? 52.829 96.576 105.895 1.00 12.50 354 PRO A C 1
ATOM 2546 O O . PRO A 1 328 ? 53.502 97.586 105.677 1.00 16.19 354 PRO A O 1
ATOM 2550 N N . ALA A 1 329 ? 51.949 96.092 105.025 1.00 12.38 355 ALA A N 1
ATOM 2551 C CA . ALA A 1 329 ? 51.671 96.728 103.747 1.00 12.39 355 ALA A CA 1
ATOM 2552 C C . ALA A 1 329 ? 50.614 97.804 103.920 1.00 12.51 355 ALA A C 1
ATOM 2553 O O . ALA A 1 329 ? 49.440 97.500 104.130 1.00 11.53 355 ALA A O 1
ATOM 2555 N N . VAL A 1 330 ? 51.026 99.057 103.814 1.00 13.02 356 VAL A N 1
ATOM 2556 C CA . VAL A 1 330 ? 50.130 100.185 104.025 1.00 12.66 356 VAL A CA 1
ATOM 2557 C C . VAL A 1 330 ? 49.048 100.262 102.938 1.00 13.06 356 VAL A C 1
ATOM 2558 O O . VAL A 1 330 ? 49.352 100.125 101.740 1.00 11.92 356 VAL A O 1
ATOM 2562 N N . LEU A 1 331 ? 47.798 100.448 103.372 1.00 11.80 357 LEU A N 1
ATOM 2563 C CA . LEU A 1 331 ? 46.621 100.562 102.484 1.00 13.00 357 LEU A CA 1
ATOM 2564 C C . LEU A 1 331 ? 45.909 101.909 102.595 1.00 12.31 357 LEU A C 1
ATOM 2565 O O . LEU A 1 331 ? 45.413 102.428 101.589 1.00 13.65 357 LEU A O 1
ATOM 2570 N N . LEU A 1 332 ? 45.812 102.442 103.808 1.00 12.64 358 LEU A N 1
ATOM 2571 C CA . LEU A 1 332 ? 45.089 103.702 104.052 1.00 12.90 358 LEU A CA 1
ATOM 2572 C C . LEU A 1 332 ? 45.636 104.382 105.324 1.00 13.32 358 LEU A C 1
ATOM 2573 O O . LEU A 1 332 ? 45.542 103.832 106.410 1.00 14.57 358 LEU A O 1
ATOM 2578 N N . THR A 1 333 ? 46.184 105.585 105.171 1.00 10.25 359 THR A N 1
ATOM 2579 C CA . THR A 1 333 ? 46.899 106.243 106.241 1.00 9.46 359 THR A CA 1
ATOM 2580 C C . THR A 1 333 ? 46.088 107.397 106.796 1.00 10.77 359 THR A C 1
ATOM 2581 O O . THR A 1 333 ? 45.218 107.965 106.114 1.00 11.25 359 THR A O 1
ATOM 2585 N N . ALA A 1 334 ? 46.410 107.738 108.040 1.00 11.57 360 ALA A N 1
ATOM 2586 C CA . ALA A 1 334 ? 45.991 108.962 108.670 1.00 11.30 360 ALA A CA 1
ATOM 2587 C C . ALA A 1 334 ? 46.384 110.190 107.826 1.00 11.07 360 ALA A C 1
ATOM 2588 O O . ALA A 1 334 ? 45.588 111.116 107.639 1.00 12.50 360 ALA A O 1
ATOM 2590 N N . ALA A 1 335 ? 47.606 110.205 107.307 1.00 10.61 361 ALA A N 1
ATOM 2591 C CA . ALA A 1 335 ? 48.068 111.347 106.508 1.00 11.39 361 ALA A CA 1
ATOM 2592 C C . ALA A 1 335 ? 47.142 111.540 105.300 1.00 10.97 361 ALA A C 1
ATOM 2593 O O . ALA A 1 335 ? 46.636 112.642 105.069 1.00 11.13 361 ALA A O 1
ATOM 2595 N N . GLU A 1 336 ? 46.902 110.474 104.549 1.00 10.30 362 GLU A N 1
ATOM 2596 C CA . GLU A 1 336 ? 45.960 110.530 103.414 1.00 10.66 362 GLU A CA 1
ATOM 2597 C C . GLU A 1 336 ? 44.602 111.070 103.867 1.00 10.81 362 GLU A C 1
ATOM 2598 O O . GLU A 1 336 ? 43.985 111.883 103.192 1.00 10.41 362 GLU A O 1
ATOM 2604 N N . THR A 1 337 ? 44.128 110.603 105.007 1.00 10.78 363 THR A N 1
ATOM 2605 C CA . THR A 1 337 ? 42.820 111.020 105.502 1.00 10.12 363 THR A CA 1
ATOM 2606 C C . THR A 1 337 ? 42.783 112.552 105.756 1.00 10.22 363 THR A C 1
ATOM 2607 O O . THR A 1 337 ? 41.815 113.231 105.408 1.00 12.01 363 THR A O 1
ATOM 2611 N N . TRP A 1 338 ? 43.851 113.095 106.318 1.00 10.70 364 TRP A N 1
ATOM 2612 C CA . TRP A 1 338 ? 43.959 114.551 106.490 1.00 11.00 364 TRP A CA 1
ATOM 2613 C C . TRP A 1 338 ? 43.957 115.303 105.140 1.00 9.88 364 TRP A C 1
ATOM 2614 O O . TRP A 1 338 ? 43.356 116.375 105.024 1.00 11.80 364 TRP A O 1
ATOM 2625 N N . PHE A 1 339 ? 44.635 114.761 104.138 1.00 8.23 365 PHE A N 1
ATOM 2626 C CA . PHE A 1 339 ? 44.658 115.401 102.813 1.00 10.85 365 PHE A CA 1
ATOM 2627 C C . PHE A 1 339 ? 43.283 115.309 102.128 1.00 10.57 365 PHE A C 1
ATOM 2628 O O . PHE A 1 339 ? 42.906 116.187 101.363 1.00 11.10 365 PHE A O 1
ATOM 2636 N N . LEU A 1 340 ? 42.541 114.234 102.393 1.00 9.97 366 LEU A N 1
ATOM 2637 C CA . LEU A 1 340 ? 41.168 114.118 101.903 1.00 9.01 366 LEU A CA 1
ATOM 2638 C C . LEU A 1 340 ? 40.296 115.185 102.557 1.00 11.21 366 LEU A C 1
ATOM 2639 O O . LEU A 1 340 ? 39.472 115.821 101.900 1.00 11.25 366 LEU A O 1
ATOM 2644 N N . ARG A 1 341 ? 40.462 115.381 103.860 1.00 9.99 367 ARG A N 1
ATOM 2645 C CA . ARG A 1 341 ? 39.759 116.445 104.560 1.00 12.53 367 ARG A CA 1
ATOM 2646 C C . ARG A 1 341 ? 40.163 117.825 104.039 1.00 12.58 367 ARG A C 1
ATOM 2647 O O . ARG A 1 341 ? 39.317 118.714 103.911 1.00 12.97 367 ARG A O 1
ATOM 2655 N N . ALA A 1 342 ? 41.444 117.995 103.702 1.00 11.68 368 ALA A N 1
ATOM 2656 C CA . ALA A 1 342 ? 41.896 119.264 103.127 1.00 11.58 368 ALA A CA 1
ATOM 2657 C C . ALA A 1 342 ? 41.169 119.547 101.804 1.00 13.26 368 ALA A C 1
ATOM 2658 O O . ALA A 1 342 ? 40.730 120.672 101.528 1.00 11.65 368 ALA A O 1
ATOM 2660 N N . GLU A 1 343 ? 41.048 118.528 100.967 1.00 11.81 369 GLU A N 1
ATOM 2661 C CA . GLU A 1 343 ? 40.379 118.721 99.710 1.00 10.09 369 GLU A CA 1
ATOM 2662 C C . GLU A 1 343 ? 38.888 118.985 99.915 1.00 11.17 369 GLU A C 1
ATOM 2663 O O . GLU A 1 343 ? 38.289 119.804 99.203 1.00 13.34 369 GLU A O 1
ATOM 2669 N N . ALA A 1 344 ? 38.279 118.257 100.841 1.00 10.50 370 ALA A N 1
ATOM 2670 C CA . ALA A 1 344 ? 36.853 118.451 101.126 1.00 10.01 370 ALA A CA 1
ATOM 2671 C C . ALA A 1 344 ? 36.615 119.901 101.541 1.00 10.19 370 ALA A C 1
ATOM 2672 O O . ALA A 1 344 ? 35.656 120.532 101.090 1.00 13.14 370 ALA A O 1
ATOM 2674 N N . SER A 1 345 ? 37.502 120.442 102.369 1.00 10.48 371 SER A N 1
ATOM 2675 C CA . SER A 1 345 ? 37.394 121.850 102.792 1.00 13.26 371 SER A CA 1
ATOM 2676 C C . SER A 1 345 ? 37.583 122.788 101.618 1.00 11.79 371 SER A C 1
ATOM 2677 O O . SER A 1 345 ? 36.825 123.740 101.451 1.00 12.53 371 SER A O 1
ATOM 2680 N N . LEU A 1 346 ? 38.578 122.499 100.781 1.00 11.85 372 LEU A N 1
ATOM 2681 C CA . LEU A 1 346 ? 38.814 123.308 99.587 1.00 12.33 372 LEU A CA 1
ATOM 2682 C C . LEU A 1 346 ? 37.596 123.356 98.666 1.00 14.04 372 LEU A C 1
ATOM 2683 O O . LEU A 1 346 ? 37.313 124.394 98.032 1.00 13.02 372 LEU A O 1
ATOM 2688 N N . ARG A 1 347 ? 36.886 122.235 98.574 1.00 13.04 373 ARG A N 1
ATOM 2689 C CA . ARG A 1 347 ? 35.669 122.133 97.739 1.00 14.82 373 ARG A CA 1
ATOM 2690 C C . ARG A 1 347 ? 34.394 122.609 98.436 1.00 15.57 373 ARG A C 1
ATOM 2691 O O . ARG A 1 347 ? 33.310 122.617 97.824 1.00 16.53 373 ARG A O 1
ATOM 2699 N N . GLY A 1 348 ? 34.499 123.014 99.701 1.00 14.58 374 GLY A N 1
ATOM 2700 C CA . GLY A 1 348 ? 33.336 123.472 100.471 1.00 14.99 374 GLY A CA 1
ATOM 2701 C C . GLY A 1 348 ? 32.387 122.361 100.897 1.00 14.59 374 GLY A C 1
ATOM 2702 O O . GLY A 1 348 ? 31.196 122.601 101.128 1.00 14.35 374 GLY A O 1
ATOM 2703 N N . ILE A 1 349 ? 32.884 121.126 100.985 1.00 13.85 375 ILE A N 1
ATOM 2704 C CA . ILE A 1 349 ? 32.029 120.003 101.296 1.00 14.58 375 ILE A CA 1
ATOM 2705 C C . ILE A 1 349 ? 32.522 119.225 102.513 1.00 18.73 375 ILE A C 1
ATOM 2706 O O . ILE A 1 349 ? 32.189 118.052 102.685 1.00 18.25 375 ILE A O 1
ATOM 2711 N N . ASN A 1 350 ? 33.295 119.893 103.373 1.00 16.26 376 ASN A N 1
ATOM 2712 C CA . ASN A 1 350 ? 33.695 119.317 104.644 1.00 14.58 376 ASN A CA 1
ATOM 2713 C C . ASN A 1 350 ? 32.723 119.824 105.703 1.00 14.59 376 ASN A C 1
ATOM 2714 O O . ASN A 1 350 ? 32.667 121.020 105.942 1.00 16.95 376 ASN A O 1
ATOM 2719 N N . PRO A 1 351 ? 31.977 118.920 106.358 1.00 15.07 377 PRO A N 1
ATOM 2720 C CA . PRO A 1 351 ? 31.029 119.405 107.385 1.00 18.78 377 PRO A CA 1
ATOM 2721 C C . PRO A 1 351 ? 31.704 119.882 108.665 1.00 21.41 377 PRO A C 1
ATOM 2722 O O . PRO A 1 351 ? 31.041 120.486 109.503 1.00 23.46 377 PRO A O 1
ATOM 2726 N N . LYS A 1 352 ? 32.996 119.597 108.848 1.00 19.16 378 LYS A N 1
ATOM 2727 C CA . LYS A 1 352 ? 33.700 120.029 110.057 1.00 21.17 378 LYS A CA 1
ATOM 2728 C C . LYS A 1 352 ? 34.170 121.457 109.905 1.00 21.71 378 LYS A C 1
ATOM 2729 O O . LYS A 1 352 ? 34.409 121.919 108.797 1.00 18.26 378 LYS A O 1
ATOM 2735 N N . ASN A 1 353 ? 34.379 122.116 111.030 1.00 22.96 379 ASN A N 1
ATOM 2736 C CA . ASN A 1 353 ? 34.868 123.483 111.054 1.00 25.47 379 ASN A CA 1
ATOM 2737 C C . ASN A 1 353 ? 36.396 123.505 110.984 1.00 24.64 379 ASN A C 1
ATOM 2738 O O . ASN A 1 353 ? 37.069 123.747 111.988 1.00 23.47 379 ASN A O 1
ATOM 2743 N N . GLU A 1 354 ? 36.936 123.207 109.802 1.00 21.76 380 GLU A N 1
ATOM 2744 C CA . GLU A 1 354 ? 38.376 123.125 109.604 1.00 20.30 380 GLU A CA 1
ATOM 2745 C C . GLU A 1 354 ? 38.732 123.558 108.179 1.00 19.31 380 GLU A C 1
ATOM 2746 O O . GLU A 1 354 ? 37.996 123.303 107.229 1.00 16.07 380 GLU A O 1
ATOM 2752 N N . SER A 1 355 ? 39.858 124.237 108.047 1.00 15.13 381 SER A N 1
ATOM 2753 C CA . SER A 1 355 ? 40.256 124.809 106.785 1.00 14.74 381 SER A CA 1
ATOM 2754 C C . SER A 1 355 ? 41.131 123.850 106.013 1.00 14.01 381 SER A C 1
ATOM 2755 O O . SER A 1 355 ? 41.727 122.911 106.576 1.00 13.71 381 SER A O 1
ATOM 2758 N N . ALA A 1 356 ? 41.202 124.098 104.710 1.00 11.57 382 ALA A N 1
ATOM 2759 C CA . ALA A 1 356 ? 42.110 123.370 103.859 1.00 11.10 382 ALA A CA 1
ATOM 2760 C C . ALA A 1 356 ? 43.544 123.465 104.394 1.00 11.22 382 ALA A C 1
ATOM 2761 O O . ALA A 1 356 ? 44.243 122.449 104.410 1.00 11.82 382 ALA A O 1
ATOM 2763 N N . LYS A 1 357 ? 43.983 124.650 104.837 1.00 12.29 383 LYS A N 1
ATOM 2764 C CA A LYS A 1 357 ? 45.375 124.787 105.307 0.50 12.77 383 LYS A CA 1
ATOM 2765 C CA B LYS A 1 357 ? 45.359 124.831 105.348 0.50 12.45 383 LYS A CA 1
ATOM 2766 C C . LYS A 1 357 ? 45.634 123.926 106.533 1.00 12.30 383 LYS A C 1
ATOM 2767 O O . LYS A 1 357 ? 46.646 123.212 106.581 1.00 13.72 383 LYS A O 1
ATOM 2778 N N . GLN A 1 358 ? 44.731 123.973 107.497 1.00 12.78 384 GLN A N 1
ATOM 2779 C CA . GLN A 1 358 ? 44.875 123.234 108.730 1.00 13.29 384 GLN A CA 1
ATOM 2780 C C . GLN A 1 358 ? 44.986 121.752 108.443 1.00 11.12 384 GLN A C 1
ATOM 2781 O O . GLN A 1 358 ? 45.804 121.082 109.043 1.00 12.00 384 GLN A O 1
ATOM 2787 N N . CYS A 1 359 ? 44.117 121.247 107.572 1.00 12.06 385 CYS A N 1
ATOM 2788 C CA . CYS A 1 359 ? 44.136 119.827 107.218 1.00 12.09 385 CYS A CA 1
ATOM 2789 C C . CYS A 1 359 ? 45.397 119.433 106.425 1.00 12.97 385 CYS A C 1
ATOM 2790 O O . CYS A 1 359 ? 45.977 118.375 106.659 1.00 12.42 385 CYS A O 1
ATOM 2793 N N . TYR A 1 360 ? 45.795 120.286 105.483 1.00 10.33 386 TYR A N 1
ATOM 2794 C CA . TYR A 1 360 ? 47.013 120.082 104.706 1.00 10.75 386 TYR A CA 1
ATOM 2795 C C . TYR A 1 360 ? 48.211 119.976 105.612 1.00 11.52 386 TYR A C 1
ATOM 2796 O O . TYR A 1 360 ? 49.000 119.055 105.481 1.00 10.35 386 TYR A O 1
ATOM 2805 N N . GLU A 1 361 ? 48.365 120.938 106.509 1.00 11.46 387 GLU A N 1
ATOM 2806 C CA . GLU A 1 361 ? 49.519 120.915 107.419 1.00 13.85 387 GLU A CA 1
ATOM 2807 C C . GLU A 1 361 ? 49.474 119.704 108.378 1.00 14.33 387 GLU A C 1
ATOM 2808 O O . GLU A 1 361 ? 50.509 119.100 108.666 1.00 12.59 387 GLU A O 1
ATOM 2814 N N . ALA A 1 362 ? 48.277 119.315 108.815 1.00 13.41 388 ALA A N 1
ATOM 2815 C CA . ALA A 1 362 ? 48.139 118.117 109.645 1.00 12.92 388 ALA A CA 1
ATOM 2816 C C . ALA A 1 362 ? 48.533 116.874 108.860 1.00 12.60 388 ALA A C 1
ATOM 2817 O O . ALA A 1 362 ? 49.162 115.966 109.406 1.00 12.95 388 ALA A O 1
ATOM 2819 N N . GLY A 1 363 ? 48.188 116.829 107.579 1.00 11.43 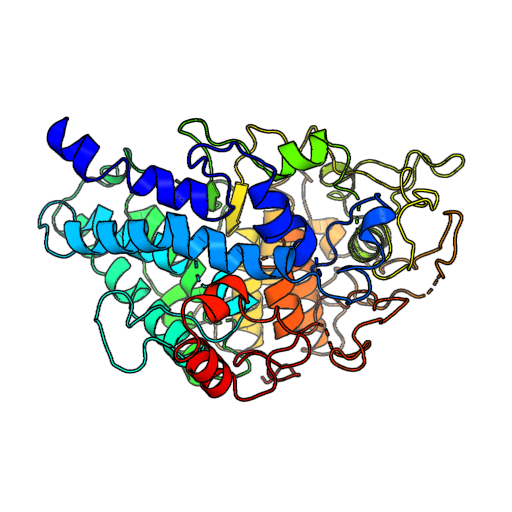389 GLY A N 1
ATOM 2820 C CA . GLY A 1 363 ? 48.562 115.690 106.747 1.00 10.56 389 GLY A CA 1
ATOM 2821 C C . GLY A 1 363 ? 50.069 115.517 106.598 1.00 11.57 389 GLY A C 1
ATOM 2822 O O . GLY A 1 363 ? 50.585 114.410 106.680 1.00 11.27 389 GLY A O 1
ATOM 2823 N N . VAL A 1 364 ? 50.770 116.612 106.344 1.00 10.32 390 VAL A N 1
ATOM 2824 C CA . VAL A 1 364 ? 52.216 116.554 106.168 1.00 7.97 390 VAL A CA 1
ATOM 2825 C C . VAL A 1 364 ? 52.879 116.144 107.500 1.00 9.84 390 VAL A C 1
ATOM 2826 O O . VAL A 1 364 ? 53.758 115.288 107.522 1.00 11.66 390 VAL A O 1
ATOM 2830 N N . GLN A 1 365 ? 52.456 116.758 108.607 1.00 10.86 391 GLN A N 1
ATOM 2831 C CA . GLN A 1 365 ? 53.033 116.451 109.889 1.00 11.55 391 GLN A CA 1
ATOM 2832 C C . GLN A 1 365 ? 52.789 114.967 110.212 1.00 11.57 391 GLN A C 1
ATOM 2833 O O . GLN A 1 365 ? 53.661 114.270 110.746 1.00 12.59 391 GLN A O 1
ATOM 2839 N N . THR A 1 366 ? 51.592 114.504 109.897 1.00 11.71 392 THR A N 1
ATOM 2840 C CA . THR A 1 366 ? 51.206 113.134 110.187 1.00 11.80 392 THR A CA 1
ATOM 2841 C C . THR A 1 366 ? 52.068 112.140 109.388 1.00 11.99 392 THR A C 1
ATOM 2842 O O . THR A 1 366 ? 52.509 111.108 109.931 1.00 9.55 392 THR A O 1
ATOM 2846 N N . SER A 1 367 ? 52.306 112.449 108.114 1.00 11.96 393 SER A N 1
ATOM 2847 C CA . SER A 1 367 ? 53.166 111.642 107.272 1.00 12.45 393 SER A CA 1
ATOM 2848 C C . SER A 1 367 ? 54.609 111.604 107.798 1.00 13.39 393 SER A C 1
ATOM 2849 O O . SER A 1 367 ? 55.213 110.543 107.914 1.00 12.07 393 SER A O 1
ATOM 2852 N N . PHE A 1 368 ? 55.152 112.761 108.157 1.00 9.82 394 PHE A N 1
ATOM 2853 C CA . PHE A 1 368 ? 56.482 112.796 108.756 1.00 12.24 394 PHE A CA 1
ATOM 2854 C C . PHE A 1 368 ? 56.564 111.879 109.987 1.00 13.57 394 PHE A C 1
ATOM 2855 O O . PHE A 1 368 ? 57.525 111.122 110.132 1.00 13.05 394 PHE A O 1
ATOM 2863 N N . SER A 1 369 ? 55.564 111.966 110.866 1.00 12.36 395 SER A N 1
ATOM 2864 C CA A SER A 1 369 ? 55.519 111.140 112.065 0.50 13.18 395 SER A CA 1
ATOM 2865 C CA B SER A 1 369 ? 55.518 111.142 112.068 0.50 13.83 395 SER A CA 1
ATOM 2866 C C . SER A 1 369 ? 55.422 109.637 111.758 1.00 12.76 395 SER A C 1
ATOM 2867 O O . SER A 1 369 ? 56.049 108.834 112.426 1.00 13.11 395 SER A O 1
ATOM 2872 N N . GLN A 1 370 ? 54.624 109.264 110.761 1.00 12.61 396 GLN A N 1
ATOM 2873 C CA . GLN A 1 370 ? 54.501 107.864 110.329 1.00 12.94 396 GLN A CA 1
ATOM 2874 C C . GLN A 1 370 ? 55.880 107.256 110.061 1.00 13.72 396 GLN A C 1
ATOM 2875 O O . GLN A 1 370 ? 56.130 106.111 110.402 1.00 13.62 396 GLN A O 1
ATOM 2881 N N . TRP A 1 371 ? 56.728 108.024 109.387 1.00 11.06 397 TRP A N 1
ATOM 2882 C CA . TRP A 1 371 ? 58.012 107.554 108.869 1.00 12.97 397 TRP A CA 1
ATOM 2883 C C . TRP A 1 371 ? 59.183 107.860 109.780 1.00 14.26 397 TRP A C 1
ATOM 2884 O O . TRP A 1 371 ? 60.285 107.426 109.511 1.00 13.98 397 TRP A O 1
ATOM 2895 N N . GLY A 1 372 ? 58.955 108.602 110.854 1.00 13.53 398 GLY A N 1
ATOM 2896 C CA . GLY A 1 372 ? 60.036 108.995 111.779 1.00 14.98 398 GLY A CA 1
ATOM 2897 C C . GLY A 1 372 ? 60.895 110.127 111.218 1.00 15.37 398 GLY A C 1
ATOM 2898 O O . GLY A 1 372 ? 62.086 110.235 111.536 1.00 14.95 398 GLY A O 1
ATOM 2899 N N . ALA A 1 373 ? 60.297 110.979 110.399 1.00 11.96 399 ALA A N 1
ATOM 2900 C CA . ALA A 1 373 ? 61.042 112.044 109.712 1.00 13.07 399 ALA A CA 1
ATOM 2901 C C . ALA A 1 373 ? 61.123 113.330 110.527 1.00 14.44 399 ALA A C 1
ATOM 2902 O O . ALA A 1 373 ? 61.729 114.319 110.091 1.00 15.51 399 ALA A O 1
ATOM 2904 N N . GLY A 1 374 ? 60.526 113.317 111.716 1.00 15.45 400 GLY A N 1
ATOM 2905 C CA . GLY A 1 374 ? 60.596 114.460 112.619 1.00 16.31 400 GLY A CA 1
ATOM 2906 C C . GLY A 1 374 ? 59.426 115.416 112.442 1.00 15.42 400 GLY A C 1
ATOM 2907 O O . GLY A 1 374 ? 58.307 115.023 112.050 1.00 14.03 400 GLY A O 1
ATOM 2908 N N . ASP A 1 375 ? 59.682 116.675 112.775 1.00 13.98 401 ASP A N 1
ATOM 2909 C CA . ASP A 1 375 ? 58.665 117.716 112.758 1.00 13.31 401 ASP A CA 1
ATOM 2910 C C . ASP A 1 375 ? 58.649 118.404 111.375 1.00 13.17 401 ASP A C 1
ATOM 2911 O O . ASP A 1 375 ? 59.697 118.624 110.755 1.00 11.96 401 ASP A O 1
ATOM 2916 N N . ALA A 1 376 ? 57.455 118.737 110.896 1.00 12.29 402 ALA A N 1
ATOM 2917 C CA . ALA A 1 376 ? 57.291 119.295 109.528 1.00 11.69 402 ALA A CA 1
ATOM 2918 C C . ALA A 1 376 ? 57.159 120.833 109.488 1.00 12.28 402 ALA A C 1
ATOM 2919 O O . ALA A 1 376 ? 56.953 121.412 108.423 1.00 12.21 402 ALA A O 1
ATOM 2921 N N . SER A 1 377 ? 57.272 121.501 110.630 1.00 12.06 403 SER A N 1
ATOM 2922 C CA . SER A 1 377 ? 57.013 122.931 110.672 1.00 14.39 403 SER A CA 1
ATOM 2923 C C . SER A 1 377 ? 57.899 123.741 109.702 1.00 14.99 403 SER A C 1
ATOM 2924 O O . SER A 1 377 ? 57.405 124.612 108.995 1.00 14.45 403 SER A O 1
ATOM 2927 N N . LEU A 1 378 ? 59.193 123.462 109.694 1.00 16.21 404 LEU A N 1
ATOM 2928 C CA . LEU A 1 378 ? 60.138 124.198 108.844 1.00 15.25 404 LEU A CA 1
ATOM 2929 C C . LEU A 1 378 ? 59.871 123.849 107.369 1.00 13.29 404 LEU A C 1
ATOM 2930 O O . LEU A 1 378 ? 59.802 124.721 106.520 1.00 13.51 404 LEU A O 1
ATOM 2935 N N . TYR A 1 379 ? 59.642 122.573 107.086 1.00 11.81 405 TYR A N 1
ATOM 2936 C CA . TYR A 1 379 ? 59.330 122.132 105.727 1.00 11.34 405 TYR A CA 1
ATOM 2937 C C . TYR A 1 379 ? 58.086 122.821 105.182 1.00 12.17 405 TYR A C 1
ATOM 2938 O O . TYR A 1 379 ? 58.049 123.210 104.009 1.00 11.85 405 TYR A O 1
ATOM 2947 N N . LEU A 1 380 ? 57.082 122.995 106.043 1.00 11.93 406 LEU A N 1
ATOM 2948 C CA . LEU A 1 380 ? 55.822 123.637 105.655 1.00 12.72 406 LEU A CA 1
ATOM 2949 C C . LEU A 1 380 ? 55.949 125.145 105.374 1.00 13.64 406 LEU A C 1
ATOM 2950 O O . LEU A 1 380 ? 55.016 125.736 104.838 1.00 15.27 406 LEU A O 1
ATOM 2955 N N . THR A 1 381 ? 57.095 125.747 105.705 1.00 13.52 407 THR A N 1
ATOM 2956 C CA . THR A 1 381 ? 57.393 127.127 105.334 1.00 18.20 407 THR A CA 1
ATOM 2957 C C . THR A 1 381 ? 58.318 127.221 104.133 1.00 21.24 407 THR A C 1
ATOM 2958 O O . THR A 1 381 ? 58.643 128.320 103.698 1.00 21.46 407 THR A O 1
ATOM 2962 N N . SER A 1 382 ? 58.754 126.096 103.584 1.00 17.68 408 SER A N 1
ATOM 2963 C CA . SER A 1 382 ? 59.875 126.144 102.664 1.00 19.44 408 SER A CA 1
ATOM 2964 C C . SER A 1 382 ? 59.461 126.504 101.232 1.00 18.51 408 SER A C 1
ATOM 2965 O O . SER A 1 382 ? 58.313 126.387 100.841 1.00 16.85 408 SER A O 1
ATOM 2968 N N . LYS A 1 383 ? 60.436 126.950 100.457 1.00 19.34 409 LYS A N 1
ATOM 2969 C CA . LYS A 1 383 ? 60.208 127.453 99.105 1.00 19.48 409 LYS A CA 1
ATOM 2970 C C . LYS A 1 383 ? 60.906 126.563 98.058 1.00 17.86 409 LYS A C 1
ATOM 2971 O O . LYS A 1 383 ? 61.111 126.976 96.919 1.00 17.36 409 LYS A O 1
ATOM 2973 N N . GLY A 1 384 ? 61.230 125.331 98.423 1.00 18.38 410 GLY A N 1
ATOM 2974 C CA . GLY A 1 384 ? 61.878 124.401 97.489 1.00 18.72 410 GLY A CA 1
ATOM 2975 C C . GLY A 1 384 ? 60.983 124.070 96.295 1.00 19.33 410 GLY A C 1
ATOM 2976 O O . GLY A 1 384 ? 59.763 123.996 96.427 1.00 15.64 410 GLY A O 1
ATOM 2977 N N . LYS A 1 385 ? 61.610 123.913 95.133 1.00 16.89 411 LYS A N 1
ATOM 2978 C CA . LYS A 1 385 ? 60.944 123.538 93.912 1.00 18.28 411 LYS A CA 1
ATOM 2979 C C . LYS A 1 385 ? 61.532 122.244 93.370 1.00 14.84 411 LYS A C 1
ATOM 2980 O O . LYS A 1 385 ? 62.762 122.049 93.376 1.00 14.18 411 LYS A O 1
ATOM 2986 N N . PRO A 1 386 ? 60.671 121.344 92.895 1.00 12.19 412 PRO A N 1
ATOM 2987 C CA . PRO A 1 386 ? 61.203 120.095 92.335 1.00 13.19 412 PRO A CA 1
ATOM 2988 C C . PRO A 1 386 ? 62.286 120.315 91.262 1.00 13.73 412 PRO A C 1
ATOM 2989 O O . PRO A 1 386 ? 62.234 121.283 90.504 1.00 13.53 412 PRO A O 1
ATOM 2993 N N . THR A 1 387 ? 63.250 119.405 91.218 1.00 12.50 413 THR A N 1
ATOM 2994 C CA . THR A 1 387 ? 64.406 119.526 90.371 1.00 11.38 413 THR A CA 1
ATOM 2995 C C . THR A 1 387 ? 64.209 118.837 89.023 1.00 11.01 413 THR A C 1
ATOM 2996 O O . THR A 1 387 ? 63.355 117.964 88.860 1.00 11.84 413 THR A O 1
ATOM 3000 N N . ASP A 1 388 ? 65.010 119.261 88.053 1.00 12.50 414 ASP A N 1
ATOM 3001 C CA . ASP A 1 388 ? 64.973 118.731 86.708 1.00 13.04 414 ASP A CA 1
ATOM 3002 C C . ASP A 1 388 ? 65.526 117.316 86.688 1.00 15.34 414 ASP A C 1
ATOM 3003 O O . ASP A 1 388 ? 66.321 116.915 87.563 1.00 13.93 414 ASP A O 1
ATOM 3008 N N . TYR A 1 389 ? 65.083 116.549 85.708 1.00 12.64 415 TYR A N 1
ATOM 3009 C CA . TYR A 1 389 ? 65.646 115.222 85.459 1.00 13.14 415 TYR A CA 1
ATOM 3010 C C . TYR A 1 389 ? 66.795 115.389 84.464 1.00 13.41 415 TYR A C 1
ATOM 3011 O O . TYR A 1 389 ? 66.626 116.004 83.397 1.00 15.22 415 TYR A O 1
ATOM 3020 N N . ILE A 1 390 ? 67.968 114.857 84.832 1.00 12.91 416 ILE A N 1
ATOM 3021 C CA . ILE A 1 390 ? 69.146 114.847 83.981 1.00 13.86 416 ILE A CA 1
ATOM 3022 C C . ILE A 1 390 ? 69.511 113.388 83.730 1.00 15.40 416 ILE A C 1
ATOM 3023 O O . ILE A 1 390 ? 69.650 112.601 84.681 1.00 13.73 416 ILE A O 1
ATOM 3028 N N . ASN A 1 391 ? 69.668 113.013 82.462 1.00 15.00 417 ASN A N 1
ATOM 3029 C CA . ASN A 1 391 ? 69.930 111.624 82.131 1.00 14.94 417 ASN A CA 1
ATOM 3030 C C . ASN A 1 391 ? 71.444 111.283 82.252 1.00 17.20 417 ASN A C 1
ATOM 3031 O O . ASN A 1 391 ? 72.202 111.359 81.280 1.00 18.86 417 ASN A O 1
ATOM 3036 N N . TYR A 1 392 ? 71.869 110.905 83.455 1.00 16.56 418 TYR A N 1
ATOM 3037 C CA . TYR A 1 392 ? 73.279 110.580 83.704 1.00 17.53 418 TYR A CA 1
ATOM 3038 C C . TYR A 1 392 ? 73.633 109.199 83.180 1.00 20.22 418 TYR A C 1
ATOM 3039 O O . TYR A 1 392 ? 74.805 108.907 82.922 1.00 21.28 418 TYR A O 1
ATOM 3048 N N . ALA A 1 393 ? 72.625 108.364 82.976 1.00 18.71 419 ALA A N 1
ATOM 3049 C CA . ALA A 1 393 ? 72.825 107.013 82.455 1.00 19.02 419 ALA A CA 1
ATOM 3050 C C . ALA A 1 393 ? 73.296 107.018 81.005 1.00 21.42 419 ALA A C 1
ATOM 3051 O O . ALA A 1 393 ? 73.071 107.980 80.276 1.00 20.35 419 ALA A O 1
ATOM 3053 N N . ALA A 1 394 ? 73.907 105.913 80.574 1.00 20.57 420 ALA A N 1
ATOM 3054 C CA . ALA A 1 394 ? 74.115 105.669 79.159 1.00 21.18 420 ALA A CA 1
ATOM 3055 C C . ALA A 1 394 ? 72.745 105.370 78.522 1.00 20.25 420 ALA A C 1
ATOM 3056 O O . ALA A 1 394 ? 71.750 105.224 79.232 1.00 20.61 420 ALA A O 1
ATOM 3058 N N . GLY A 1 395 ? 72.702 105.322 77.197 1.00 19.15 421 GLY A N 1
ATOM 3059 C CA . GLY A 1 395 ? 71.473 105.014 76.476 1.00 19.39 421 GLY A CA 1
ATOM 3060 C C . GLY A 1 395 ? 70.745 106.230 75.903 1.00 18.47 421 GLY A C 1
ATOM 3061 O O . GLY A 1 395 ? 71.271 107.364 75.943 1.00 15.65 421 GLY A O 1
ATOM 3062 N N . PRO A 1 396 ? 69.526 106.008 75.373 1.00 17.32 422 PRO A N 1
ATOM 3063 C CA . PRO A 1 396 ? 68.779 107.020 74.609 1.00 18.94 422 PRO A CA 1
ATOM 3064 C C . PRO A 1 396 ? 67.898 107.948 75.440 1.00 18.49 422 PRO A C 1
ATOM 3065 O O . PRO A 1 396 ? 67.112 108.687 74.868 1.00 17.56 422 PRO A O 1
ATOM 3069 N N . GLY A 1 397 ? 68.012 107.914 76.772 1.00 15.81 423 GLY A N 1
ATOM 3070 C CA . GLY A 1 397 ? 67.237 108.798 77.620 1.00 13.78 423 GLY A CA 1
ATOM 3071 C C . GLY A 1 397 ? 67.547 110.276 77.401 1.00 15.75 423 GLY A C 1
ATOM 3072 O O . GLY A 1 397 ? 68.658 110.621 76.975 1.00 15.42 423 GLY A O 1
ATOM 3073 N N . LYS A 1 398 ? 66.546 111.121 77.675 1.00 14.48 424 LYS A N 1
ATOM 3074 C CA A LYS A 1 398 ? 66.704 112.576 77.552 0.50 16.12 424 LYS A CA 1
ATOM 3075 C CA B LYS A 1 398 ? 66.640 112.587 77.540 0.50 15.12 424 LYS A CA 1
ATOM 3076 C C . LYS A 1 398 ? 66.478 113.251 78.889 1.00 14.12 424 LYS A C 1
ATOM 3077 O O . LYS A 1 398 ? 65.815 112.705 79.771 1.00 15.53 424 LYS A O 1
ATOM 3088 N N . ASP A 1 399 ? 67.043 114.447 79.018 1.00 13.83 425 ASP A N 1
ATOM 3089 C CA . ASP A 1 399 ? 66.781 115.315 80.136 1.00 14.04 425 ASP A CA 1
ATOM 3090 C C . ASP A 1 399 ? 65.316 115.772 80.093 1.00 14.38 425 ASP A C 1
ATOM 3091 O O . ASP A 1 399 ? 64.696 115.822 79.033 1.00 13.27 425 ASP A O 1
ATOM 3104 N N . LYS A 1 401 ? 62.768 118.889 81.911 1.00 12.42 427 LYS A N 1
ATOM 3105 C CA A LYS A 1 401 ? 62.517 119.999 82.799 0.50 10.72 427 LYS A CA 1
ATOM 3106 C CA B LYS A 1 401 ? 62.528 119.993 82.808 0.50 10.72 427 LYS A CA 1
ATOM 3107 C C . LYS A 1 401 ? 61.415 119.628 83.801 1.00 11.96 427 LYS A C 1
ATOM 3108 O O . LYS A 1 401 ? 60.386 119.028 83.427 1.00 12.72 427 LYS A O 1
ATOM 3119 N N . ALA A 1 402 ? 61.608 119.987 85.070 1.00 11.00 428 ALA A N 1
ATOM 3120 C CA . ALA A 1 402 ? 60.604 119.675 86.113 1.00 12.61 428 ALA A CA 1
ATOM 3121 C C . ALA A 1 402 ? 59.265 120.261 85.733 1.00 13.98 428 ALA A C 1
ATOM 3122 O O . ALA A 1 402 ? 59.143 121.464 85.424 1.00 11.93 428 ALA A O 1
ATOM 3124 N N . LEU A 1 403 ? 58.253 119.416 85.730 1.00 13.26 429 LEU A N 1
ATOM 3125 C CA . LEU A 1 403 ? 56.902 119.891 85.458 1.00 14.05 429 LEU A CA 1
ATOM 3126 C C . LEU A 1 403 ? 56.230 120.512 86.682 1.00 14.93 429 LEU A C 1
ATOM 3127 O O . LEU A 1 403 ? 55.341 121.348 86.546 1.00 13.10 429 LEU A O 1
ATOM 3132 N N . ILE A 1 404 ? 56.642 120.085 87.874 1.00 12.24 430 ILE A N 1
ATOM 3133 C CA . ILE A 1 404 ? 56.046 120.571 89.127 1.00 12.70 430 ILE A CA 1
ATOM 3134 C C . ILE A 1 404 ? 56.834 121.786 89.604 1.00 14.04 430 ILE A C 1
ATOM 3135 O O . ILE A 1 404 ? 58.047 121.701 89.779 1.00 14.22 430 ILE A O 1
ATOM 3140 N N . THR A 1 405 ? 56.148 122.914 89.767 1.00 13.28 431 THR A N 1
ATOM 3141 C CA . THR A 1 405 ? 56.760 124.132 90.243 1.00 14.50 431 THR A CA 1
ATOM 3142 C C . THR A 1 405 ? 56.231 124.592 91.622 1.00 16.16 431 THR A C 1
ATOM 3143 O O . THR A 1 405 ? 56.772 125.524 92.212 1.00 15.33 431 THR A O 1
ATOM 3147 N N . THR A 1 406 ? 55.222 123.921 92.160 1.00 12.36 432 THR A N 1
ATOM 3148 C CA . THR A 1 406 ? 54.641 124.362 93.425 1.00 13.34 432 THR A CA 1
ATOM 3149 C C . THR A 1 406 ? 55.523 123.941 94.597 1.00 14.42 432 THR A C 1
ATOM 3150 O O . THR A 1 406 ? 56.140 122.896 94.555 1.00 13.81 432 THR A O 1
ATOM 3154 N N . THR A 1 407 ? 55.559 124.762 95.640 1.00 13.18 433 THR A N 1
ATOM 3155 C CA . THR A 1 407 ? 56.388 124.528 96.842 1.00 14.14 433 THR A CA 1
ATOM 3156 C C . THR A 1 407 ? 55.585 123.762 97.898 1.00 12.67 433 THR A C 1
ATOM 3157 O O . THR A 1 407 ? 54.358 123.584 97.747 1.00 12.82 433 THR A O 1
ATOM 3161 N N . PRO A 1 408 ? 56.240 123.351 98.993 1.00 13.38 434 PRO A N 1
ATOM 3162 C CA . PRO A 1 408 ? 55.440 122.762 100.061 1.00 11.80 434 PRO A CA 1
ATOM 3163 C C . PRO A 1 408 ? 54.625 123.754 100.877 1.00 13.53 434 PRO A C 1
ATOM 3164 O O . PRO A 1 408 ? 53.771 123.343 101.640 1.00 14.53 434 PRO A O 1
ATOM 3168 N N . ASN A 1 409 ? 54.912 125.041 100.741 1.00 13.55 435 ASN A N 1
ATOM 3169 C CA A ASN A 1 409 ? 54.242 126.081 101.530 0.33 14.27 435 ASN A CA 1
ATOM 3170 C CA B ASN A 1 409 ? 54.230 126.054 101.548 0.67 14.60 435 ASN A CA 1
ATOM 3171 C C . ASN A 1 409 ? 52.823 126.349 101.008 1.00 13.09 435 ASN A C 1
ATOM 3172 O O . ASN A 1 409 ? 52.634 126.816 99.868 1.00 14.05 435 ASN A O 1
ATOM 3181 N N . PHE A 1 410 ? 51.831 126.043 101.814 1.00 13.63 436 PHE A N 1
ATOM 3182 C CA . PHE A 1 410 ? 50.432 126.138 101.362 1.00 13.33 436 PHE A CA 1
ATOM 3183 C C . PHE A 1 410 ? 50.059 127.572 100.991 1.00 15.94 436 PHE A C 1
ATOM 3184 O O . PHE A 1 410 ? 49.257 127.792 100.057 1.00 16.75 436 PHE A O 1
ATOM 3192 N N . ASP A 1 411 ? 50.634 128.536 101.720 1.00 16.74 437 ASP A N 1
ATOM 3193 C CA . ASP A 1 411 ? 50.375 129.959 101.484 1.00 18.91 437 ASP A CA 1
ATOM 3194 C C . ASP A 1 411 ? 50.907 130.482 100.147 1.00 20.26 437 ASP A C 1
ATOM 3195 O O . ASP A 1 411 ? 50.463 131.525 99.699 1.00 22.19 437 ASP A O 1
ATOM 3200 N N A ASP A 1 412 ? 51.880 129.776 99.560 0.50 18.01 438 ASP A N 1
ATOM 3201 N N B ASP A 1 412 ? 51.839 129.771 99.523 0.50 17.16 438 ASP A N 1
ATOM 3202 C CA A ASP A 1 412 ? 52.424 130.106 98.254 0.50 19.86 438 ASP A CA 1
ATOM 3203 C CA B ASP A 1 412 ? 52.417 130.196 98.267 0.50 19.12 438 ASP A CA 1
ATOM 3204 C C A ASP A 1 412 ? 51.580 129.526 97.138 0.50 21.72 438 ASP A C 1
ATOM 3205 C C B ASP A 1 412 ? 51.390 130.127 97.105 0.50 17.59 438 ASP A C 1
ATOM 3206 O O A ASP A 1 412 ? 52.165 128.966 96.197 0.50 22.26 438 ASP A O 1
ATOM 3207 O O B ASP A 1 412 ? 51.577 130.722 96.089 0.50 14.35 438 ASP A O 1
ATOM 3216 N N . ALA A 1 413 ? 50.259 129.475 97.296 1.00 22.23 439 ALA A N 1
ATOM 3217 C CA . ALA A 1 413 ? 49.375 129.128 96.159 1.00 22.01 439 ALA A CA 1
ATOM 3218 C C . ALA A 1 413 ? 48.795 130.408 95.570 1.00 28.54 439 ALA A C 1
ATOM 3219 O O . ALA A 1 413 ? 48.339 131.268 96.335 1.00 29.75 439 ALA A O 1
ATOM 3221 N N . VAL A 1 414 ? 48.848 130.538 94.240 1.00 27.18 440 VAL A N 1
ATOM 3222 C CA . VAL A 1 414 ? 48.252 131.678 93.536 1.00 28.98 440 VAL A CA 1
ATOM 3223 C C . VAL A 1 414 ? 46.742 131.506 93.295 1.00 24.62 440 VAL A C 1
ATOM 3224 O O . VAL A 1 414 ? 46.044 132.475 93.033 1.00 22.81 440 VAL A O 1
ATOM 3228 N N . ASN A 1 415 ? 46.236 130.285 93.384 1.00 19.38 441 ASN A N 1
ATOM 3229 C CA . ASN A 1 415 ? 44.812 130.047 93.201 1.00 17.88 441 ASN A CA 1
ATOM 3230 C C . ASN A 1 415 ? 44.448 128.714 93.808 1.00 18.22 441 ASN A C 1
ATOM 3231 O O . ASN A 1 415 ? 45.321 127.998 94.255 1.00 18.06 441 ASN A O 1
ATOM 3236 N N A GLN A 1 416 ? 43.185 128.347 93.827 0.67 18.34 442 GLN A N 1
ATOM 3237 N N B GLN A 1 416 ? 43.127 128.470 93.857 0.33 17.51 442 GLN A N 1
ATOM 3238 C CA A GLN A 1 416 ? 42.809 127.163 94.566 0.67 18.56 442 GLN A CA 1
ATOM 3239 C CA B GLN A 1 416 ? 42.473 127.244 94.352 0.33 16.90 442 GLN A CA 1
ATOM 3240 C C A GLN A 1 416 ? 43.085 125.874 93.792 0.67 17.64 442 GLN A C 1
ATOM 3241 C C B GLN A 1 416 ? 43.152 126.011 93.799 0.33 15.85 442 GLN A C 1
ATOM 3242 O O A GLN A 1 416 ? 43.206 124.791 94.388 0.67 16.88 442 GLN A O 1
ATOM 3243 O O B GLN A 1 416 ? 43.624 125.151 94.547 0.33 14.28 442 GLN A O 1
ATOM 3254 N N . GLU A 1 417 ? 43.217 125.965 92.474 1.00 15.57 443 GLU A N 1
ATOM 3255 C CA . GLU A 1 417 ? 43.757 124.850 91.735 1.00 13.61 443 GLU A CA 1
ATOM 3256 C C . GLU A 1 417 ? 45.207 124.495 92.205 1.00 12.07 443 GLU A C 1
ATOM 3257 O O . GLU A 1 417 ? 45.545 123.325 92.331 1.00 13.65 443 GLU A O 1
ATOM 3263 N N . GLU A 1 418 ? 46.040 125.497 92.448 1.00 12.54 444 GLU A N 1
ATOM 3264 C CA . GLU A 1 418 ? 47.402 125.239 92.964 1.00 12.73 444 GLU A CA 1
ATOM 3265 C C . GLU A 1 418 ? 47.310 124.692 94.389 1.00 13.63 444 GLU A C 1
ATOM 3266 O O . GLU A 1 418 ? 48.097 123.852 94.782 1.00 14.57 444 GLU A O 1
ATOM 3272 N N . GLN A 1 419 ? 46.336 125.158 95.163 1.00 12.27 445 GLN A N 1
ATOM 3273 C CA . GLN A 1 419 ? 46.146 124.587 96.494 1.00 12.01 445 GLN A CA 1
ATOM 3274 C C . GLN A 1 419 ? 45.800 123.111 96.415 1.00 11.51 445 GLN A C 1
ATOM 3275 O O . GLN A 1 419 ? 46.332 122.298 97.182 1.00 11.65 445 GLN A O 1
ATOM 3281 N N . LEU A 1 420 ? 44.903 122.753 95.507 1.00 11.56 446 LEU A N 1
ATOM 3282 C CA . LEU A 1 420 ? 44.586 121.358 95.298 1.00 10.74 446 LEU A CA 1
ATOM 3283 C C . LEU A 1 420 ? 45.851 120.595 94.861 1.00 10.60 446 LEU A C 1
ATOM 3284 O O . LEU A 1 420 ? 46.110 119.511 95.337 1.00 9.76 446 LEU A O 1
ATOM 3289 N N . GLU A 1 421 ? 46.637 121.184 93.976 1.00 10.67 447 GLU A N 1
ATOM 3290 C CA . GLU A 1 421 ? 47.877 120.550 93.540 1.00 11.69 447 GLU A CA 1
ATOM 3291 C C . GLU A 1 421 ? 48.799 120.236 94.709 1.00 11.77 447 GLU A C 1
ATOM 3292 O O . GLU A 1 421 ? 49.347 119.140 94.775 1.00 9.70 447 GLU A O 1
ATOM 3298 N N . LYS A 1 422 ? 48.945 121.176 95.639 1.00 10.75 448 LYS A N 1
ATOM 3299 C CA . LYS A 1 422 ? 49.771 120.951 96.843 1.00 10.84 448 LYS A CA 1
ATOM 3300 C C . LYS A 1 422 ? 49.214 119.793 97.664 1.00 11.30 448 LYS A C 1
ATOM 3301 O O . LYS A 1 422 ? 49.944 118.897 98.073 1.00 11.06 448 LYS A O 1
ATOM 3307 N N . ILE A 1 423 ? 47.907 119.805 97.876 1.00 9.81 449 ILE A N 1
ATOM 3308 C CA . ILE A 1 423 ? 47.243 118.761 98.657 1.00 10.48 449 ILE A CA 1
ATOM 3309 C C . ILE A 1 423 ? 47.489 117.401 98.031 1.00 11.07 449 ILE A C 1
ATOM 3310 O O . ILE A 1 423 ? 47.926 116.481 98.707 1.00 10.76 449 ILE A O 1
ATOM 3315 N N . ILE A 1 424 ? 47.247 117.286 96.726 1.00 9.79 450 ILE A N 1
ATOM 3316 C CA . ILE A 1 424 ? 47.386 115.981 96.068 1.00 9.88 450 ILE A CA 1
ATOM 3317 C C . ILE A 1 424 ? 48.863 115.567 95.973 1.00 9.79 450 ILE A C 1
ATOM 3318 O O . ILE A 1 424 ? 49.180 114.404 96.114 1.00 11.01 450 ILE A O 1
ATOM 3323 N N . THR A 1 425 ? 49.753 116.520 95.705 1.00 9.28 451 THR A N 1
ATOM 3324 C CA . THR A 1 425 ? 51.184 116.195 95.605 1.00 9.35 451 THR A CA 1
ATOM 3325 C C . THR A 1 425 ? 51.708 115.680 96.944 1.00 9.70 451 THR A C 1
ATOM 3326 O O . THR A 1 425 ? 52.415 114.662 97.002 1.00 7.48 451 THR A O 1
ATOM 3330 N N . GLN A 1 426 ? 51.343 116.366 98.030 1.00 10.86 452 GLN A N 1
ATOM 3331 C CA . GLN A 1 426 ? 51.731 115.904 99.364 1.00 9.44 452 GLN A CA 1
ATOM 3332 C C . GLN A 1 426 ? 51.049 114.593 99.748 1.00 8.70 452 GLN A C 1
ATOM 3333 O O . GLN A 1 426 ? 51.674 113.727 100.371 1.00 10.52 452 GLN A O 1
ATOM 3339 N N . LYS A 1 427 ? 49.805 114.405 99.315 1.00 8.72 453 LYS A N 1
ATOM 3340 C CA . LYS A 1 427 ? 49.128 113.131 99.547 1.00 10.32 453 LYS A CA 1
ATOM 3341 C C . LYS A 1 427 ? 49.881 112.017 98.822 1.00 10.07 453 LYS A C 1
ATOM 3342 O O . LYS A 1 427 ? 50.020 110.903 99.334 1.00 10.84 453 LYS A O 1
ATOM 3348 N N . TRP A 1 428 ? 50.337 112.305 97.605 1.00 9.97 454 TRP A N 1
ATOM 3349 C CA . TRP A 1 428 ? 51.099 111.323 96.801 1.00 10.36 454 TRP A CA 1
ATOM 3350 C C . TRP A 1 428 ? 52.404 110.930 97.504 1.00 9.19 454 TRP A C 1
ATOM 3351 O O . TRP A 1 428 ? 52.754 109.737 97.583 1.00 10.93 454 TRP A O 1
ATOM 3362 N N . ILE A 1 429 ? 53.116 111.899 98.056 1.00 10.16 455 ILE A N 1
ATOM 3363 C CA . ILE A 1 429 ? 54.292 111.549 98.864 1.00 9.12 455 ILE A CA 1
ATOM 3364 C C . ILE A 1 429 ? 53.873 110.649 100.048 1.00 11.01 455 ILE A C 1
ATOM 3365 O O . ILE A 1 429 ? 54.522 109.627 100.325 1.00 9.47 455 ILE A O 1
ATOM 3370 N N . ALA A 1 430 ? 52.758 110.996 100.684 1.00 9.83 456 ALA A N 1
ATOM 3371 C CA . ALA A 1 430 ? 52.297 110.350 101.904 1.00 11.94 456 ALA A CA 1
ATOM 3372 C C . ALA A 1 430 ? 51.695 108.970 101.696 1.00 10.61 456 ALA A C 1
ATOM 3373 O O . ALA A 1 430 ? 51.690 108.172 102.629 1.00 12.45 456 ALA A O 1
ATOM 3375 N N . CYS A 1 431 ? 51.204 108.672 100.482 1.00 12.09 457 CYS A N 1
ATOM 3376 C CA . CYS A 1 431 ? 50.625 107.344 100.192 1.00 11.33 457 CYS A CA 1
ATOM 3377 C C . CYS A 1 431 ? 51.672 106.284 99.856 1.00 12.08 457 CYS A C 1
ATOM 3378 O O . CYS A 1 431 ? 51.329 105.111 99.714 1.00 12.50 457 CYS A O 1
ATOM 3381 N N . TRP A 1 432 ? 52.930 106.710 99.700 1.00 11.60 458 TRP A N 1
ATOM 3382 C CA . TRP A 1 432 ? 54.040 105.835 99.334 1.00 10.3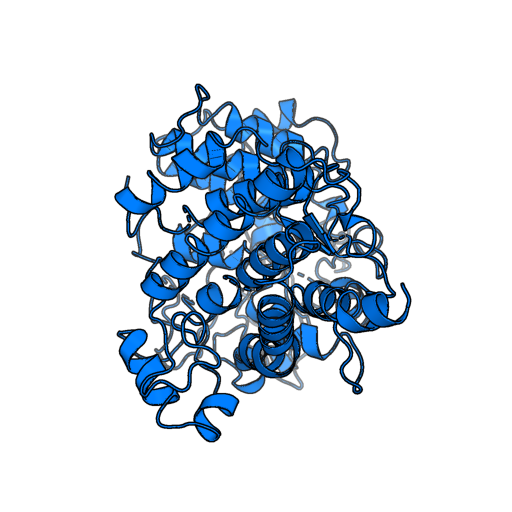5 458 TRP A CA 1
ATOM 3383 C C . TRP A 1 432 ? 54.163 104.708 100.366 1.00 12.43 458 TRP A C 1
ATOM 3384 O O . TRP A 1 432 ? 54.040 104.967 101.571 1.00 12.16 458 TRP A O 1
ATOM 3395 N N . PRO A 1 433 ? 54.425 103.461 99.912 1.00 10.43 459 PRO A N 1
ATOM 3396 C CA . PRO A 1 433 ? 54.739 102.997 98.548 1.00 12.50 459 PRO A CA 1
ATOM 3397 C C . PRO A 1 433 ? 53.560 102.454 97.734 1.00 12.37 459 PRO A C 1
ATOM 3398 O O . PRO A 1 433 ? 53.771 101.767 96.714 1.00 13.44 459 PRO A O 1
ATOM 3402 N N . GLU A 1 434 ? 52.347 102.785 98.151 1.00 11.17 460 GLU A N 1
ATOM 3403 C CA . GLU A 1 434 ? 51.144 102.129 97.618 1.00 11.15 460 GLU A CA 1
ATOM 3404 C C . GLU A 1 434 ? 50.716 102.800 96.320 1.00 10.42 460 GLU A C 1
ATOM 3405 O O . GLU A 1 434 ? 50.001 103.805 96.326 1.00 14.31 460 GLU A O 1
ATOM 3411 N N . GLY A 1 435 ? 51.120 102.193 95.212 1.00 11.57 461 GLY A N 1
ATOM 3412 C CA . GLY A 1 435 ? 50.990 102.796 93.896 1.00 12.88 461 GLY A CA 1
ATOM 3413 C C . GLY A 1 435 ? 49.576 102.913 93.354 1.00 11.38 461 GLY A C 1
ATOM 3414 O O . GLY A 1 435 ? 49.312 103.775 92.513 1.00 11.52 461 GLY A O 1
ATOM 3423 N N . GLU A 1 437 ? 46.557 103.750 94.957 1.00 12.39 463 GLU A N 1
ATOM 3424 C CA . GLU A 1 437 ? 45.914 105.014 95.335 1.00 13.60 463 GLU A CA 1
ATOM 3425 C C . GLU A 1 437 ? 46.594 106.196 94.647 1.00 13.15 463 GLU A C 1
ATOM 3426 O O . GLU A 1 437 ? 45.918 107.124 94.156 1.00 14.08 463 GLU A O 1
ATOM 3432 N N . ALA A 1 438 ? 47.917 106.143 94.567 1.00 12.27 464 ALA A N 1
ATOM 3433 C CA . ALA A 1 438 ? 48.704 107.237 93.960 1.00 12.25 464 ALA A CA 1
ATOM 3434 C C . ALA A 1 438 ? 48.336 107.446 92.497 1.00 11.84 464 ALA A C 1
ATOM 3435 O O . ALA A 1 438 ? 48.109 108.573 92.045 1.00 10.88 464 ALA A O 1
ATOM 3437 N N . TRP A 1 439 ? 48.255 106.343 91.767 1.00 11.24 465 TRP A N 1
ATOM 3438 C CA . TRP A 1 439 ? 47.948 106.390 90.361 1.00 8.40 465 TRP A CA 1
ATOM 3439 C C . TRP A 1 439 ? 46.492 106.804 90.112 1.00 11.46 465 TRP A C 1
ATOM 3440 O O . TRP A 1 439 ? 46.227 107.558 89.205 1.00 12.55 465 TRP A O 1
ATOM 3451 N N . ALA A 1 440 ? 45.554 106.286 90.904 1.00 10.57 466 ALA A N 1
ATOM 3452 C CA . ALA A 1 440 ? 44.155 106.645 90.756 1.00 11.48 466 ALA A CA 1
ATOM 3453 C C . ALA A 1 440 ? 43.981 108.136 90.935 1.00 11.47 466 ALA A C 1
ATOM 3454 O O . ALA A 1 440 ? 43.327 108.793 90.129 1.00 11.07 466 ALA A O 1
ATOM 3456 N N . GLU A 1 441 ? 44.591 108.688 91.971 1.00 9.99 467 GLU A N 1
ATOM 3457 C CA . GLU A 1 441 ? 44.462 110.128 92.229 1.00 11.60 467 GLU A CA 1
ATOM 3458 C C . GLU A 1 441 ? 45.168 110.997 91.202 1.00 11.86 467 GLU A C 1
ATOM 3459 O O . GLU A 1 441 ? 44.713 112.111 90.876 1.00 10.23 467 GLU A O 1
ATOM 3465 N N . GLN A 1 442 ? 46.267 110.512 90.663 1.00 10.10 468 GLN A N 1
ATOM 3466 C CA . GLN A 1 442 ? 46.927 111.233 89.585 1.00 12.13 468 GLN A CA 1
ATOM 3467 C C . GLN A 1 442 ? 46.052 111.334 88.325 1.00 12.31 468 GLN A C 1
ATOM 3468 O O . GLN A 1 442 ? 45.968 112.388 87.683 1.00 11.24 468 GLN A O 1
ATOM 3474 N N . ARG A 1 443 ? 45.379 110.233 88.001 1.00 12.61 469 ARG A N 1
ATOM 3475 C CA . ARG A 1 443 ? 44.451 110.216 86.876 1.00 10.96 469 ARG A CA 1
ATOM 3476 C C . ARG A 1 443 ? 43.226 111.071 87.140 1.00 12.28 469 ARG A C 1
ATOM 3477 O O . ARG A 1 443 ? 42.738 111.740 86.237 1.00 12.70 469 ARG A O 1
ATOM 3485 N N . ARG A 1 444 ? 42.759 111.069 88.387 1.00 10.98 470 ARG A N 1
ATOM 3486 C CA . ARG A 1 444 ? 41.549 111.769 88.750 1.00 10.25 470 ARG A CA 1
ATOM 3487 C C . ARG A 1 444 ? 41.786 113.283 88.739 1.00 13.44 470 ARG A C 1
ATOM 3488 O O . ARG A 1 444 ? 40.983 114.047 88.195 1.00 12.32 470 ARG A O 1
ATOM 3496 N N . THR A 1 445 ? 42.916 113.714 89.289 1.00 12.01 471 THR A N 1
ATOM 3497 C CA . THR A 1 445 ? 43.134 115.166 89.512 1.00 12.23 471 THR A CA 1
ATOM 3498 C C . THR A 1 445 ? 44.152 115.823 88.590 1.00 11.42 471 THR A C 1
ATOM 3499 O O . THR A 1 445 ? 44.247 117.063 88.554 1.00 11.84 471 THR A O 1
ATOM 3503 N N . GLY A 1 446 ? 44.993 115.016 87.937 1.00 11.86 472 GLY A N 1
ATOM 3504 C CA . GLY A 1 446 ? 46.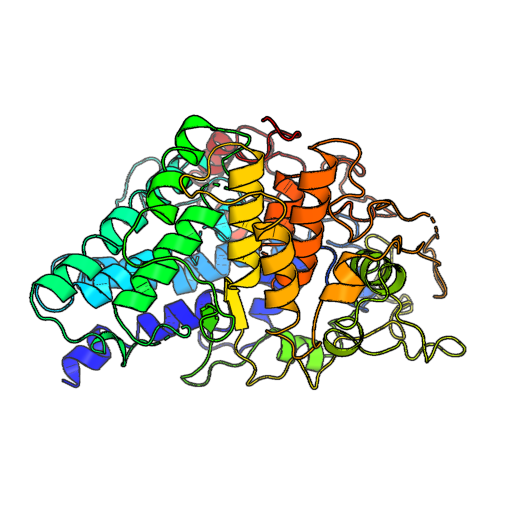131 115.534 87.169 1.00 11.25 472 GLY A CA 1
ATOM 3505 C C . GLY A 1 446 ? 47.389 115.795 87.987 1.00 12.12 472 GLY A C 1
ATOM 3506 O O . GLY A 1 446 ? 48.410 116.263 87.446 1.00 12.83 472 GLY A O 1
ATOM 3507 N N . TYR A 1 447 ? 47.330 115.474 89.282 1.00 11.70 473 TYR A N 1
ATOM 3508 C CA . TYR A 1 447 ? 48.404 115.758 90.216 1.00 10.89 473 TYR A CA 1
ATOM 3509 C C . TYR A 1 447 ? 48.882 114.484 90.911 1.00 10.60 473 TYR A C 1
ATOM 3510 O O . TYR A 1 447 ? 48.101 113.567 91.149 1.00 10.22 473 TYR A O 1
ATOM 3519 N N . PRO A 1 448 ? 50.182 114.411 91.224 1.00 11.93 474 PRO A N 1
ATOM 3520 C CA . PRO A 1 448 ? 51.201 115.379 90.849 1.00 11.96 474 PRO A CA 1
ATOM 3521 C C . PRO A 1 448 ? 51.457 115.346 89.355 1.00 14.20 474 PRO A C 1
ATOM 3522 O O . PRO A 1 448 ? 51.007 114.405 88.671 1.00 11.20 474 PRO A O 1
ATOM 3526 N N . LYS A 1 449 ? 52.169 116.371 88.860 1.00 11.29 475 LYS A N 1
ATOM 3527 C CA . LYS A 1 449 ? 52.487 116.479 87.421 1.00 11.59 475 LYS A CA 1
ATOM 3528 C C . LYS A 1 449 ? 53.666 115.582 87.065 1.00 12.01 475 LYS A C 1
ATOM 3529 O O . LYS A 1 449 ? 54.829 116.020 86.977 1.00 10.41 475 LYS A O 1
ATOM 3535 N N . LEU A 1 450 ? 53.348 114.307 86.880 1.00 10.79 476 LEU A N 1
ATOM 3536 C CA . LEU A 1 450 ? 54.309 113.301 86.489 1.00 11.98 476 LEU A CA 1
ATOM 3537 C C . LEU A 1 450 ? 54.982 113.635 85.152 1.00 11.51 476 LEU A C 1
ATOM 3538 O O . LEU A 1 450 ? 54.327 114.115 84.212 1.00 11.11 476 LEU A O 1
ATOM 3543 N N . PHE A 1 451 ? 56.283 113.359 85.073 1.00 11.27 477 PHE A N 1
ATOM 3544 C CA . PHE A 1 451 ? 56.982 113.395 83.807 1.00 10.52 477 PHE A CA 1
ATOM 3545 C C . PHE A 1 451 ? 56.279 112.478 82.818 1.00 12.32 477 PHE A C 1
ATO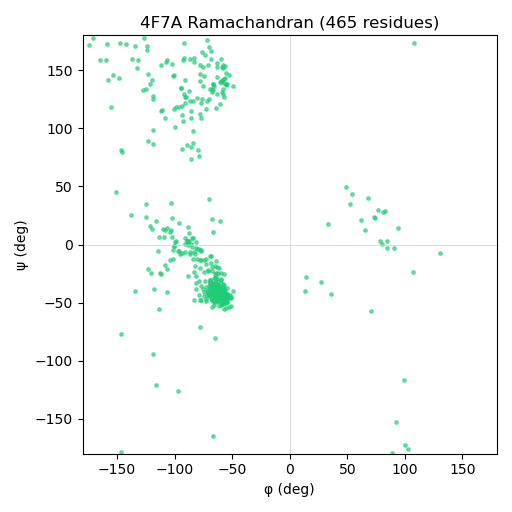M 3546 O O . PHE A 1 451 ? 55.900 111.353 83.166 1.00 11.79 477 PHE A O 1
ATOM 3554 N N . LYS A 1 452 ? 56.149 112.947 81.578 1.00 13.65 478 LYS A N 1
ATOM 3555 C CA . LYS A 1 452 ? 55.565 112.149 80.480 1.00 13.82 478 LYS A CA 1
ATOM 3556 C C . LYS A 1 452 ? 56.535 111.124 79.907 1.00 13.89 478 LYS A C 1
ATOM 3557 O O . LYS A 1 452 ? 57.736 111.313 79.961 1.00 13.94 478 LYS A O 1
ATOM 3563 N N . VAL A 1 453 ? 55.999 110.052 79.319 1.00 13.53 479 VAL A N 1
ATOM 3564 C CA . VAL A 1 453 ? 56.833 109.034 78.715 1.00 14.21 479 VAL A CA 1
ATOM 3565 C C . VAL A 1 453 ? 57.700 109.645 77.621 1.00 15.19 479 VAL A C 1
ATOM 3566 O O . VAL A 1 453 ? 57.268 110.532 76.908 1.00 13.20 479 VAL A O 1
ATOM 3570 N N . GLN A 1 454 ? 58.945 109.198 77.513 1.00 15.45 480 GLN A N 1
ATOM 3571 C CA . GLN A 1 454 ? 59.850 109.758 76.500 1.00 16.09 480 GLN A CA 1
ATOM 3572 C C . GLN A 1 454 ? 59.529 109.192 75.127 1.00 17.15 480 GLN A C 1
ATOM 3573 O O . GLN A 1 454 ? 59.634 109.900 74.117 1.00 15.73 480 GLN A O 1
ATOM 3579 N N . THR A 1 455 ? 59.134 107.916 75.104 1.00 17.16 481 THR A N 1
ATOM 3580 C CA . THR A 1 455 ? 58.724 107.202 73.891 1.00 16.46 481 THR A CA 1
ATOM 3581 C C . THR A 1 455 ? 57.350 106.572 74.127 1.00 16.90 481 THR A C 1
ATOM 3582 O O . THR A 1 455 ? 57.120 105.925 75.162 1.00 17.25 481 THR A O 1
ATOM 3586 N N . ASN A 1 456 ? 56.452 106.761 73.168 1.00 14.27 482 ASN A N 1
ATOM 3587 C CA . ASN A 1 456 ? 55.062 106.300 73.262 1.00 13.82 482 ASN A CA 1
ATOM 3588 C C . ASN A 1 456 ? 54.812 105.306 72.138 1.00 16.02 482 ASN A C 1
ATOM 3589 O O . ASN A 1 456 ? 54.589 105.695 71.012 1.00 16.12 482 ASN A O 1
ATOM 3594 N N . ASN A 1 457 ? 54.886 104.012 72.462 1.00 15.43 483 ASN A N 1
ATOM 3595 C CA . ASN A 1 457 ? 54.680 102.951 71.479 1.00 17.17 483 ASN A CA 1
ATOM 3596 C C . ASN A 1 457 ? 53.299 102.320 71.615 1.00 17.60 483 ASN A C 1
ATOM 3597 O O . ASN A 1 457 ? 53.130 101.118 71.356 1.00 19.20 483 ASN A O 1
ATOM 3602 N N . SER A 1 458 ? 52.305 103.137 71.946 1.00 15.47 484 SER A N 1
ATOM 3603 C CA . SER A 1 458 ? 50.935 102.649 72.141 1.00 16.77 484 SER A CA 1
ATOM 3604 C C . SER A 1 458 ? 50.125 102.546 70.840 1.00 19.07 484 SER A C 1
ATOM 3605 O O . SER A 1 458 ? 48.920 102.286 70.886 1.00 19.27 484 SER A O 1
ATOM 3608 N N . ASN A 1 459 ? 50.771 102.788 69.701 1.00 21.66 485 ASN A N 1
ATOM 3609 C CA A ASN A 1 459 ? 50.084 102.749 68.404 0.50 23.74 485 ASN A CA 1
ATOM 3610 C CA B ASN A 1 459 ? 50.105 102.771 68.395 0.50 24.58 485 ASN A CA 1
ATOM 3611 C C . ASN A 1 459 ? 48.916 103.738 68.363 1.00 24.68 485 ASN A C 1
ATOM 3612 O O . ASN A 1 459 ? 47.866 103.447 67.792 1.00 24.92 485 ASN A O 1
ATOM 3621 N N . GLY A 1 460 ? 49.104 104.912 68.982 1.00 23.02 486 GLY A N 1
ATOM 3622 C CA . GLY A 1 460 ? 48.071 105.942 69.017 1.00 22.06 486 GLY A CA 1
ATOM 3623 C C . GLY A 1 460 ? 46.930 105.732 70.022 1.00 21.58 486 GLY A C 1
ATOM 3624 O O . GLY A 1 460 ? 46.022 106.565 70.089 1.00 21.78 486 GLY A O 1
ATOM 3625 N N . THR A 1 461 ? 46.982 104.667 70.833 1.00 19.25 487 THR A N 1
ATOM 3626 C CA . THR A 1 461 ? 45.874 104.352 71.764 1.00 18.39 487 THR A CA 1
ATOM 3627 C C . THR A 1 461 ? 45.947 105.142 73.074 1.00 18.61 487 THR A C 1
ATOM 3628 O O . THR A 1 461 ? 44.926 105.362 73.720 1.00 19.03 487 THR A O 1
ATOM 3632 N N . ILE A 1 462 ? 47.149 105.596 73.430 1.00 16.04 488 ILE A N 1
ATOM 3633 C CA . ILE A 1 462 ? 47.374 106.449 74.596 1.00 14.50 488 ILE A CA 1
ATOM 3634 C C . ILE A 1 462 ? 48.104 107.737 74.177 1.00 13.51 488 ILE A C 1
ATOM 3635 O O . ILE A 1 462 ? 49.091 107.685 73.429 1.00 16.35 488 ILE A O 1
ATOM 3640 N N . ASP A 1 463 ? 47.616 108.870 74.667 1.00 14.62 489 ASP A N 1
ATOM 3641 C CA . ASP A 1 463 ? 48.185 110.187 74.374 1.00 14.69 489 ASP A CA 1
ATOM 3642 C C . ASP A 1 463 ? 49.296 110.495 75.383 1.00 14.58 489 ASP A C 1
ATOM 3643 O O . ASP A 1 463 ? 49.115 110.343 76.598 1.00 15.97 489 ASP A O 1
ATOM 3648 N N . THR A 1 464 ? 50.442 110.933 74.887 1.00 13.20 490 THR A N 1
ATOM 3649 C CA . THR A 1 464 ? 51.579 111.233 75.756 1.00 12.24 490 THR A CA 1
ATOM 3650 C C . THR A 1 464 ? 51.227 112.257 76.842 1.00 14.13 490 THR A C 1
ATOM 3651 O O . THR A 1 464 ? 51.469 112.012 78.010 1.00 14.08 490 THR A O 1
ATOM 3655 N N . ASP A 1 465 ? 50.624 113.382 76.455 1.00 12.95 491 ASP A N 1
ATOM 3656 C CA . ASP A 1 465 ? 50.299 114.443 77.409 1.00 12.30 491 ASP A CA 1
ATOM 3657 C C . ASP A 1 465 ? 49.099 114.140 78.337 1.00 13.84 491 ASP A C 1
ATOM 3658 O O . ASP A 1 465 ? 49.147 114.434 79.539 1.00 14.57 491 ASP A O 1
ATOM 3663 N N . ILE A 1 466 ? 48.032 113.540 77.807 1.00 12.63 492 ILE A N 1
ATOM 3664 C CA . ILE A 1 466 ? 46.923 113.157 78.683 1.00 12.24 492 ILE A CA 1
ATOM 3665 C C . ILE A 1 466 ? 47.416 112.069 79.662 1.00 12.44 492 ILE A C 1
ATOM 3666 O O . ILE A 1 466 ? 47.044 112.057 80.834 1.00 11.93 492 ILE A O 1
ATOM 3679 N N . ILE A 1 468 ? 48.356 107.744 80.366 1.00 13.74 494 ILE A N 1
ATOM 3680 C CA . ILE A 1 468 ? 47.548 106.537 80.484 1.00 14.10 494 ILE A CA 1
ATOM 3681 C C . ILE A 1 468 ? 46.384 106.767 81.471 1.00 13.07 494 ILE A C 1
ATOM 3682 O O . ILE A 1 468 ? 46.551 107.401 82.537 1.00 10.98 494 ILE A O 1
ATOM 3687 N N . ARG A 1 469 ? 45.201 106.296 81.078 1.00 10.63 495 ARG A N 1
ATOM 3688 C CA . ARG A 1 469 ? 43.965 106.559 81.810 1.00 12.21 495 ARG A CA 1
ATOM 3689 C C . ARG A 1 469 ? 43.434 105.352 82.589 1.00 12.53 495 ARG A C 1
ATOM 3690 O O . ARG A 1 469 ? 42.604 105.507 83.481 1.00 12.13 495 ARG A O 1
ATOM 3698 N N . ARG A 1 470 ? 43.861 104.155 82.189 1.00 12.87 496 ARG A N 1
ATOM 3699 C CA . ARG A 1 470 ? 43.324 102.907 82.706 1.00 12.54 496 ARG A CA 1
ATOM 3700 C C . ARG A 1 470 ? 44.129 101.764 82.127 1.00 11.54 496 ARG A C 1
ATOM 3701 O O . ARG A 1 470 ? 44.935 101.948 81.215 1.00 12.18 496 ARG A O 1
ATOM 3709 N N . LEU A 1 471 ? 43.874 100.570 82.637 1.00 11.90 497 LEU A N 1
ATOM 3710 C CA . LEU A 1 471 ? 44.358 99.350 81.998 1.00 11.34 497 LEU A CA 1
ATOM 3711 C C . LEU A 1 471 ? 43.238 98.710 81.197 1.00 11.43 497 LEU A C 1
ATOM 3712 O O . LEU A 1 471 ? 42.062 98.761 81.592 1.00 12.98 497 LEU A O 1
ATOM 3717 N N . PRO A 1 472 ? 43.581 98.088 80.070 1.00 11.91 498 PRO A N 1
ATOM 3718 C CA . PRO A 1 472 ? 42.536 97.358 79.320 1.00 14.12 498 PRO A CA 1
ATOM 3719 C C . PRO A 1 472 ? 41.952 96.197 80.106 1.00 14.43 498 PRO A C 1
ATOM 3720 O O . PRO A 1 472 ? 42.604 95.671 80.991 1.00 13.15 498 PRO A O 1
ATOM 3724 N N . PHE A 1 473 ? 40.732 95.802 79.764 1.00 13.90 499 PHE A N 1
ATOM 3725 C CA . PHE A 1 473 ? 40.114 94.644 80.376 1.00 12.34 499 PHE A CA 1
ATOM 3726 C C . PHE A 1 473 ? 40.951 93.364 80.188 1.00 13.13 499 PHE A C 1
ATOM 3727 O O . PHE A 1 473 ? 41.759 93.242 79.257 1.00 12.28 499 PHE A O 1
ATOM 3735 N N . SER A 1 474 ? 40.773 92.425 81.099 1.00 13.51 500 SER A N 1
ATOM 3736 C CA . SER A 1 474 ? 41.492 91.153 81.025 1.00 14.00 500 SER A CA 1
ATOM 3737 C C . SER A 1 474 ? 41.089 90.368 79.790 1.00 15.64 500 SER A C 1
ATOM 3738 O O . SER A 1 474 ? 39.926 89.942 79.694 1.00 14.51 500 SER A O 1
ATOM 3741 N N . GLN A 1 475 ? 42.050 90.116 78.884 1.00 15.91 501 GLN A N 1
ATOM 3742 C CA . GLN A 1 475 ? 41.787 89.231 77.757 1.00 16.44 501 GLN A CA 1
ATOM 3743 C C . GLN A 1 475 ? 41.659 87.773 78.179 1.00 18.57 501 GLN A C 1
ATOM 3744 O O . GLN A 1 475 ? 41.036 86.996 77.467 1.00 17.15 501 GLN A O 1
ATOM 3750 N N . ASP A 1 476 ? 42.211 87.395 79.335 1.00 17.96 502 ASP A N 1
ATOM 3751 C CA . ASP A 1 476 ? 41.999 86.030 79.844 1.00 19.95 502 ASP A CA 1
ATOM 3752 C C . ASP A 1 476 ? 40.532 85.835 80.199 1.00 19.69 502 ASP A C 1
ATOM 3753 O O . ASP A 1 476 ? 39.930 84.818 79.846 1.00 18.68 502 ASP A O 1
ATOM 3758 N N . ASP A 1 477 ? 39.940 86.830 80.856 1.00 18.79 503 ASP A N 1
ATOM 3759 C CA . ASP A 1 477 ? 38.503 86.797 81.112 1.00 17.54 503 ASP A CA 1
ATOM 3760 C C . ASP A 1 477 ? 37.685 86.906 79.802 1.00 18.76 503 ASP A C 1
ATOM 3761 O O . ASP A 1 477 ? 36.701 86.192 79.626 1.00 18.42 503 ASP A O 1
ATOM 3766 N N . ALA A 1 478 ? 38.095 87.778 78.883 1.00 15.55 504 ALA A N 1
ATOM 3767 C CA . ALA A 1 478 ? 37.403 87.900 77.594 1.00 17.90 504 ALA A CA 1
ATOM 3768 C C . ALA A 1 478 ? 37.362 86.573 76.817 1.00 19.35 504 ALA A C 1
ATOM 3769 O O . ALA A 1 478 ? 36.363 86.264 76.175 1.00 17.44 504 ALA A O 1
ATOM 3771 N N . LYS A 1 479 ? 38.431 85.783 76.890 1.00 18.59 505 LYS A N 1
ATOM 3772 C CA . LYS A 1 479 ? 38.448 84.495 76.201 1.00 21.24 505 LYS A CA 1
ATOM 3773 C C . LYS A 1 479 ? 37.493 83.494 76.838 1.00 20.84 505 LYS A C 1
ATOM 3774 O O . LYS A 1 479 ? 36.981 82.610 76.147 1.00 24.09 505 LYS A O 1
ATOM 3780 N N . LYS A 1 480 ? 37.279 83.600 78.150 1.00 19.40 506 LYS A N 1
ATOM 3781 C CA . LYS A 1 480 ? 36.339 82.714 78.845 1.00 20.45 506 LYS A CA 1
ATOM 3782 C C . LYS A 1 480 ? 34.927 83.178 78.615 1.00 20.13 506 LYS A C 1
ATOM 3783 O O . LYS A 1 480 ? 33.995 82.368 78.587 1.00 21.22 506 LYS A O 1
ATOM 3789 N N . ASP A 1 481 ? 34.755 84.492 78.452 1.00 17.72 507 ASP A N 1
ATOM 3790 C CA . ASP A 1 481 ? 33.419 85.054 78.452 1.00 18.14 507 ASP A CA 1
ATOM 3791 C C . ASP A 1 481 ? 33.306 86.251 77.488 1.00 15.74 507 ASP A C 1
ATOM 3792 O O . ASP A 1 481 ? 33.363 87.416 77.917 1.00 15.60 507 ASP A O 1
ATOM 3797 N N . PRO A 1 482 ? 33.158 85.957 76.192 1.00 16.28 508 PRO A N 1
ATOM 3798 C CA . PRO A 1 482 ? 33.086 87.020 75.202 1.00 17.60 508 PRO A CA 1
ATOM 3799 C C . PRO A 1 482 ? 31.850 87.925 75.379 1.00 19.35 508 PRO A C 1
ATOM 3800 O O . PRO A 1 482 ? 31.974 89.122 75.158 1.00 19.01 508 PRO A O 1
ATOM 3804 N N . GLU A 1 483 ? 30.699 87.376 75.796 1.00 19.94 509 GLU A N 1
ATOM 3805 C CA A GLU A 1 483 ? 29.524 88.221 76.055 0.50 20.24 509 GLU A CA 1
ATOM 3806 C CA B GLU A 1 483 ? 29.497 88.187 76.096 0.50 20.26 509 GLU A CA 1
ATOM 3807 C C . GLU A 1 483 ? 29.830 89.214 77.178 1.00 20.21 509 GLU A C 1
ATOM 3808 O O . GLU A 1 483 ? 29.569 90.420 77.036 1.00 17.29 509 GLU A O 1
ATOM 3819 N N . GLN A 1 484 ? 30.416 88.740 78.277 1.00 18.39 510 GLN A N 1
ATOM 3820 C CA . GLN A 1 484 ? 30.778 89.663 79.344 1.00 17.03 510 GLN A CA 1
ATOM 3821 C C . GLN A 1 484 ? 31.757 90.746 78.877 1.00 16.04 510 GLN A C 1
ATOM 3822 O O . GLN A 1 484 ? 31.634 91.907 79.271 1.00 14.26 510 GLN A O 1
ATOM 3828 N N . TYR A 1 485 ? 32.730 90.370 78.053 1.00 16.83 511 TYR A N 1
ATOM 3829 C CA . TYR A 1 485 ? 33.679 91.349 77.520 1.00 15.91 511 TYR A CA 1
ATOM 3830 C C . TYR A 1 485 ? 32.937 92.436 76.732 1.00 17.43 511 TYR A C 1
ATOM 3831 O O . TYR A 1 485 ? 33.221 93.637 76.890 1.00 17.40 511 TYR A O 1
ATOM 3840 N N . LYS A 1 486 ? 31.980 92.027 75.900 1.00 18.34 512 LYS A N 1
ATOM 3841 C CA . LYS A 1 486 ? 31.168 92.994 75.172 1.00 19.29 512 LYS A CA 1
ATOM 3842 C C . LYS A 1 486 ? 30.434 93.923 76.154 1.00 18.82 512 LYS A C 1
ATOM 3843 O O . LYS A 1 486 ? 30.398 95.143 75.953 1.00 16.09 512 LYS A O 1
ATOM 3849 N N . ASN A 1 487 ? 29.853 93.340 77.208 1.00 16.21 513 ASN A N 1
ATOM 3850 C CA . ASN A 1 487 ? 29.156 94.140 78.228 1.00 17.22 513 ASN A CA 1
ATOM 3851 C C . ASN A 1 487 ? 30.039 95.104 79.005 1.00 17.10 513 ASN A C 1
ATOM 3852 O O . ASN A 1 487 ? 29.589 96.206 79.360 1.00 15.00 513 ASN A O 1
ATOM 3857 N N . LEU A 1 488 ? 31.277 94.682 79.277 1.00 15.04 514 LEU A N 1
ATOM 3858 C CA . LEU A 1 488 ? 32.257 95.532 79.925 1.00 15.50 514 LEU A CA 1
ATOM 3859 C C . LEU A 1 488 ? 32.613 96.717 79.011 1.00 15.63 514 LEU A C 1
ATOM 3860 O O . LEU A 1 488 ? 32.662 97.858 79.463 1.00 15.23 514 LEU A O 1
ATOM 3865 N N . CYS A 1 489 ? 32.844 96.431 77.730 1.00 16.38 515 CYS A N 1
ATOM 3866 C CA . CYS A 1 489 ? 33.092 97.458 76.731 1.00 14.96 515 CYS A CA 1
ATOM 3867 C C . CYS A 1 489 ? 31.954 98.472 76.587 1.00 15.75 515 CYS A C 1
ATOM 3868 O O . CYS A 1 489 ? 32.206 99.694 76.571 1.00 15.09 515 CYS A O 1
ATOM 3871 N N . THR A 1 490 ? 30.721 97.977 76.507 1.00 14.21 516 THR A N 1
ATOM 3872 C CA . THR A 1 490 ? 29.538 98.846 76.526 1.00 18.70 516 THR A CA 1
ATOM 3873 C C . THR A 1 490 ? 29.493 99.749 77.755 1.00 18.01 516 THR A C 1
ATOM 3874 O O . THR A 1 490 ? 29.275 100.969 77.629 1.00 15.56 516 THR A O 1
ATOM 3878 N N . ALA A 1 491 ? 29.742 99.178 78.928 1.00 16.90 517 ALA A N 1
ATOM 3879 C CA . ALA A 1 491 ? 29.740 99.945 80.187 1.00 16.34 517 ALA A CA 1
ATOM 3880 C C . ALA A 1 491 ? 30.861 100.972 80.239 1.00 15.34 517 ALA A C 1
ATOM 3881 O O . ALA A 1 491 ? 30.735 101.974 80.916 1.00 14.74 517 ALA A O 1
ATOM 3883 N N . LEU A 1 492 ? 31.973 100.714 79.550 1.00 14.15 518 LEU A N 1
ATOM 3884 C CA . LEU A 1 492 ? 33.092 101.648 79.536 1.00 14.08 518 LEU A CA 1
ATOM 3885 C C . LEU A 1 492 ? 32.775 102.925 78.784 1.00 17.63 518 LEU A C 1
ATOM 3886 O O . LEU A 1 492 ? 33.291 104.010 79.124 1.00 17.89 518 LEU A O 1
ATOM 3891 N N . GLY A 1 493 ? 31.959 102.804 77.739 1.00 19.52 519 GLY A N 1
ATOM 3892 C CA . GLY A 1 493 ? 31.537 103.981 76.962 1.00 23.66 519 GLY A CA 1
ATOM 3893 C C . GLY A 1 493 ? 32.636 104.528 76.071 1.00 25.51 519 GLY A C 1
ATOM 3894 O O . GLY A 1 493 ? 32.620 105.699 75.727 1.00 29.07 519 GLY A O 1
ATOM 3895 N N . GLY A 1 494 ? 33.613 103.691 75.733 1.00 23.84 520 GLY A N 1
ATOM 3896 C CA . GLY A 1 494 ? 34.740 104.085 74.892 1.00 23.17 520 GLY A CA 1
ATOM 3897 C C . GLY A 1 494 ? 35.555 102.864 74.513 1.00 22.45 520 GLY A C 1
ATOM 3898 O O . GLY A 1 494 ? 35.259 101.749 74.966 1.00 22.89 520 GLY A O 1
ATOM 3899 N N . ALA A 1 495 ? 36.587 103.063 73.709 1.00 20.05 521 ALA A N 1
ATOM 3900 C CA . ALA A 1 495 ? 37.460 101.958 73.289 1.00 21.55 521 ALA A CA 1
ATOM 3901 C C . ALA A 1 495 ? 38.146 101.285 74.485 1.00 17.89 521 ALA A C 1
ATOM 3902 O O . ALA A 1 495 ? 38.568 101.971 75.422 1.00 14.73 521 ALA A O 1
ATOM 3904 N N . ASP A 1 496 ? 38.257 99.947 74.453 1.00 16.29 522 ASP A N 1
ATOM 3905 C CA . ASP A 1 496 ? 38.967 99.212 75.489 1.00 16.60 522 ASP A CA 1
ATOM 3906 C C . ASP A 1 496 ? 40.488 99.295 75.277 1.00 18.25 522 ASP A C 1
ATOM 3907 O O . ASP A 1 496 ? 41.121 98.369 74.783 1.00 17.32 522 ASP A O 1
ATOM 3912 N N . ASN A 1 497 ? 41.048 100.446 75.612 1.00 15.83 523 ASN A N 1
ATOM 3913 C CA . ASN A 1 497 ? 42.488 100.652 75.569 1.00 14.38 523 ASN A CA 1
ATOM 3914 C C . ASN A 1 497 ? 42.868 101.616 76.690 1.00 15.42 523 ASN A C 1
ATOM 3915 O O . ASN A 1 497 ? 42.012 102.053 77.460 1.00 14.02 523 ASN A O 1
ATOM 3920 N N . GLY A 1 498 ? 44.148 101.947 76.777 1.00 14.97 524 GLY A N 1
ATOM 3921 C CA . GLY A 1 498 ? 44.642 102.721 77.877 1.00 14.24 524 GLY A CA 1
ATOM 3922 C C . GLY A 1 498 ? 44.327 104.207 77.811 1.00 15.98 524 GLY A C 1
ATOM 3923 O O . GLY A 1 498 ? 44.652 104.926 78.755 1.00 16.39 524 GLY A O 1
ATOM 3924 N N . GLY A 1 499 ? 43.729 104.681 76.706 1.00 13.58 525 GLY A N 1
ATOM 3925 C CA . GLY A 1 499 ? 43.444 106.106 76.541 1.00 13.29 525 GLY A CA 1
ATOM 3926 C C . GLY A 1 499 ? 42.025 106.534 76.908 1.00 15.19 525 GLY A C 1
ATOM 3927 O O . GLY A 1 499 ? 41.701 107.731 76.881 1.00 15.61 525 GLY A O 1
ATOM 3928 N N . THR A 1 500 ? 41.167 105.576 77.223 1.00 15.79 526 THR A N 1
ATOM 3929 C CA . THR A 1 500 ? 39.785 105.893 77.567 1.00 15.29 526 THR A CA 1
ATOM 3930 C C . THR A 1 500 ? 39.629 106.281 79.041 1.00 13.14 526 THR A C 1
ATOM 3931 O O . THR A 1 500 ? 39.987 105.516 79.931 1.00 12.20 526 THR A O 1
ATOM 3935 N N . ARG A 1 501 ? 39.087 107.469 79.292 1.00 11.60 527 ARG A N 1
ATOM 3936 C CA . ARG A 1 501 ? 38.877 107.940 80.645 1.00 13.99 527 ARG A CA 1
ATOM 3937 C C . ARG A 1 501 ? 37.825 107.116 81.392 1.00 13.53 527 ARG A C 1
ATOM 3938 O O . ARG A 1 501 ? 36.737 106.809 80.855 1.00 12.66 527 ARG A O 1
ATOM 3946 N N . LEU A 1 502 ? 38.125 106.830 82.658 1.00 11.95 528 LEU A N 1
ATOM 3947 C CA . LEU A 1 502 ? 37.139 106.220 83.544 1.00 12.00 528 LEU A CA 1
ATOM 3948 C C . LEU A 1 502 ? 36.089 107.242 83.950 1.00 13.01 528 LEU A C 1
ATOM 3949 O O . LEU A 1 502 ? 36.285 108.447 83.764 1.00 13.36 528 LEU A O 1
ATOM 3954 N N . TRP A 1 503 ? 34.957 106.754 84.453 1.00 14.47 529 TRP A N 1
ATOM 3955 C CA . TRP A 1 503 ? 33.831 107.596 84.829 1.00 15.14 529 TRP A CA 1
ATOM 3956 C C . TRP A 1 503 ? 34.230 108.767 85.748 1.00 12.43 529 TRP A C 1
ATOM 3957 O O . TRP A 1 503 ? 33.812 109.910 85.521 1.00 13.39 529 TRP A O 1
ATOM 3968 N N . TRP A 1 504 ? 35.047 108.503 86.763 1.00 11.76 530 TRP A N 1
ATOM 3969 C CA . TRP A 1 504 ? 35.453 109.573 87.698 1.00 12.85 530 TRP A CA 1
ATOM 3970 C C . TRP A 1 504 ? 36.507 110.537 87.192 1.00 12.09 530 TRP A C 1
ATOM 3971 O O . TRP A 1 504 ? 36.800 111.528 87.866 1.00 13.21 530 TRP A O 1
ATOM 3982 N N . ASP A 1 505 ? 37.022 110.273 86.001 1.00 11.46 531 ASP A N 1
ATOM 3983 C CA . ASP A 1 505 ? 38.063 111.068 85.351 1.00 11.46 531 ASP A CA 1
ATOM 3984 C C . ASP A 1 505 ? 37.371 111.975 84.338 1.00 13.36 531 ASP A C 1
ATOM 3985 O O . ASP A 1 505 ? 36.987 111.525 83.250 1.00 13.97 531 ASP A O 1
ATOM 3990 N N . THR A 1 506 ? 37.196 113.240 84.707 1.00 13.18 532 THR A N 1
ATOM 3991 C CA . THR A 1 506 ? 36.522 114.217 83.837 1.00 14.33 532 THR A CA 1
ATOM 3992 C C . THR A 1 506 ? 37.518 115.018 83.009 1.00 16.22 532 THR A C 1
ATOM 3993 O O . THR A 1 506 ? 37.129 115.803 82.161 1.00 17.50 532 THR A O 1
ATOM 3997 N N . GLY A 1 507 ? 38.803 114.866 83.281 1.00 16.77 533 GLY A N 1
ATOM 3998 C CA . GLY A 1 507 ? 39.819 115.625 82.569 1.00 19.47 533 GLY A CA 1
ATOM 3999 C C . GLY A 1 507 ? 40.060 116.999 83.157 1.00 24.60 533 GLY A C 1
ATOM 4000 O O . GLY A 1 507 ? 40.920 117.723 82.672 1.00 27.20 533 GLY A O 1
ATOM 4001 N N . LYS A 1 508 ? 39.299 117.388 84.182 1.00 23.91 534 LYS A N 1
ATOM 4002 C CA . LYS A 1 508 ? 39.592 118.631 84.885 1.00 25.20 534 LYS A CA 1
ATOM 4003 C C . LYS A 1 508 ? 38.971 118.637 86.255 1.00 24.81 534 LYS A C 1
ATOM 4004 O O . LYS A 1 508 ? 38.051 117.882 86.529 1.00 27.96 534 LYS A O 1
ATOM 4010 N N . ASN A 1 509 ? 39.501 119.478 87.128 1.00 20.69 535 ASN A N 1
ATOM 4011 C CA . ASN A 1 509 ? 38.965 119.594 88.451 1.00 20.47 535 ASN A CA 1
ATOM 4012 C C . ASN A 1 509 ? 37.841 120.607 88.378 1.00 25.07 535 ASN A C 1
ATOM 4013 O O . ASN A 1 509 ? 38.021 121.719 87.876 1.00 25.72 535 ASN A O 1
ATOM 4018 N N . ASN A 1 510 ? 36.663 120.165 88.809 1.00 26.53 536 ASN A N 1
ATOM 4019 C CA . ASN A 1 510 ? 35.433 120.948 88.778 1.00 29.59 536 ASN A CA 1
ATOM 4020 C C . ASN A 1 510 ? 35.114 121.252 90.236 1.00 30.09 536 ASN A C 1
ATOM 4021 O O . ASN A 1 510 ? 34.877 120.317 91.026 1.00 24.32 536 ASN A O 1
ATOM 4026 N N . PHE A 1 511 ? 35.143 122.522 90.612 1.00 33.14 537 PHE A N 1
ATOM 4027 C CA . PHE A 1 511 ? 34.713 122.936 91.951 1.00 40.08 537 PHE A CA 1
ATOM 4028 C C . PHE A 1 511 ? 33.260 123.434 91.953 1.00 44.72 537 PHE A C 1
ATOM 4029 O O . PHE A 1 511 ? 32.727 123.869 90.917 1.00 47.56 537 PHE A O 1
#

Foldseek 3Di:
DVVVCVVAQVLLVQLLCPLCHFDCPPPHGLPLSCLLDVLALLLLQVWFFLALQCLAEVLQQNDDQVSLASVVVSCVVGHLVSLVSNCVVQVPPPLRLLSNLLSLLSNLLSLVVCLFAFKDQDPCPPVPDPFRIDGNVRSLVVNLVSLVSSLVSLVVCVVVPNFQQPCCSSALQRRGSLLSNQSSLLVLLLSCLQCQQCVPSVLVSLACSCPPPSHHAAAQNRFRFGADPPFFNSVLVCVVVLTTAGQQVLQVCVQLVNLCQVLFKAFFQPPPGRRGAAGHYGAARGHPPDDSFCSRHIGTDSVNHGRRDTGTRGGSLLSLLSLLVCQLVVRNPDPDHSQRSLLSSLQNLCVSRVSDGCPVSQPDQGAGAWHCRPTDGDDHIGRPTGQGSHLVVDPDSLVNNQNSLQSSLVSRPPPSSSSSSCQLAVPPVGDWHPHHPSVPQADRRRQAHRFHNVVVCVVPVPNSVSSCVSQVDDRGRHRHHSSRPPHRDD